Protein AF-A0A1F4KFB5-F1 (afdb_monomer_lite)

Radius of gyration: 32.13 Å; chains: 1; bounding box: 91×55×95 Å

Foldseek 3Di:
DPFDCPQVLVLVVLQCCLPPNQDDPPPPPRRHSVSVVVVLVVLLVCCQPPNADPVVDEFEAEPVRHGPDDPSNVVSCVVNVGDGHYDYDDDDDDDQALVNSVVSPRDLLSSLVVLLVVLVVAFQKKKKKFFQVQVVCVVVLQVLLVVQFDFRDKDWAAAAAQQQLLLQCLLCPPDPQQDDLLVSRPSSVVLSVLGHDHPGTMMITGGGHPDLLSVLVSQLVSQVVDPRHNRGMGMDRGSVSRSQSSLQRSFVLSSLLSRQASQSQPACLVVVVVQVVVLCVVVVNDQLQKEWEAVSVCVNSVLDHDPATEMEGPVRFPRDGPDPRHDHPPVLQVLWPDHSSCCSRPSVQWGHDPSHIYGGLQRNLSSLVSVVDPVSVVSNVSSVVSVDDDDDDDDDDDDDPDPPPPPPPPPDDDDDPVVPPPVVVVVVPPPPPPCPVPPDPPVVVDDWDWDQDLNFIATADPQAPQVVVPVVVDQRPVLVLVLVCVLCVVPLAAEEEAAQCQSPSSVVSCCSSRVNYAYEYEDLAPVSLVRNVCRCVVRVNVVRYDYYNEHEFLDWDKAKKKAAPRRFRSQTASDRLVPGDDIDIDIGTYAQPVVVCVVVVNDLHQEYEEEHLQRRLGNLNSCLVSCLPRVHKYKYFAAPSSNVVDPDDPLSVVVSLVVSQWFKAASSRHTDDSVCVVVVNVRGGIIMTGHNVVPPDDDDDDDD

pLDDT: mean 84.91, std 17.68, range [25.2, 98.69]

Structure (mmCIF, N/CA/C/O backbone):
data_AF-A0A1F4KFB5-F1
#
_entry.id   AF-A0A1F4KFB5-F1
#
loop_
_atom_site.group_PDB
_atom_site.id
_atom_site.type_symbol
_atom_site.label_atom_id
_atom_site.label_alt_id
_atom_site.label_comp_id
_atom_site.label_asym_id
_atom_site.label_entity_id
_atom_site.label_seq_id
_atom_site.pdbx_PDB_ins_code
_atom_site.Cartn_x
_atom_site.Cartn_y
_atom_site.Cartn_z
_atom_site.occupancy
_atom_site.B_iso_or_equiv
_atom_site.auth_seq_id
_atom_site.auth_comp_id
_atom_site.auth_asym_id
_atom_site.auth_atom_id
_atom_site.pdbx_PDB_model_num
ATOM 1 N N . MET A 1 1 ? -21.828 -14.444 24.465 1.00 37.22 1 MET A N 1
ATOM 2 C CA . MET A 1 1 ? -20.450 -14.105 24.893 1.00 37.22 1 MET A CA 1
ATOM 3 C C . MET A 1 1 ? -20.360 -13.170 26.107 1.00 37.22 1 MET A C 1
ATOM 5 O O . MET A 1 1 ? -19.250 -12.872 26.502 1.00 37.22 1 MET A O 1
ATOM 9 N N . GLY A 1 2 ? -21.451 -12.710 26.743 1.00 47.16 2 GLY A N 1
ATOM 10 C CA . GLY A 1 2 ? -21.322 -11.815 27.914 1.00 47.16 2 GLY A CA 1
ATOM 11 C C . GLY A 1 2 ? -20.689 -10.445 27.610 1.00 47.16 2 GLY A C 1
ATOM 12 O O . GLY A 1 2 ? -20.395 -9.699 28.537 1.00 47.16 2 GLY A O 1
ATOM 13 N N . ASN A 1 3 ? -20.499 -10.119 26.327 1.00 63.09 3 ASN A N 1
ATOM 14 C CA . ASN A 1 3 ? -19.978 -8.839 25.868 1.00 63.09 3 ASN A CA 1
ATOM 15 C C . ASN A 1 3 ? -21.065 -7.769 25.967 1.00 63.09 3 ASN A C 1
ATOM 17 O O . ASN A 1 3 ? -22.238 -8.035 25.695 1.00 63.09 3 ASN A O 1
ATOM 21 N N . ASP A 1 4 ? -20.663 -6.556 26.324 1.00 75.19 4 ASP A N 1
ATOM 22 C CA . ASP A 1 4 ? -21.548 -5.398 26.313 1.00 75.19 4 ASP A CA 1
ATOM 23 C C . ASP A 1 4 ? -21.771 -4.936 24.865 1.00 75.19 4 ASP A C 1
ATOM 25 O O . ASP A 1 4 ? -20.848 -4.460 24.207 1.00 75.19 4 ASP A O 1
ATOM 29 N N . LEU A 1 5 ? -22.991 -5.125 24.353 1.00 84.19 5 LEU A N 1
ATOM 30 C CA . LEU A 1 5 ? -23.367 -4.795 22.972 1.00 84.19 5 LEU A CA 1
ATOM 31 C C . LEU A 1 5 ? -24.081 -3.441 22.853 1.00 84.19 5 LEU A C 1
ATOM 33 O O . LEU A 1 5 ? -24.602 -3.119 21.785 1.00 84.19 5 LEU A O 1
ATOM 37 N N . SER A 1 6 ? -24.136 -2.651 23.929 1.00 89.31 6 SER A N 1
ATOM 38 C CA . SER A 1 6 ? -24.906 -1.400 23.974 1.00 89.31 6 SER A CA 1
ATOM 39 C C . SER A 1 6 ? -24.526 -0.426 22.857 1.00 89.31 6 SER A C 1
ATOM 41 O O . SER A 1 6 ? -25.412 0.121 22.195 1.00 89.31 6 SER A O 1
ATOM 43 N N . TRP A 1 7 ? -23.228 -0.271 22.583 1.00 91.56 7 TRP A N 1
ATOM 44 C CA . TRP A 1 7 ? -22.739 0.576 21.494 1.00 91.56 7 TRP A CA 1
ATOM 45 C C . TRP A 1 7 ? -23.178 0.064 20.117 1.00 91.56 7 TRP A C 1
ATOM 47 O O . TRP A 1 7 ? -23.769 0.809 19.339 1.00 91.56 7 TRP A O 1
ATOM 57 N N . ALA A 1 8 ? -22.968 -1.224 19.834 1.00 90.25 8 ALA A N 1
ATOM 58 C CA . ALA A 1 8 ? -23.333 -1.826 18.551 1.00 90.25 8 ALA A CA 1
ATOM 59 C C . ALA A 1 8 ? -24.847 -1.752 18.282 1.00 90.25 8 ALA A C 1
ATOM 61 O O . ALA A 1 8 ? -25.271 -1.451 17.168 1.00 90.25 8 ALA A O 1
ATOM 62 N N . ILE A 1 9 ? -25.666 -1.962 19.317 1.00 92.69 9 ILE A N 1
ATOM 63 C CA . ILE A 1 9 ? -27.127 -1.814 19.253 1.00 92.69 9 ILE A CA 1
ATOM 64 C C . ILE A 1 9 ? -27.512 -0.352 18.981 1.00 92.69 9 ILE A C 1
ATOM 66 O O . ILE A 1 9 ? -28.439 -0.102 18.212 1.00 92.69 9 ILE A O 1
ATOM 70 N N . SER A 1 10 ? -26.800 0.610 19.576 1.00 93.56 10 SER A N 1
ATOM 71 C CA . SER A 1 10 ? -27.037 2.045 19.365 1.00 93.56 10 SER A CA 1
ATOM 72 C C . SER A 1 10 ? -26.671 2.485 17.946 1.00 93.56 10 SER A C 1
ATOM 74 O O . SER A 1 10 ? -27.464 3.171 17.304 1.00 93.56 10 SER A O 1
ATOM 76 N N . LEU A 1 11 ? -25.531 2.023 17.422 1.00 93.75 11 LEU A N 1
ATOM 77 C CA . LEU A 1 11 ? -25.130 2.232 16.028 1.00 93.75 11 LEU A CA 1
ATOM 78 C C . LEU A 1 11 ? -26.172 1.643 15.076 1.00 93.75 11 LEU A C 1
ATOM 80 O O . LEU A 1 11 ? -26.633 2.326 14.165 1.00 93.75 11 LEU A O 1
ATOM 84 N N . TYR A 1 12 ? -26.590 0.396 15.312 1.00 93.56 12 TYR A N 1
ATOM 85 C CA . TYR A 1 12 ? -27.591 -0.268 14.482 1.00 93.56 12 TYR A CA 1
ATOM 86 C C . TYR A 1 12 ? -28.936 0.471 14.490 1.00 93.56 12 TYR A C 1
ATOM 88 O O . TYR A 1 12 ? -29.549 0.653 13.440 1.00 93.56 12 TYR A O 1
ATOM 96 N N . ARG A 1 13 ? -29.371 0.962 15.657 1.00 94.25 13 ARG A N 1
ATOM 97 C CA . ARG A 1 13 ? -30.561 1.813 15.771 1.00 94.25 13 ARG A CA 1
ATOM 98 C C . ARG A 1 13 ? -30.414 3.085 14.938 1.00 94.25 13 ARG A C 1
ATOM 100 O O . ARG A 1 13 ? -31.285 3.348 14.117 1.00 94.25 13 ARG A O 1
ATOM 107 N N . ALA A 1 14 ? -29.317 3.823 15.110 1.00 93.62 14 ALA A N 1
ATOM 108 C CA . ALA A 1 14 ? -29.064 5.066 14.382 1.00 93.62 14 ALA A CA 1
ATOM 109 C C . ALA A 1 14 ? -29.008 4.846 12.860 1.00 93.62 14 ALA A C 1
ATOM 111 O O . ALA A 1 14 ? -29.531 5.652 12.097 1.00 93.62 14 ALA A O 1
ATOM 112 N N . HIS A 1 15 ? -28.429 3.729 12.413 1.00 91.69 15 HIS A N 1
ATOM 113 C CA . HIS A 1 15 ? -28.437 3.328 11.008 1.00 91.69 15 HIS A CA 1
ATOM 114 C C . HIS A 1 15 ? -29.863 3.112 10.471 1.00 91.69 15 HIS A C 1
ATOM 116 O O . HIS A 1 15 ? -30.202 3.628 9.408 1.00 91.69 15 HIS A O 1
ATOM 122 N N . LEU A 1 16 ? -30.720 2.393 11.204 1.00 90.56 16 LEU A N 1
ATOM 123 C CA . LEU A 1 16 ? -32.109 2.164 10.785 1.00 90.56 16 LEU A CA 1
ATOM 124 C C . LEU A 1 16 ? -32.951 3.450 10.775 1.00 90.56 16 LEU A C 1
ATOM 126 O O . LEU A 1 16 ? -33.823 3.592 9.915 1.00 90.56 16 LEU A O 1
ATOM 130 N N . GLU A 1 17 ? -32.690 4.379 11.702 1.00 90.88 17 GLU A N 1
ATOM 131 C CA . GLU A 1 17 ? -33.364 5.685 11.760 1.00 90.88 17 GLU A CA 1
ATOM 132 C C . GLU A 1 17 ? -33.156 6.476 10.469 1.00 90.88 17 GLU A C 1
ATOM 134 O O . GLU A 1 17 ? -34.128 6.964 9.894 1.00 90.88 17 GLU A O 1
ATOM 139 N N . VAL A 1 18 ? -31.912 6.557 9.990 1.00 90.00 18 VAL A N 1
ATOM 140 C CA . VAL A 1 18 ? -31.568 7.339 8.792 1.00 90.00 18 VAL A CA 1
ATOM 141 C C . VAL A 1 18 ? -31.929 6.631 7.485 1.00 90.00 18 VAL A C 1
ATOM 143 O O . VAL A 1 18 ? -32.129 7.291 6.470 1.00 90.00 18 VAL A O 1
ATOM 146 N N . TRP A 1 19 ? -32.018 5.298 7.496 1.00 82.62 19 TRP A N 1
ATOM 147 C CA . TRP A 1 19 ? -32.287 4.503 6.298 1.00 82.62 19 TRP A CA 1
ATOM 148 C C . TRP A 1 19 ? -33.772 4.413 5.940 1.00 82.62 19 TRP A C 1
ATOM 150 O O . TRP A 1 19 ? -34.148 4.583 4.783 1.00 82.62 19 TRP A O 1
ATOM 160 N N . GLY A 1 20 ? -34.622 4.116 6.927 1.00 78.31 20 GLY A N 1
ATOM 161 C CA . GLY A 1 20 ? -36.030 3.786 6.678 1.00 78.31 20 GLY A CA 1
ATOM 162 C C . GLY A 1 20 ? -36.967 4.056 7.850 1.00 78.31 20 GLY A C 1
ATOM 163 O O . GLY A 1 20 ? -38.097 3.580 7.839 1.00 78.31 20 GLY A O 1
ATOM 164 N N . GLY A 1 21 ? -36.518 4.770 8.889 1.00 78.56 21 GLY A N 1
ATOM 165 C CA . GLY A 1 21 ? -37.379 5.164 10.010 1.00 78.56 21 GLY A CA 1
ATOM 166 C C . GLY A 1 21 ? -38.017 3.993 10.770 1.00 78.56 21 GLY A C 1
ATOM 167 O O . GLY A 1 21 ? -39.091 4.156 11.343 1.00 78.56 21 GLY A O 1
ATOM 168 N N . PHE A 1 22 ? -37.358 2.827 10.783 1.00 82.38 22 PHE A N 1
ATOM 169 C CA . PHE A 1 22 ? -37.840 1.561 11.360 1.00 82.38 22 PHE A CA 1
ATOM 170 C C . PHE A 1 22 ? -39.029 0.888 10.652 1.00 82.38 22 PHE A C 1
ATOM 172 O O . PHE A 1 22 ? -39.671 0.030 11.267 1.00 82.38 22 PHE A O 1
ATOM 179 N N . GLU A 1 23 ? -39.310 1.217 9.389 1.00 73.69 23 GLU A N 1
ATOM 180 C CA . GLU A 1 23 ? -40.381 0.584 8.613 1.00 73.69 23 GLU A CA 1
ATOM 181 C C . GLU A 1 23 ? -39.868 -0.030 7.300 1.00 73.69 23 GLU A C 1
ATOM 183 O O . GLU A 1 23 ? -39.284 0.641 6.452 1.00 73.69 23 GLU A O 1
ATOM 188 N N . GLU A 1 24 ? -40.109 -1.331 7.128 1.00 73.31 24 GLU A N 1
ATOM 189 C CA . GLU A 1 24 ? -39.827 -2.073 5.896 1.00 73.31 24 GLU A CA 1
ATOM 190 C C . GLU A 1 24 ? -41.095 -2.094 5.022 1.00 73.31 24 GLU A C 1
ATOM 192 O O . GLU A 1 24 ? -42.132 -2.641 5.407 1.00 73.31 24 GLU A O 1
ATOM 197 N N . LEU A 1 25 ? -41.031 -1.485 3.833 1.00 65.69 25 LEU A N 1
ATOM 198 C CA . LEU A 1 25 ? -42.181 -1.327 2.925 1.00 65.69 25 LEU A CA 1
ATOM 199 C C . LEU A 1 25 ? -42.472 -2.573 2.061 1.00 65.69 25 LEU A C 1
ATOM 201 O O . LEU A 1 25 ? -43.274 -2.512 1.130 1.00 65.69 25 LEU A O 1
ATOM 205 N N . ASP A 1 26 ? -41.834 -3.706 2.353 1.00 68.81 26 ASP A N 1
ATOM 206 C CA . ASP A 1 26 ? -41.931 -4.964 1.598 1.00 68.81 26 ASP A CA 1
ATOM 207 C C . ASP A 1 26 ? -43.050 -5.903 2.095 1.00 68.81 26 ASP A C 1
ATOM 209 O O . ASP A 1 26 ? -43.263 -6.983 1.542 1.00 68.81 26 ASP A O 1
ATOM 213 N N . GLY A 1 27 ? -43.781 -5.498 3.140 1.00 63.56 27 GLY A N 1
ATOM 214 C CA . GLY A 1 27 ? -44.840 -6.299 3.753 1.00 63.56 27 GLY A CA 1
ATOM 215 C C . GLY A 1 27 ? -44.354 -7.320 4.789 1.00 63.56 27 GLY A C 1
ATOM 216 O O . GLY A 1 27 ? -45.170 -8.110 5.268 1.00 63.56 27 GLY A O 1
ATOM 217 N N . SER A 1 28 ? -43.077 -7.295 5.194 1.00 70.62 28 SER A N 1
ATOM 218 C CA . SER A 1 28 ? -42.515 -8.176 6.234 1.00 70.62 28 SER A CA 1
ATOM 219 C C . SER A 1 28 ? -43.110 -7.948 7.632 1.00 70.62 28 SER A C 1
ATOM 221 O O . SER A 1 28 ? -42.986 -8.794 8.522 1.00 70.62 28 SER A O 1
ATOM 223 N N . GLY A 1 29 ? -43.751 -6.793 7.852 1.00 70.25 29 GLY A N 1
ATOM 224 C CA . GLY A 1 29 ? -44.326 -6.395 9.138 1.00 70.25 29 GLY A CA 1
ATOM 225 C C . GLY A 1 29 ? -43.295 -5.910 10.167 1.00 70.25 29 GLY A C 1
ATOM 226 O O . GLY A 1 29 ? -43.652 -5.732 11.343 1.00 70.25 29 GLY A O 1
ATOM 227 N N . LYS A 1 30 ? -42.035 -5.691 9.755 1.00 77.44 30 LYS A N 1
ATOM 228 C CA . LYS A 1 30 ? -41.002 -5.021 10.557 1.00 77.44 30 LYS A CA 1
ATOM 229 C C . LYS A 1 30 ? -41.251 -3.511 10.571 1.00 77.44 30 LYS A C 1
ATOM 231 O O . LYS A 1 30 ? -40.846 -2.784 9.675 1.00 77.44 30 LYS A O 1
ATOM 236 N N . ASN A 1 31 ? -41.947 -3.062 11.609 1.00 82.50 31 ASN A N 1
ATOM 237 C CA . ASN A 1 31 ? -42.348 -1.666 11.808 1.00 82.50 31 ASN A CA 1
ATOM 238 C C . ASN A 1 31 ? -41.904 -1.104 13.173 1.00 82.50 31 ASN A C 1
ATOM 240 O O . ASN A 1 31 ? -42.526 -0.191 13.713 1.00 82.50 31 ASN A O 1
ATOM 244 N N . SER A 1 32 ? -40.892 -1.719 13.791 1.00 87.75 32 SER A N 1
ATOM 245 C CA . SER A 1 32 ? -40.264 -1.220 15.016 1.00 87.75 32 SER A CA 1
ATOM 246 C C . SER A 1 32 ? -38.821 -1.706 15.116 1.00 87.75 32 SER A C 1
ATOM 248 O O . SER A 1 32 ? -38.472 -2.766 14.586 1.00 87.75 32 SER A O 1
ATOM 250 N N . PHE A 1 33 ? -37.990 -0.965 15.849 1.00 90.12 33 PHE A N 1
ATOM 251 C CA . PHE A 1 33 ? -36.598 -1.338 16.099 1.00 90.12 33 PHE A CA 1
ATOM 252 C C . PHE A 1 33 ? -36.462 -2.740 16.712 1.00 90.12 33 PHE A C 1
ATOM 254 O O . PHE A 1 33 ? -35.609 -3.524 16.308 1.00 90.12 33 PHE A O 1
ATOM 261 N N . GLU A 1 34 ? -37.324 -3.086 17.667 1.00 92.12 34 GLU A N 1
ATOM 262 C CA . GLU A 1 34 ? -37.282 -4.366 18.376 1.00 92.12 34 GLU A CA 1
ATOM 263 C C . GLU A 1 34 ? -37.518 -5.538 17.419 1.00 92.12 34 GLU A C 1
ATOM 265 O O . GLU A 1 34 ? -36.850 -6.565 17.532 1.00 92.12 34 GLU A O 1
ATOM 270 N N . LYS A 1 35 ? -38.416 -5.372 16.439 1.00 89.56 35 LYS A N 1
ATOM 271 C CA . LYS A 1 35 ? -38.657 -6.381 15.401 1.00 89.56 35 LYS A CA 1
ATOM 272 C C . LYS A 1 35 ? -37.456 -6.541 14.474 1.00 89.56 35 LYS A C 1
ATOM 274 O O . LYS A 1 35 ? -37.101 -7.672 14.146 1.00 89.56 35 LYS A O 1
ATOM 279 N N . TYR A 1 36 ? -36.816 -5.438 14.083 1.00 90.06 36 TYR A N 1
ATOM 280 C CA . TYR A 1 36 ? -35.574 -5.477 13.308 1.00 90.06 36 TYR A CA 1
ATOM 281 C C . TYR A 1 36 ? -34.466 -6.214 14.058 1.00 90.06 36 TYR A C 1
ATOM 283 O O . TYR A 1 36 ? -33.881 -7.159 13.530 1.00 90.06 36 TYR A O 1
ATOM 291 N N . LEU A 1 37 ? -34.235 -5.841 15.316 1.00 91.38 37 LEU A N 1
ATOM 292 C CA . LEU A 1 37 ? -33.219 -6.456 16.160 1.00 91.38 37 LEU A CA 1
ATOM 293 C C . LEU A 1 37 ? -33.495 -7.948 16.389 1.00 91.38 37 LEU A C 1
ATOM 295 O O . LEU A 1 37 ? -32.582 -8.765 16.295 1.00 91.38 37 LEU A O 1
ATOM 299 N N . GLN A 1 38 ? -34.751 -8.327 16.643 1.00 91.69 38 GLN A N 1
ATOM 300 C CA . GLN A 1 38 ? -35.135 -9.730 16.798 1.00 91.69 38 GLN A CA 1
ATOM 301 C C . GLN A 1 38 ? -34.895 -10.531 15.512 1.00 91.69 38 GLN A C 1
ATOM 303 O O . GLN A 1 38 ? -34.361 -11.640 15.575 1.00 91.69 38 GLN A O 1
ATOM 308 N N . ALA A 1 39 ? -35.256 -9.979 14.350 1.00 89.75 39 ALA A N 1
ATOM 309 C CA . ALA A 1 39 ? -35.028 -10.626 13.062 1.00 89.75 39 ALA A CA 1
ATOM 310 C C . ALA A 1 39 ? -33.529 -10.791 12.763 1.00 89.75 39 ALA A C 1
ATOM 312 O O . ALA A 1 39 ? -33.102 -11.854 12.302 1.00 89.75 39 ALA A O 1
ATOM 313 N N . PHE A 1 40 ? -32.720 -9.774 13.069 1.00 91.56 40 PHE A N 1
ATOM 314 C CA . PHE A 1 40 ? -31.276 -9.852 12.884 1.00 91.56 40 PHE A CA 1
ATOM 315 C C . PHE A 1 40 ? -30.644 -10.889 13.824 1.00 91.56 40 PHE A C 1
ATOM 317 O O . PHE A 1 40 ? -29.926 -11.768 13.353 1.00 91.56 40 PHE A O 1
ATOM 324 N N . ASN A 1 41 ? -30.997 -10.889 15.113 1.00 91.88 41 ASN A N 1
ATOM 325 C CA . ASN A 1 41 ? -30.529 -11.906 16.062 1.00 91.88 41 ASN A CA 1
ATOM 326 C C . ASN A 1 41 ? -30.926 -13.324 15.630 1.00 91.88 41 ASN A C 1
ATOM 328 O O . ASN A 1 41 ? -30.109 -14.236 15.687 1.00 91.88 41 ASN A O 1
ATOM 332 N N . SER A 1 42 ? -32.152 -13.513 15.131 1.00 91.38 42 SER A N 1
ATOM 333 C CA . SER A 1 42 ? -32.577 -14.808 14.589 1.00 91.38 42 SER A CA 1
ATOM 334 C C . SER A 1 42 ? -31.740 -15.231 13.381 1.00 91.38 42 SER A C 1
ATOM 336 O O . SER A 1 42 ? -31.460 -16.416 13.227 1.00 91.38 42 SER A O 1
ATOM 338 N N . THR A 1 43 ? -31.357 -14.288 12.518 1.00 90.81 43 THR A N 1
ATOM 339 C CA . THR A 1 43 ? -30.501 -14.564 11.354 1.00 90.81 43 THR A CA 1
ATOM 340 C C . THR A 1 43 ? -29.097 -14.966 11.803 1.00 90.81 43 THR A C 1
ATOM 342 O O . THR A 1 43 ? -28.558 -15.954 11.313 1.00 90.81 43 THR A O 1
ATOM 345 N N . LEU A 1 44 ? -28.538 -14.247 12.779 1.00 91.12 44 LEU A N 1
ATOM 346 C CA . LEU A 1 44 ? -27.235 -14.538 13.371 1.00 91.12 44 LEU A CA 1
ATOM 347 C C . LEU A 1 44 ? -27.198 -15.950 13.976 1.00 91.12 44 LEU A C 1
ATOM 349 O O . LEU A 1 44 ? -26.376 -16.766 13.569 1.00 91.12 44 LEU A O 1
ATOM 353 N N . ASP A 1 45 ? -28.166 -16.276 14.838 1.00 91.31 45 ASP A N 1
ATOM 354 C CA . ASP A 1 45 ? -28.317 -17.599 15.459 1.00 91.31 45 ASP A CA 1
ATOM 355 C C . ASP A 1 45 ? -28.473 -18.732 14.429 1.00 91.31 45 ASP A C 1
ATOM 357 O O . ASP A 1 45 ? -27.992 -19.849 14.631 1.00 91.31 45 ASP A O 1
ATOM 361 N N . GLN A 1 46 ? -29.206 -18.488 13.338 1.00 90.44 46 GLN A N 1
ATOM 362 C CA . GLN A 1 46 ? -29.410 -19.489 12.290 1.00 90.44 46 GLN A CA 1
ATOM 363 C C . GLN A 1 46 ? -28.119 -19.769 11.525 1.00 90.44 46 GLN A C 1
ATOM 365 O O . GLN A 1 46 ? -27.776 -20.939 11.343 1.00 90.44 46 GLN A O 1
ATOM 370 N N . VAL A 1 47 ? -27.400 -18.715 11.128 1.00 90.56 47 VAL A N 1
ATOM 371 C CA . VAL A 1 47 ? -26.114 -18.829 10.430 1.00 90.56 47 VAL A CA 1
ATOM 372 C C . VAL A 1 47 ? -25.081 -19.523 11.319 1.00 90.56 47 VAL A C 1
ATOM 374 O O . VAL A 1 47 ? -24.382 -20.409 10.837 1.00 90.56 47 VAL A O 1
ATOM 377 N N . GLU A 1 48 ? -25.041 -19.218 12.619 1.00 91.56 48 GLU A N 1
ATOM 378 C CA . GLU A 1 48 ? -24.177 -19.921 13.577 1.00 91.56 48 GLU A CA 1
ATOM 379 C C . GLU A 1 48 ? -24.477 -21.430 13.636 1.00 91.56 48 GLU A C 1
ATOM 381 O O . GLU A 1 48 ? -23.565 -22.255 13.608 1.00 91.56 48 GLU A O 1
ATOM 386 N N . ARG A 1 49 ? -25.762 -21.810 13.721 1.00 89.69 49 ARG A N 1
ATOM 387 C CA . ARG A 1 49 ? -26.170 -23.211 13.943 1.00 89.69 49 ARG A CA 1
ATOM 388 C C . ARG A 1 49 ? -26.125 -24.077 12.690 1.00 89.69 49 ARG A C 1
ATOM 390 O O . ARG A 1 49 ? -25.801 -25.258 12.789 1.00 89.69 49 ARG A O 1
ATOM 397 N N . LYS A 1 50 ? -26.550 -23.538 11.546 1.00 89.12 50 LYS A N 1
ATOM 398 C CA . LYS A 1 50 ? -26.758 -24.301 10.303 1.00 89.12 50 LYS A CA 1
ATOM 399 C C . LYS A 1 50 ? -25.798 -23.912 9.176 1.00 89.12 50 LYS A C 1
ATOM 401 O O . LYS A 1 50 ? -25.765 -24.603 8.160 1.00 89.12 50 LYS A O 1
ATOM 406 N N . GLY A 1 51 ? -25.044 -22.826 9.323 1.00 87.81 51 GLY A N 1
ATOM 407 C CA . GLY A 1 51 ? -24.361 -22.179 8.207 1.00 87.81 51 GLY A CA 1
ATOM 408 C C . GLY A 1 51 ? -25.319 -21.426 7.283 1.00 87.81 51 GLY A C 1
ATOM 409 O O . GLY A 1 51 ? -26.464 -21.146 7.638 1.00 87.81 51 GLY A O 1
ATOM 410 N N . PHE A 1 52 ? -24.845 -21.072 6.087 1.00 88.00 52 PHE A N 1
ATOM 411 C CA . PHE A 1 52 ? -25.653 -20.372 5.088 1.00 88.00 52 PHE A CA 1
ATOM 412 C C . PHE A 1 52 ? -26.408 -21.371 4.194 1.00 88.00 52 PHE A C 1
ATOM 414 O O . PHE A 1 52 ? -25.853 -21.895 3.227 1.00 88.00 52 PHE A O 1
ATOM 421 N N . ASP A 1 53 ? -27.670 -21.663 4.526 1.00 84.19 53 ASP A N 1
ATOM 422 C CA . ASP A 1 53 ? -28.499 -22.613 3.772 1.00 84.19 53 ASP A CA 1
ATOM 423 C C . ASP A 1 53 ? -29.069 -21.984 2.490 1.00 84.19 53 ASP A C 1
ATOM 425 O O . ASP A 1 53 ? -29.951 -21.125 2.527 1.00 84.19 53 ASP A O 1
ATOM 429 N N . THR A 1 54 ? -28.598 -22.473 1.343 1.00 80.75 54 THR A N 1
ATOM 430 C CA . THR A 1 54 ? -28.986 -22.007 0.001 1.00 80.75 54 THR A CA 1
ATOM 431 C C . THR A 1 54 ? -30.439 -22.286 -0.374 1.00 80.75 54 THR A C 1
ATOM 433 O O . THR A 1 54 ? -30.958 -21.671 -1.306 1.00 80.75 54 THR A O 1
ATOM 436 N N . LYS A 1 55 ? -31.109 -23.208 0.327 1.00 79.69 55 LYS A N 1
ATOM 437 C CA . LYS A 1 55 ? -32.538 -23.491 0.130 1.00 79.69 55 LYS A CA 1
ATOM 438 C C . LYS A 1 55 ? -33.427 -22.533 0.912 1.00 79.69 55 LYS A C 1
ATOM 440 O O . LYS A 1 55 ? -34.568 -22.319 0.514 1.00 79.69 55 LYS A O 1
ATOM 445 N N . GLU A 1 56 ? -32.918 -21.990 2.016 1.00 78.38 56 GLU A N 1
ATOM 446 C CA . GLU A 1 56 ? -33.641 -21.058 2.887 1.00 78.38 56 GLU A CA 1
ATOM 447 C C . GLU A 1 56 ? -33.323 -19.595 2.529 1.00 78.38 56 GLU A C 1
ATOM 449 O O . GLU A 1 56 ? -34.188 -18.731 2.666 1.00 78.38 56 GLU A O 1
ATOM 454 N N . SER A 1 57 ? -32.111 -19.298 2.042 1.00 81.19 57 SER A N 1
ATOM 455 C CA . SER A 1 57 ? -31.691 -17.933 1.721 1.00 81.19 57 SER A CA 1
ATOM 456 C C . SER A 1 57 ? -30.640 -17.855 0.609 1.00 81.19 57 SER A C 1
ATOM 458 O O . SER A 1 57 ? -29.772 -18.709 0.464 1.00 81.19 57 SER A O 1
ATOM 460 N N . ILE A 1 58 ? -30.666 -16.742 -0.125 1.00 84.06 58 ILE A N 1
ATOM 461 C CA . ILE A 1 58 ? -29.632 -16.323 -1.079 1.00 84.06 58 ILE A CA 1
ATOM 462 C C . ILE A 1 58 ? -29.191 -14.892 -0.767 1.00 84.06 58 ILE A C 1
ATOM 464 O O . ILE A 1 58 ? -29.943 -14.137 -0.144 1.00 84.06 58 ILE A O 1
ATOM 468 N N . LEU A 1 59 ? -27.983 -14.518 -1.191 1.00 88.69 59 LEU A N 1
ATOM 469 C CA . LEU A 1 59 ? -27.501 -13.141 -1.100 1.00 88.69 59 LEU A CA 1
ATOM 470 C C . LEU A 1 59 ? -27.462 -12.519 -2.507 1.00 88.69 59 LEU A C 1
ATOM 472 O O . LEU A 1 59 ? -26.568 -12.848 -3.292 1.00 88.69 59 LEU A O 1
ATOM 476 N N . PRO A 1 60 ? -28.445 -11.674 -2.867 1.00 88.19 60 PRO A N 1
ATOM 477 C CA . PRO A 1 60 ? -28.462 -11.015 -4.163 1.00 88.19 60 PRO A CA 1
ATOM 478 C C . PRO A 1 60 ? -27.365 -9.949 -4.227 1.00 88.19 60 PRO A C 1
ATOM 480 O O . PRO A 1 60 ? -27.302 -9.040 -3.395 1.00 88.19 60 PRO A O 1
ATOM 483 N N . VAL A 1 61 ? -26.508 -10.056 -5.238 1.00 88.00 61 VAL A N 1
ATOM 484 C CA . VAL A 1 61 ? -25.477 -9.064 -5.549 1.00 88.00 61 VAL A CA 1
ATOM 485 C C . VAL A 1 61 ? -25.635 -8.580 -6.983 1.00 88.00 61 VAL A C 1
ATOM 487 O O . VAL A 1 61 ? -26.054 -9.336 -7.855 1.00 88.00 61 VAL A O 1
ATOM 490 N N . GLY A 1 62 ? -25.297 -7.324 -7.250 1.00 84.00 62 GLY A N 1
ATOM 491 C CA . GLY A 1 62 ? -25.223 -6.823 -8.618 1.00 84.00 62 GLY A CA 1
ATOM 492 C C . GLY A 1 62 ? -23.959 -7.303 -9.334 1.00 84.00 62 GLY A C 1
ATOM 493 O O . GLY A 1 62 ? -23.119 -8.010 -8.763 1.00 84.00 62 GLY A O 1
ATOM 494 N N . ARG A 1 63 ? -23.788 -6.886 -10.593 1.00 81.75 63 ARG A N 1
ATOM 495 C CA . ARG A 1 63 ? -22.728 -7.390 -11.489 1.00 81.75 63 ARG A CA 1
ATOM 496 C C . ARG A 1 63 ? -21.301 -7.248 -10.927 1.00 81.75 63 ARG A C 1
ATOM 498 O O . ARG A 1 63 ? -20.429 -8.035 -11.286 1.00 81.75 63 ARG A O 1
ATOM 505 N N . ARG A 1 64 ? -21.046 -6.269 -10.049 1.00 75.19 64 ARG A N 1
ATOM 506 C CA . ARG A 1 64 ? -19.724 -6.005 -9.441 1.00 75.19 64 ARG A CA 1
ATOM 507 C C . ARG A 1 64 ? -19.619 -6.486 -7.989 1.00 75.19 64 ARG A C 1
ATOM 509 O O . ARG A 1 64 ? -18.693 -6.097 -7.285 1.00 75.19 64 ARG A O 1
ATOM 516 N N . GLY A 1 65 ? -20.552 -7.327 -7.538 1.00 79.12 65 GLY A N 1
ATOM 517 C CA . GLY A 1 65 ? -20.557 -7.890 -6.186 1.00 79.12 65 GLY A CA 1
ATOM 518 C C . GLY A 1 65 ? -21.112 -6.955 -5.106 1.00 79.12 65 GLY A C 1
ATOM 519 O O . GLY A 1 65 ? -21.053 -7.298 -3.927 1.00 79.12 65 GLY A O 1
ATOM 520 N N . GLN A 1 66 ? -21.657 -5.792 -5.478 1.00 82.31 66 GLN A N 1
ATOM 521 C CA . GLN A 1 66 ? -22.377 -4.923 -4.549 1.00 82.31 66 GLN A CA 1
ATOM 522 C C . GLN A 1 66 ? -23.650 -5.610 -4.049 1.00 82.31 66 GLN A C 1
ATOM 524 O O . GLN A 1 66 ? -24.370 -6.224 -4.833 1.00 82.31 66 GLN A O 1
ATOM 529 N N . ILE A 1 67 ? -23.923 -5.514 -2.752 1.00 85.44 67 ILE A N 1
ATOM 530 C CA . ILE A 1 67 ? -25.102 -6.130 -2.139 1.00 85.44 67 ILE A CA 1
ATOM 531 C C . ILE A 1 67 ? -26.337 -5.354 -2.585 1.00 85.44 67 ILE A C 1
ATOM 533 O O . ILE A 1 67 ? -26.373 -4.136 -2.435 1.00 85.44 67 ILE A O 1
ATOM 537 N N . ILE A 1 68 ? -27.335 -6.068 -3.099 1.00 83.44 68 ILE A N 1
ATOM 538 C CA . ILE A 1 68 ? -28.649 -5.498 -3.424 1.00 83.44 68 ILE A CA 1
ATOM 539 C C . ILE A 1 68 ? -29.533 -5.519 -2.176 1.00 83.44 68 ILE A C 1
ATOM 541 O O . ILE A 1 68 ? -30.156 -4.532 -1.806 1.00 83.44 68 ILE A O 1
ATOM 545 N N . ASP A 1 69 ? -29.548 -6.669 -1.505 1.00 82.50 69 ASP A N 1
ATOM 546 C CA . ASP A 1 69 ? -30.278 -6.917 -0.270 1.00 82.50 69 ASP A CA 1
ATOM 547 C C . ASP A 1 69 ? -29.546 -7.997 0.548 1.00 82.50 69 ASP A C 1
ATOM 549 O O . ASP A 1 69 ? -28.787 -8.813 0.026 1.00 82.50 69 ASP A O 1
ATOM 553 N N . GLY A 1 70 ? -29.784 -8.028 1.858 1.00 87.19 70 GLY A N 1
ATOM 554 C CA . GLY A 1 70 ? -29.228 -9.028 2.760 1.00 87.19 70 GLY A CA 1
ATOM 555 C C . GLY A 1 70 ? -28.039 -8.557 3.583 1.00 87.19 70 GLY A C 1
ATOM 556 O O . GLY A 1 70 ? -27.232 -9.395 3.976 1.00 87.19 70 GLY A O 1
ATOM 557 N N . ALA A 1 71 ? -27.951 -7.266 3.912 1.00 88.06 71 ALA A N 1
ATOM 558 C CA . ALA A 1 71 ? -26.904 -6.736 4.789 1.00 88.06 71 ALA A CA 1
ATOM 559 C C . ALA A 1 71 ? -26.796 -7.505 6.123 1.00 88.06 71 ALA A C 1
ATOM 561 O O . ALA A 1 71 ? -25.701 -7.906 6.507 1.00 88.06 71 ALA A O 1
ATOM 562 N N . HIS A 1 72 ? -27.922 -7.816 6.784 1.00 90.75 72 HIS A N 1
ATOM 563 C CA . HIS A 1 72 ? -27.931 -8.640 8.005 1.00 90.75 72 HIS A CA 1
ATOM 564 C C . HIS A 1 72 ? -27.362 -10.042 7.773 1.00 90.75 72 HIS A C 1
ATOM 566 O O . HIS A 1 72 ? -26.574 -10.530 8.574 1.00 90.75 72 HIS A O 1
ATOM 572 N N . ARG A 1 73 ? -27.722 -10.676 6.652 1.00 91.75 73 ARG A N 1
ATOM 573 C CA . ARG A 1 73 ? -27.232 -12.011 6.289 1.00 91.75 73 ARG A CA 1
ATOM 574 C C . ARG A 1 73 ? -25.726 -12.000 6.056 1.00 91.75 73 ARG A C 1
ATOM 576 O O . ARG A 1 73 ? -25.033 -12.876 6.567 1.00 91.75 73 ARG A O 1
ATOM 583 N N . LEU A 1 74 ? -25.220 -10.997 5.334 1.00 91.88 74 LEU A N 1
ATOM 584 C CA . LEU A 1 74 ? -23.784 -10.837 5.135 1.00 91.88 74 LEU A CA 1
ATOM 585 C C . LEU A 1 74 ? -23.063 -10.590 6.459 1.00 91.88 74 LEU A C 1
ATOM 587 O O . LEU A 1 74 ? -22.055 -11.233 6.723 1.00 91.88 74 LEU A O 1
ATOM 591 N N . ALA A 1 75 ? -23.584 -9.691 7.297 1.00 92.12 75 ALA A N 1
ATOM 592 C CA . ALA A 1 75 ? -22.998 -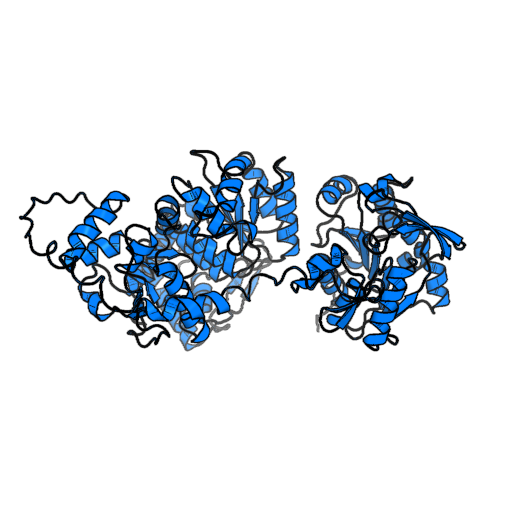9.385 8.596 1.00 92.12 75 ALA A CA 1
ATOM 593 C C . ALA A 1 75 ? -22.925 -10.635 9.489 1.00 92.12 75 ALA A C 1
ATOM 595 O O . ALA A 1 75 ? -21.887 -10.889 10.096 1.00 92.12 75 ALA A O 1
ATOM 596 N N . SER A 1 76 ? -23.976 -11.464 9.507 1.00 93.19 76 SER A N 1
ATOM 597 C CA . SER A 1 76 ? -23.970 -12.752 10.210 1.00 93.19 76 SER A CA 1
ATOM 598 C C . SER A 1 76 ? -22.929 -13.720 9.645 1.00 93.19 76 SER A C 1
ATOM 600 O O . SER A 1 76 ? -22.214 -14.367 10.404 1.00 93.19 76 SER A O 1
ATOM 602 N N . CYS A 1 77 ? -22.797 -13.795 8.321 1.00 92.94 77 CYS A N 1
ATOM 603 C CA . CYS A 1 77 ? -21.777 -14.616 7.670 1.00 92.94 77 CYS A CA 1
ATOM 604 C C . CYS A 1 77 ? -20.358 -14.171 8.047 1.00 92.94 77 CYS A C 1
ATOM 606 O O . CYS A 1 77 ? -19.544 -15.002 8.441 1.00 92.94 77 CYS A O 1
ATOM 608 N N . ILE A 1 78 ? -20.087 -12.862 8.014 1.00 92.00 78 ILE A N 1
ATOM 609 C CA . ILE A 1 78 ? -18.806 -12.277 8.433 1.00 92.00 78 ILE A CA 1
ATOM 610 C C . ILE A 1 78 ? -18.514 -12.618 9.899 1.00 92.00 78 ILE A C 1
ATOM 612 O O . ILE A 1 78 ? -17.425 -13.097 10.205 1.00 92.00 78 ILE A O 1
ATOM 616 N N . ALA A 1 79 ? -19.490 -12.430 10.794 1.00 90.62 79 ALA A N 1
ATOM 617 C CA . ALA A 1 79 ? -19.329 -12.680 12.227 1.00 90.62 79 ALA A CA 1
ATOM 618 C C . ALA A 1 79 ? -18.967 -14.140 12.559 1.00 90.62 79 ALA A C 1
ATOM 620 O O . ALA A 1 79 ? -18.284 -14.391 13.551 1.00 90.62 79 ALA A O 1
ATOM 621 N N . HIS A 1 80 ? -19.399 -15.094 11.728 1.00 91.75 80 HIS A N 1
ATOM 622 C CA . HIS A 1 80 ? -19.135 -16.523 11.913 1.00 91.75 80 HIS A CA 1
ATOM 623 C C . HIS A 1 80 ? -18.069 -17.091 10.962 1.00 91.75 80 HIS A C 1
ATOM 625 O O . HIS A 1 80 ? -17.802 -18.290 11.006 1.00 91.75 80 HIS A O 1
ATOM 631 N N . GLY A 1 81 ? -17.449 -16.262 10.113 1.00 91.25 81 GLY A N 1
ATOM 632 C CA . GLY A 1 81 ? -16.456 -16.711 9.132 1.00 91.25 81 GLY A CA 1
ATOM 633 C C . GLY A 1 81 ? -17.023 -17.678 8.086 1.00 91.25 81 GLY A C 1
ATOM 634 O O . GLY A 1 81 ? -16.335 -18.605 7.664 1.00 91.25 81 GLY A O 1
ATOM 635 N N . ILE A 1 82 ? -18.288 -17.496 7.704 1.00 92.25 82 ILE A N 1
ATOM 636 C CA . ILE A 1 82 ? -19.010 -18.354 6.758 1.00 92.25 82 ILE A CA 1
ATOM 637 C C . ILE A 1 82 ? -19.096 -17.646 5.410 1.00 92.25 82 ILE A C 1
ATOM 639 O O . ILE A 1 82 ? -19.495 -16.488 5.343 1.00 92.25 82 ILE A O 1
ATOM 643 N N . GLU A 1 83 ? -18.755 -18.335 4.322 1.00 89.25 83 GLU A N 1
ATOM 644 C CA . GLU A 1 83 ? -18.937 -17.795 2.972 1.00 89.25 83 GLU A CA 1
ATOM 645 C C . GLU A 1 83 ? -20.396 -17.979 2.517 1.00 89.25 83 GLU A C 1
ATOM 647 O O . GLU A 1 83 ? -20.883 -19.114 2.453 1.00 89.25 83 GLU A O 1
ATOM 652 N N . PRO A 1 84 ? -21.129 -16.893 2.205 1.00 89.88 84 PRO A N 1
ATOM 653 C CA . PRO A 1 84 ? -22.495 -17.003 1.720 1.00 89.88 84 PRO A CA 1
ATOM 654 C C . PRO A 1 84 ? -22.526 -17.439 0.253 1.00 89.88 84 PRO A C 1
ATOM 656 O O . PRO A 1 84 ? -21.641 -17.120 -0.539 1.00 89.88 84 PRO A O 1
ATOM 659 N N . THR A 1 85 ? -23.617 -18.090 -0.147 1.00 88.94 85 THR A N 1
ATOM 660 C CA . THR A 1 85 ? -23.913 -18.280 -1.572 1.00 88.94 85 THR A CA 1
ATOM 661 C C . THR A 1 85 ? -24.570 -17.026 -2.131 1.00 88.94 85 THR A C 1
ATOM 663 O O . THR A 1 85 ? -25.613 -16.581 -1.641 1.00 88.94 85 THR A O 1
ATOM 666 N N . VAL A 1 86 ? -23.960 -16.470 -3.177 1.00 89.44 86 VAL A N 1
ATOM 667 C CA . VAL A 1 86 ? -24.420 -15.248 -3.839 1.00 89.44 86 VAL A CA 1
ATOM 668 C C . VAL A 1 86 ? -25.132 -15.555 -5.154 1.00 89.44 86 VAL A C 1
ATOM 670 O O . VAL A 1 86 ? -24.766 -16.486 -5.871 1.00 89.44 86 VAL A O 1
ATOM 673 N N . VAL A 1 87 ? -26.134 -14.744 -5.488 1.00 88.19 87 VAL A N 1
ATOM 674 C CA . VAL A 1 87 ? -26.785 -14.744 -6.805 1.00 88.19 87 VAL A CA 1
ATOM 675 C C . VAL A 1 87 ? -26.486 -13.411 -7.471 1.00 88.19 87 VAL A C 1
ATOM 677 O O . VAL A 1 87 ? -26.816 -12.364 -6.920 1.00 88.19 87 VAL A O 1
ATOM 680 N N . ILE A 1 88 ? -25.840 -13.458 -8.637 1.00 88.25 88 ILE A N 1
ATOM 681 C CA . ILE A 1 88 ? -25.413 -12.265 -9.374 1.00 88.25 88 ILE A CA 1
ATOM 682 C C . ILE A 1 88 ? -26.528 -11.834 -10.327 1.00 88.25 88 ILE A C 1
ATOM 684 O O . ILE A 1 88 ? -26.955 -12.613 -11.180 1.00 88.25 88 ILE A O 1
ATOM 688 N N . PHE A 1 89 ? -26.962 -10.586 -10.201 1.00 85.69 89 PHE A N 1
ATOM 689 C CA . PHE A 1 89 ? -27.926 -9.949 -11.087 1.00 85.69 89 PHE A CA 1
ATOM 690 C C . PHE A 1 89 ? -27.225 -9.043 -12.097 1.00 85.69 89 PHE A C 1
ATOM 692 O O . PHE A 1 89 ? -26.217 -8.397 -11.798 1.00 85.69 89 PHE A O 1
ATOM 699 N N . ASP A 1 90 ? -27.771 -9.001 -13.311 1.00 82.94 90 ASP A N 1
ATOM 700 C CA . ASP A 1 90 ? -27.162 -8.319 -14.452 1.00 82.94 90 ASP A CA 1
ATOM 701 C C . ASP A 1 90 ? -27.529 -6.828 -14.538 1.00 82.94 90 ASP A C 1
ATOM 703 O O . ASP A 1 90 ? -27.866 -6.307 -15.600 1.00 82.94 90 ASP A O 1
ATOM 707 N N . HIS A 1 91 ? -27.471 -6.131 -13.406 1.00 76.88 91 HIS A N 1
ATOM 708 C CA . HIS A 1 91 ? -27.646 -4.684 -13.318 1.00 76.88 91 HIS A CA 1
ATOM 709 C C . HIS A 1 91 ? -26.650 -4.071 -12.330 1.00 76.88 91 HIS A C 1
ATOM 711 O O . HIS A 1 91 ? -26.134 -4.737 -11.425 1.00 76.88 91 HIS A O 1
ATOM 717 N N . ASP A 1 92 ? -26.334 -2.796 -12.552 1.00 67.25 92 ASP A N 1
ATOM 718 C CA . ASP A 1 92 ? -25.581 -1.991 -11.594 1.00 67.25 92 ASP A CA 1
ATOM 719 C C . ASP A 1 92 ? -26.591 -1.425 -10.579 1.00 67.25 92 ASP A C 1
ATOM 721 O O . ASP A 1 92 ? -27.611 -0.857 -10.964 1.00 67.25 92 ASP A O 1
ATOM 725 N N . GLU A 1 93 ? -26.320 -1.631 -9.292 1.00 68.75 93 GLU A N 1
ATOM 726 C CA . GLU A 1 93 ? -27.126 -1.092 -8.188 1.00 68.75 93 GLU A CA 1
ATOM 727 C C . GLU A 1 93 ? -26.475 0.185 -7.671 1.00 68.75 93 GLU A C 1
ATOM 729 O O . GLU A 1 93 ? -25.261 0.378 -7.821 1.00 68.75 93 GLU A O 1
ATOM 734 N N . GLU A 1 94 ? -27.273 1.033 -7.027 1.00 67.44 94 GLU A N 1
ATOM 735 C CA . GLU A 1 94 ? -26.757 2.221 -6.357 1.00 67.44 94 GLU A CA 1
ATOM 736 C C . GLU A 1 94 ? -25.825 1.811 -5.204 1.00 67.44 94 GLU A C 1
ATOM 738 O O . GLU A 1 94 ? -26.161 0.993 -4.345 1.00 67.44 94 GLU A O 1
ATOM 743 N N . ARG A 1 95 ? -24.601 2.350 -5.196 1.00 70.38 95 ARG A N 1
ATOM 744 C CA . ARG A 1 95 ? -23.609 2.044 -4.162 1.00 70.38 95 ARG A CA 1
ATOM 745 C C . ARG A 1 95 ? -23.754 3.050 -3.030 1.00 70.38 95 ARG A C 1
ATOM 747 O O . ARG A 1 95 ? -23.320 4.191 -3.161 1.00 70.38 95 ARG A O 1
ATOM 754 N N . TYR A 1 96 ? -24.315 2.612 -1.910 1.00 78.00 96 TYR A N 1
ATOM 755 C CA . TYR A 1 96 ? -24.361 3.424 -0.698 1.00 78.00 96 TYR A CA 1
ATOM 756 C C . TYR A 1 96 ? -22.949 3.623 -0.144 1.00 78.00 96 TYR A C 1
ATOM 758 O O . TYR A 1 96 ? -22.243 2.656 0.155 1.00 78.00 96 TYR A O 1
ATOM 766 N N . SER A 1 97 ? -22.530 4.881 -0.037 1.00 83.25 97 SER A N 1
ATOM 767 C CA . SER A 1 97 ? -21.226 5.277 0.490 1.00 83.25 97 SER A CA 1
ATOM 768 C C . SER A 1 97 ? -21.362 5.891 1.883 1.00 83.25 97 SER A C 1
ATOM 770 O O . SER A 1 97 ? -22.466 6.173 2.358 1.00 83.25 97 SER A O 1
ATOM 772 N N . ALA A 1 98 ? -20.232 6.136 2.549 1.00 90.81 98 ALA A N 1
ATOM 773 C CA . ALA A 1 98 ? -20.230 6.914 3.783 1.00 90.81 98 ALA A CA 1
ATOM 774 C C . ALA A 1 98 ? -20.858 8.309 3.583 1.00 90.81 98 ALA A C 1
ATOM 776 O O . ALA A 1 98 ? -21.594 8.767 4.455 1.00 90.81 98 ALA A O 1
ATOM 777 N N . ASP A 1 99 ? -20.656 8.933 2.415 1.00 88.69 99 ASP A N 1
ATOM 778 C CA . ASP A 1 99 ? -21.291 10.208 2.061 1.00 88.69 99 ASP A CA 1
ATOM 779 C C . ASP A 1 99 ? -22.816 10.069 1.973 1.00 88.69 99 ASP A C 1
ATOM 781 O O . ASP A 1 99 ? -23.539 10.948 2.439 1.00 88.69 99 ASP A O 1
ATOM 785 N N . SER A 1 100 ? -23.330 8.952 1.436 1.00 88.88 100 SER A N 1
ATOM 786 C CA . SER A 1 100 ? -24.772 8.672 1.419 1.00 88.88 100 SER A CA 1
ATOM 787 C C . SER A 1 100 ? -25.351 8.686 2.837 1.00 88.88 100 SER A C 1
ATOM 789 O O . SER A 1 100 ? -26.311 9.405 3.098 1.00 88.88 100 SER A O 1
ATOM 791 N N . PHE A 1 101 ? -24.738 7.952 3.771 1.00 91.88 101 PHE A N 1
ATOM 792 C CA . PHE A 1 101 ? -25.213 7.881 5.157 1.00 91.88 101 PHE A CA 1
ATOM 793 C C . PHE A 1 101 ? -25.006 9.185 5.931 1.00 91.88 101 PHE A C 1
ATOM 795 O O . PHE A 1 101 ? -25.864 9.562 6.727 1.00 91.88 101 PHE A O 1
ATOM 802 N N . SER A 1 102 ? -23.908 9.900 5.677 1.00 92.75 102 SER A N 1
ATOM 803 C CA . SER A 1 102 ? -23.673 11.229 6.247 1.00 92.75 102 SER A CA 1
ATOM 804 C C . SER A 1 102 ? -24.762 12.216 5.817 1.00 92.75 102 SER A C 1
ATOM 806 O O . SER A 1 102 ? -25.361 12.880 6.663 1.00 92.75 102 SER A O 1
ATOM 808 N N . ASN A 1 103 ? -25.109 12.238 4.525 1.00 91.56 103 ASN A N 1
ATOM 809 C CA . ASN A 1 103 ? -26.177 13.083 3.982 1.00 91.56 103 ASN A CA 1
ATOM 810 C C . ASN A 1 103 ? -27.569 12.715 4.526 1.00 91.56 103 ASN A C 1
ATOM 812 O O . ASN A 1 103 ? -28.425 13.589 4.648 1.00 91.56 103 ASN A O 1
ATOM 816 N N . MET A 1 104 ? -27.792 11.445 4.884 1.00 92.31 104 MET A N 1
ATOM 817 C CA . MET A 1 104 ? -29.008 10.992 5.576 1.00 92.31 104 MET A CA 1
ATOM 818 C C . MET A 1 104 ? -29.015 11.342 7.078 1.00 92.31 104 MET A C 1
ATOM 820 O O . MET A 1 104 ? -30.036 11.172 7.740 1.00 92.31 104 MET A O 1
ATOM 824 N N . GLY A 1 105 ? -27.906 11.853 7.625 1.00 93.50 105 GLY A N 1
ATOM 825 C CA . GLY A 1 105 ? -27.797 12.321 9.008 1.00 93.50 105 GLY A CA 1
ATOM 826 C C . GLY A 1 105 ? -27.131 11.345 9.981 1.00 93.50 105 GLY A C 1
ATOM 827 O O . GLY A 1 105 ? -27.223 11.552 11.193 1.00 93.50 105 GLY A O 1
ATOM 828 N N . LEU A 1 106 ? -26.456 10.291 9.501 1.00 95.25 106 LEU A N 1
ATOM 829 C CA . LEU A 1 106 ? -25.716 9.387 10.385 1.00 95.25 106 LEU A CA 1
ATOM 830 C C . LEU A 1 106 ? -24.525 10.123 11.010 1.00 95.25 106 LEU A C 1
ATOM 832 O O . LEU A 1 106 ? -23.732 10.756 10.315 1.00 95.25 106 LEU A O 1
ATOM 836 N N . SER A 1 107 ? -24.392 10.029 12.335 1.00 94.50 107 SER A N 1
ATOM 837 C CA . SER A 1 107 ? -23.328 10.719 13.068 1.00 94.50 107 SER A CA 1
ATOM 838 C C . SER A 1 107 ? -21.933 10.270 12.625 1.00 94.50 107 SER A C 1
ATOM 840 O O . SER A 1 107 ? -21.676 9.078 12.447 1.00 94.50 107 SER A O 1
ATOM 842 N N . GLU A 1 108 ? -21.007 11.227 12.550 1.00 94.19 108 GLU A N 1
ATOM 843 C CA . GLU A 1 108 ? -19.606 10.987 12.195 1.00 94.19 108 GLU A CA 1
ATOM 844 C C . GLU A 1 108 ? -18.941 9.936 13.096 1.00 94.19 108 GLU A C 1
ATOM 846 O O . GLU A 1 108 ? -18.164 9.128 12.605 1.00 94.19 108 GLU A O 1
ATOM 851 N N . VAL A 1 109 ? -19.290 9.862 14.389 1.00 93.75 109 VAL A N 1
ATOM 852 C CA . VAL A 1 109 ? -18.716 8.856 15.306 1.00 93.75 109 VAL A CA 1
ATOM 853 C C . VAL A 1 109 ? -19.027 7.418 14.872 1.00 93.75 109 VAL A C 1
ATOM 855 O O . VAL A 1 109 ? -18.217 6.515 15.081 1.00 93.75 109 VAL A O 1
ATOM 858 N N . TYR A 1 110 ? -20.187 7.198 14.245 1.00 95.81 110 TYR A N 1
ATOM 859 C CA . TYR A 1 110 ? -20.559 5.894 13.704 1.00 95.81 110 TYR A CA 1
ATOM 860 C C . TYR A 1 110 ? -19.868 5.635 12.367 1.00 95.81 110 TYR A C 1
ATOM 862 O O . TYR A 1 110 ? -19.375 4.530 12.160 1.00 95.81 110 TYR A O 1
ATOM 870 N N . LEU A 1 111 ? -19.773 6.646 11.495 1.00 96.50 111 LEU A N 1
ATOM 871 C CA . LEU A 1 111 ? -19.054 6.542 10.220 1.00 96.50 111 LEU A CA 1
ATOM 872 C C . LEU A 1 111 ? -17.567 6.231 10.432 1.00 96.50 111 LEU A C 1
ATOM 874 O O . LEU A 1 111 ? -17.036 5.328 9.793 1.00 96.50 111 LEU A O 1
ATOM 878 N N . ASP A 1 112 ? -16.932 6.903 11.389 1.00 97.00 112 ASP A N 1
ATOM 879 C CA . ASP A 1 112 ? -15.568 6.642 11.846 1.00 97.00 112 ASP A CA 1
ATOM 880 C C . ASP A 1 112 ? -15.381 5.180 12.269 1.00 97.00 112 ASP A C 1
ATOM 882 O O . ASP A 1 112 ? -14.505 4.481 11.757 1.00 97.00 112 ASP A O 1
ATOM 886 N N . ALA A 1 113 ? -16.237 4.694 13.174 1.00 95.19 113 ALA A N 1
ATOM 887 C CA . ALA A 1 113 ? -16.170 3.321 13.663 1.00 95.19 113 ALA A CA 1
ATOM 888 C C . ALA A 1 113 ? -16.379 2.302 12.530 1.00 95.19 113 ALA A C 1
ATOM 890 O O . ALA A 1 113 ? -15.640 1.323 12.432 1.00 95.19 113 ALA A O 1
ATOM 891 N N . MET A 1 114 ? -17.343 2.554 11.641 1.00 95.19 114 MET A N 1
ATOM 892 C CA . MET A 1 114 ? -17.594 1.719 10.465 1.00 95.19 114 MET A CA 1
ATOM 893 C C . MET A 1 114 ? -16.402 1.719 9.502 1.00 95.19 114 MET A C 1
ATOM 895 O O . MET A 1 114 ? -16.072 0.667 8.963 1.00 95.19 114 MET A O 1
ATOM 899 N N . ALA A 1 115 ? -15.728 2.855 9.304 1.00 96.81 115 ALA A N 1
ATOM 900 C CA . ALA A 1 115 ? -14.549 2.956 8.449 1.00 96.81 115 ALA A CA 1
ATOM 901 C C . ALA A 1 115 ? -13.352 2.173 9.012 1.00 96.81 115 ALA A C 1
ATOM 903 O O . ALA A 1 115 ? -12.651 1.503 8.253 1.00 96.81 115 ALA A O 1
ATOM 904 N N . VAL A 1 116 ? -13.139 2.199 10.334 1.00 96.19 116 VAL A N 1
ATOM 905 C CA . VAL A 1 116 ? -12.111 1.374 10.996 1.00 96.19 116 VAL A CA 1
ATOM 906 C C . VAL A 1 116 ? -12.397 -0.115 10.800 1.00 96.19 116 VAL A C 1
ATOM 908 O O . VAL A 1 116 ? -11.508 -0.860 10.388 1.00 96.19 116 VAL A O 1
ATOM 911 N N . GLU A 1 117 ? -13.633 -0.558 11.037 1.00 94.25 117 GLU A N 1
ATOM 912 C CA . GLU A 1 117 ? -14.003 -1.967 10.848 1.00 94.25 117 GLU A CA 1
ATOM 913 C C . GLU A 1 117 ? -13.952 -2.380 9.369 1.00 94.25 117 GLU A C 1
ATOM 915 O O . GLU A 1 117 ? -13.488 -3.472 9.044 1.00 94.25 117 GLU A O 1
ATOM 920 N N . TYR A 1 118 ? -14.314 -1.486 8.443 1.00 95.12 118 TYR A N 1
ATOM 921 C CA . TYR A 1 118 ? -14.139 -1.719 7.010 1.00 95.12 118 TYR A CA 1
ATOM 922 C C . TYR A 1 118 ? -12.663 -1.916 6.651 1.00 95.12 118 TYR A C 1
ATOM 924 O O . TYR A 1 118 ? -12.327 -2.861 5.937 1.00 95.12 118 TYR A O 1
ATOM 932 N N . ALA A 1 119 ? -11.772 -1.065 7.173 1.00 96.06 119 ALA A N 1
ATOM 933 C CA . ALA A 1 119 ? -10.336 -1.200 6.967 1.00 96.06 119 ALA A CA 1
ATOM 934 C C . ALA A 1 119 ? -9.825 -2.558 7.471 1.00 96.06 119 ALA A C 1
ATOM 936 O O . ALA A 1 119 ? -9.076 -3.198 6.747 1.00 96.06 119 ALA A O 1
ATOM 937 N N . LYS A 1 120 ? -10.280 -3.038 8.639 1.00 94.38 120 LYS A N 1
ATOM 938 C CA . LYS A 1 120 ? -9.927 -4.365 9.189 1.00 94.38 120 LYS A CA 1
ATOM 939 C C . LYS A 1 120 ? -10.486 -5.545 8.381 1.00 94.38 120 LYS A C 1
ATOM 941 O O . LYS A 1 120 ? -9.893 -6.617 8.339 1.00 94.38 120 LYS A O 1
ATOM 946 N N . LEU A 1 121 ? -11.646 -5.386 7.748 1.00 92.88 121 LEU A N 1
ATOM 947 C CA . LEU A 1 121 ? -12.272 -6.452 6.957 1.00 92.88 121 LEU A CA 1
ATOM 948 C C . LEU A 1 121 ? -11.729 -6.533 5.524 1.00 92.88 121 LEU A C 1
ATOM 950 O O . LEU A 1 121 ? -11.907 -7.555 4.856 1.00 92.88 121 LEU A O 1
ATOM 954 N N . LYS A 1 122 ? -11.090 -5.467 5.025 1.00 91.62 122 LYS A N 1
ATOM 955 C CA . LYS A 1 122 ? -10.668 -5.336 3.625 1.00 91.62 122 LYS A CA 1
ATOM 956 C C . LYS A 1 122 ? -9.161 -5.086 3.504 1.00 91.62 122 LYS A C 1
ATOM 958 O O . LYS A 1 122 ? -8.728 -3.936 3.478 1.00 91.62 122 LYS A O 1
ATOM 963 N N . PRO A 1 123 ? -8.355 -6.146 3.295 1.00 91.94 123 PRO A N 1
ATOM 964 C CA . PRO A 1 123 ? -6.902 -6.026 3.144 1.00 91.94 123 PRO A CA 1
ATOM 965 C C . PRO A 1 123 ? -6.415 -5.176 1.961 1.00 91.94 123 PRO A C 1
ATOM 967 O O . PRO A 1 123 ? -5.245 -4.820 1.906 1.00 91.94 123 PRO A O 1
ATOM 970 N N . GLN A 1 124 ? -7.304 -4.866 1.014 1.00 92.06 124 GLN A N 1
ATOM 971 C CA . GLN A 1 124 ? -7.041 -4.038 -0.171 1.00 92.06 124 GLN A CA 1
ATOM 972 C C . GLN A 1 124 ? -7.278 -2.537 0.079 1.00 92.06 124 GLN A C 1
ATOM 974 O O . GLN A 1 124 ? -7.277 -1.732 -0.854 1.00 92.06 124 GLN A O 1
ATOM 979 N N . CYS A 1 125 ? -7.543 -2.154 1.327 1.00 95.62 125 CYS A N 1
ATOM 980 C CA . CYS A 1 125 ? -7.687 -0.762 1.717 1.00 95.62 125 CYS A CA 1
ATOM 981 C C . CYS A 1 125 ? -6.332 -0.107 1.981 1.00 95.62 125 CYS A C 1
ATOM 983 O O . CYS A 1 125 ? -5.426 -0.710 2.559 1.00 95.62 125 CYS A O 1
ATOM 985 N N . HIS A 1 126 ? -6.252 1.175 1.648 1.00 97.06 126 HIS A N 1
ATOM 986 C CA . HIS A 1 126 ? -5.135 2.071 1.907 1.00 97.06 126 HIS A CA 1
ATOM 987 C C . HIS A 1 126 ? -5.659 3.384 2.491 1.00 97.06 126 HIS A C 1
ATOM 989 O O . HIS A 1 126 ? -6.742 3.847 2.140 1.00 97.06 126 HIS A O 1
ATOM 995 N N . ILE A 1 127 ? -4.880 4.012 3.360 1.00 97.56 127 ILE A N 1
ATOM 996 C CA . ILE A 1 127 ? -5.083 5.388 3.791 1.00 97.56 127 ILE A CA 1
ATOM 997 C C . ILE A 1 127 ? -4.279 6.319 2.885 1.00 97.56 127 ILE A C 1
ATOM 999 O O . ILE A 1 127 ? -3.046 6.308 2.864 1.00 97.56 127 ILE A O 1
ATOM 1003 N N . VAL A 1 128 ? -4.996 7.176 2.164 1.00 97.44 128 VAL A N 1
ATOM 1004 C CA . VAL A 1 128 ? -4.420 8.288 1.405 1.00 97.44 128 VAL A CA 1
ATOM 1005 C C . VAL A 1 128 ? -4.515 9.540 2.266 1.00 97.44 128 VAL A C 1
ATOM 1007 O O . VAL A 1 128 ? -5.603 9.975 2.617 1.00 97.44 128 VAL A O 1
ATOM 1010 N N . CYS A 1 129 ? -3.373 10.122 2.609 1.00 97.00 129 CYS A N 1
ATOM 1011 C CA . CYS A 1 129 ? -3.241 11.332 3.410 1.00 97.00 129 CYS A CA 1
ATOM 1012 C C . CYS A 1 129 ? -2.804 12.494 2.511 1.00 97.00 129 CYS A C 1
ATOM 1014 O O . CYS A 1 129 ? -1.664 12.533 2.036 1.00 97.00 129 CYS A O 1
ATOM 1016 N N . LEU A 1 130 ? -3.718 13.432 2.266 1.00 96.19 130 LEU A N 1
ATOM 1017 C CA . LEU A 1 130 ? -3.484 14.666 1.526 1.00 96.19 130 LEU A CA 1
ATOM 1018 C C . LEU A 1 130 ? -3.126 15.789 2.504 1.00 96.19 130 LEU A C 1
ATOM 1020 O O . LEU A 1 130 ? -3.926 16.166 3.364 1.00 96.19 130 LEU A O 1
ATOM 1024 N N . PHE A 1 131 ? -1.915 16.328 2.372 1.00 95.38 131 PHE A N 1
ATOM 1025 C CA . PHE A 1 131 ? -1.410 17.336 3.298 1.00 95.38 131 PHE A CA 1
ATOM 1026 C C . PHE A 1 131 ? -1.996 18.735 3.020 1.00 95.38 131 PHE A C 1
ATOM 1028 O O . PHE A 1 131 ? -2.313 19.046 1.870 1.00 95.38 131 PHE A O 1
ATOM 1035 N N . PRO A 1 132 ? -2.075 19.615 4.038 1.00 93.69 132 PRO A N 1
ATOM 1036 C CA . PRO A 1 132 ? -2.681 20.943 3.942 1.00 93.69 132 PRO A CA 1
ATOM 1037 C C . PRO A 1 132 ? -2.251 21.785 2.739 1.00 93.69 132 PRO A C 1
ATOM 1039 O O . PRO A 1 132 ? -3.093 22.363 2.061 1.00 93.69 132 PRO A O 1
ATOM 1042 N N . LYS A 1 133 ? -0.957 21.817 2.398 1.00 89.12 133 LYS A N 1
ATOM 1043 C CA . LYS A 1 133 ? -0.490 22.610 1.244 1.00 89.12 133 LYS A CA 1
ATOM 1044 C C . LYS A 1 133 ? -0.994 22.107 -0.117 1.00 89.12 133 LYS A C 1
ATOM 1046 O O . LYS A 1 133 ? -0.936 22.842 -1.097 1.00 89.12 133 LYS A O 1
ATOM 1051 N N . ALA A 1 134 ? -1.498 20.877 -0.181 1.00 87.81 134 ALA A N 1
ATOM 1052 C CA . ALA A 1 134 ? -2.086 20.270 -1.369 1.00 87.81 134 ALA A CA 1
ATOM 1053 C C . ALA A 1 134 ? -3.632 20.305 -1.360 1.00 87.81 134 ALA A C 1
ATOM 1055 O O . ALA A 1 134 ? -4.271 19.817 -2.295 1.00 87.81 134 ALA A O 1
ATOM 1056 N N . ILE A 1 135 ? -4.263 20.909 -0.345 1.00 87.19 135 ILE A N 1
ATOM 1057 C CA . ILE A 1 135 ? -5.721 20.847 -0.154 1.00 87.19 135 ILE A CA 1
ATOM 1058 C C . ILE A 1 135 ? -6.523 21.487 -1.300 1.00 87.19 135 ILE A C 1
ATOM 1060 O O . ILE A 1 135 ? -7.654 21.088 -1.570 1.00 87.19 135 ILE A O 1
ATOM 1064 N N . SER A 1 136 ? -5.930 22.440 -2.028 1.00 88.00 136 SER A N 1
ATOM 1065 C CA . SER A 1 136 ? -6.592 23.214 -3.090 1.00 88.00 136 SER A CA 1
ATOM 1066 C C . SER A 1 136 ? -7.155 22.369 -4.237 1.00 88.00 136 SER A C 1
ATOM 1068 O O . SER A 1 136 ? -8.067 22.820 -4.927 1.00 88.00 136 SER A O 1
ATOM 1070 N N . ARG A 1 137 ? -6.642 21.148 -4.433 1.00 91.19 137 ARG A N 1
ATOM 1071 C CA . ARG A 1 137 ? -7.088 20.211 -5.476 1.00 91.19 137 ARG A CA 1
ATOM 1072 C C . ARG A 1 137 ? -7.706 18.920 -4.931 1.00 91.19 137 ARG A C 1
ATOM 1074 O O . ARG A 1 137 ? -7.733 17.916 -5.635 1.00 91.19 137 ARG A O 1
ATOM 1081 N N . VAL A 1 138 ? -8.258 18.930 -3.713 1.00 93.19 138 VAL A N 1
ATOM 1082 C CA . VAL A 1 138 ? -8.883 17.741 -3.087 1.00 93.19 138 VAL A CA 1
ATOM 1083 C C . VAL A 1 138 ? -9.919 17.045 -3.988 1.00 93.19 138 VAL A C 1
ATOM 1085 O O . VAL A 1 138 ? -9.960 15.820 -4.050 1.00 93.19 138 VAL A O 1
ATOM 1088 N N . ASN A 1 139 ? -10.698 17.805 -4.766 1.00 93.19 139 ASN A N 1
ATOM 1089 C CA . ASN A 1 139 ? -11.674 17.243 -5.706 1.00 93.19 139 ASN A CA 1
ATOM 1090 C C . ASN A 1 139 ? -11.017 16.521 -6.891 1.00 93.19 139 ASN A C 1
ATOM 1092 O O . ASN A 1 139 ? -11.538 15.507 -7.349 1.00 93.19 139 ASN A O 1
ATOM 1096 N N . ASP A 1 140 ? -9.880 17.015 -7.381 1.00 94.06 140 ASP A N 1
ATOM 1097 C CA . ASP A 1 140 ? -9.124 16.350 -8.448 1.00 94.06 140 ASP A CA 1
ATOM 1098 C C . ASP A 1 140 ? -8.434 15.088 -7.915 1.00 94.06 140 ASP A C 1
ATOM 1100 O O . ASP A 1 140 ? -8.376 14.071 -8.609 1.00 94.06 140 ASP A O 1
ATOM 1104 N N . VAL A 1 141 ? -7.985 15.117 -6.653 1.00 94.81 141 VAL A N 1
ATOM 1105 C CA . VAL A 1 141 ? -7.485 13.929 -5.945 1.00 94.81 141 VAL A CA 1
ATOM 1106 C C . VAL A 1 141 ? -8.581 12.874 -5.821 1.00 94.81 141 VAL A C 1
ATOM 1108 O O . VAL A 1 141 ? -8.356 11.740 -6.239 1.00 94.81 141 VAL A O 1
ATOM 1111 N N . ARG A 1 142 ? -9.778 13.242 -5.334 1.00 94.94 142 ARG A N 1
ATOM 1112 C CA . ARG A 1 142 ? -10.929 12.326 -5.231 1.00 94.94 142 ARG A CA 1
ATOM 1113 C C . ARG A 1 142 ? -11.261 11.697 -6.587 1.00 94.94 142 ARG A C 1
ATOM 1115 O O . ARG A 1 142 ? -11.306 10.478 -6.686 1.00 94.94 142 ARG A O 1
ATOM 1122 N N . LYS A 1 143 ? -11.379 12.504 -7.649 1.00 94.19 143 LYS A N 1
ATOM 1123 C CA . LYS A 1 143 ? -11.621 11.999 -9.015 1.00 94.19 143 LYS A CA 1
ATOM 1124 C C . LYS A 1 143 ? -10.536 11.029 -9.483 1.00 94.19 143 LYS A C 1
ATOM 1126 O O . LYS A 1 143 ? -10.843 10.028 -10.121 1.00 94.19 143 LYS A O 1
ATOM 1131 N N . THR A 1 144 ? -9.272 11.321 -9.176 1.00 93.44 144 THR A N 1
ATOM 1132 C CA . THR A 1 144 ? -8.148 10.441 -9.529 1.00 93.44 144 THR A CA 1
ATOM 1133 C C . THR A 1 144 ? -8.238 9.109 -8.783 1.00 93.44 144 THR A C 1
ATOM 1135 O O . THR A 1 144 ? -7.996 8.070 -9.384 1.00 93.44 144 THR A O 1
ATOM 1138 N N . LEU A 1 145 ? -8.614 9.118 -7.500 1.00 94.50 145 LEU A N 1
ATOM 1139 C CA . LEU A 1 145 ? -8.839 7.898 -6.717 1.00 94.50 145 LEU A CA 1
ATOM 1140 C C . LEU A 1 145 ? -10.000 7.077 -7.301 1.00 94.50 145 LEU A C 1
ATOM 1142 O O . LEU A 1 145 ? -9.834 5.899 -7.604 1.00 94.50 145 LEU A O 1
ATOM 1146 N N . GLU A 1 146 ? -11.151 7.706 -7.533 1.00 92.00 146 GLU A N 1
ATOM 1147 C CA . GLU A 1 146 ? -12.360 7.052 -8.062 1.00 92.00 146 GLU A CA 1
ATOM 1148 C C . GLU A 1 146 ? -12.199 6.520 -9.494 1.00 92.00 146 GLU A C 1
ATOM 1150 O O . GLU A 1 146 ? -12.929 5.622 -9.910 1.00 92.00 146 GLU A O 1
ATOM 1155 N N . GLN A 1 147 ? -11.225 7.027 -10.256 1.00 90.19 147 GLN A N 1
ATOM 1156 C CA . GLN A 1 147 ? -10.915 6.503 -11.586 1.00 90.19 147 GLN A CA 1
ATOM 1157 C C . GLN A 1 147 ? -10.313 5.084 -11.544 1.00 90.19 147 GLN A C 1
ATOM 1159 O O . GLN A 1 147 ? -10.508 4.321 -12.491 1.00 90.19 147 GLN A O 1
ATOM 1164 N N . TYR A 1 148 ? -9.580 4.727 -10.483 1.00 89.19 148 TYR A N 1
ATOM 1165 C CA . TYR A 1 148 ? -8.808 3.473 -10.399 1.00 89.19 148 TYR A CA 1
ATOM 1166 C C . TYR A 1 148 ? -9.167 2.593 -9.190 1.00 89.19 148 TYR A C 1
ATOM 1168 O O . TYR A 1 148 ? -8.631 1.493 -9.041 1.00 89.19 148 TYR A O 1
ATOM 1176 N N . GLY A 1 149 ? -10.075 3.051 -8.334 1.00 90.81 149 GLY A N 1
ATOM 1177 C CA . GLY A 1 149 ? -10.530 2.335 -7.149 1.00 90.81 149 GLY A CA 1
ATOM 1178 C C . GLY A 1 149 ? -11.766 2.994 -6.552 1.00 90.81 149 GLY A C 1
ATOM 1179 O O . GLY A 1 149 ? -12.535 3.648 -7.253 1.00 90.81 149 GLY A O 1
ATOM 1180 N N . SER A 1 150 ? -11.975 2.813 -5.251 1.00 90.88 150 SER A N 1
ATOM 1181 C CA . SER A 1 150 ? -13.135 3.358 -4.548 1.00 90.88 150 SER A CA 1
ATOM 1182 C C . SER A 1 150 ? -12.713 4.151 -3.325 1.00 90.88 150 SER A C 1
ATOM 1184 O O . SER A 1 150 ? -12.033 3.625 -2.447 1.00 90.88 150 SER A O 1
ATOM 1186 N N . VAL A 1 151 ? -13.182 5.392 -3.217 1.00 94.06 151 VAL A N 1
ATOM 1187 C CA . VAL A 1 151 ? -13.152 6.117 -1.943 1.00 94.06 151 VAL A CA 1
ATOM 1188 C C . VAL A 1 151 ? -14.285 5.571 -1.077 1.00 94.06 151 VAL A C 1
ATOM 1190 O O . VAL A 1 151 ? -15.454 5.650 -1.442 1.00 94.06 151 VAL A O 1
ATOM 1193 N N . VAL A 1 152 ? -13.930 4.941 0.039 1.00 94.12 152 VAL A N 1
ATOM 1194 C CA . VAL A 1 152 ? -14.873 4.353 1.001 1.00 94.12 152 VAL A CA 1
ATOM 1195 C C . VAL A 1 152 ? -15.286 5.390 2.040 1.00 94.12 152 VAL A C 1
ATOM 1197 O O . VAL A 1 152 ? -16.462 5.463 2.392 1.00 94.12 152 VAL A O 1
ATOM 1200 N N . TYR A 1 153 ? -14.328 6.190 2.520 1.00 96.69 153 TYR A N 1
ATOM 1201 C CA . TYR A 1 153 ? -14.576 7.214 3.532 1.00 96.69 153 TYR A CA 1
ATOM 1202 C C . TYR A 1 153 ? -13.670 8.441 3.379 1.00 96.69 153 TYR A C 1
ATOM 1204 O O . TYR A 1 153 ? -12.450 8.311 3.276 1.00 96.69 153 TYR A O 1
ATOM 1212 N N . GLU A 1 154 ? -14.325 9.603 3.345 1.00 96.31 154 GLU A N 1
ATOM 1213 C CA . GLU A 1 154 ? -13.860 10.990 3.463 1.00 96.31 154 GLU A CA 1
ATOM 1214 C C . GLU A 1 154 ? -13.653 11.524 4.886 1.00 96.31 154 GLU A C 1
ATOM 1216 O O . GLU A 1 154 ? -14.666 11.689 5.559 1.00 96.31 154 GLU A O 1
ATOM 1221 N N . LYS A 1 155 ? -12.452 11.919 5.342 1.00 95.94 155 LYS A N 1
ATOM 1222 C CA . LYS A 1 155 ? -12.358 12.739 6.568 1.00 95.94 155 LYS A CA 1
ATOM 1223 C C . LYS A 1 155 ? -11.302 13.837 6.534 1.00 95.94 155 LYS A C 1
ATOM 1225 O O . LYS A 1 155 ? -10.127 13.580 6.296 1.00 95.94 155 LYS A O 1
ATOM 1230 N N . ALA A 1 156 ? -11.701 15.061 6.875 1.00 96.88 156 ALA A N 1
ATOM 1231 C CA . ALA A 1 156 ? -10.787 16.176 7.115 1.00 96.88 156 ALA A CA 1
ATOM 1232 C C . ALA A 1 156 ? -10.542 16.358 8.620 1.00 96.88 156 ALA A C 1
ATOM 1234 O O . ALA A 1 156 ? -11.485 16.452 9.401 1.00 96.88 156 ALA A O 1
ATOM 1235 N N . ILE A 1 157 ? -9.276 16.419 9.034 1.00 97.56 157 ILE A N 1
ATOM 1236 C CA . ILE A 1 157 ? -8.881 16.474 10.446 1.00 97.56 157 ILE A CA 1
ATOM 1237 C C . ILE A 1 157 ? -7.899 17.616 10.669 1.00 97.56 157 ILE A C 1
ATOM 1239 O O . ILE A 1 157 ? -6.878 17.725 9.986 1.00 97.56 157 ILE A O 1
ATOM 1243 N N . LEU A 1 158 ? -8.183 18.456 11.661 1.00 96.81 158 LEU A N 1
ATOM 1244 C CA . LEU A 1 158 ? -7.272 19.513 12.077 1.00 96.81 158 LEU A CA 1
ATOM 1245 C C . LEU A 1 158 ? -6.218 18.963 13.048 1.00 96.81 158 LEU A C 1
ATOM 1247 O O . LEU A 1 158 ? -6.549 18.437 14.113 1.00 96.81 158 LEU A O 1
ATOM 1251 N N . PHE A 1 159 ? -4.945 19.123 12.684 1.00 96.19 159 PHE A N 1
ATOM 1252 C CA . PHE A 1 159 ? -3.816 18.804 13.555 1.00 96.19 159 PHE A CA 1
ATOM 1253 C C . PHE A 1 159 ? -3.187 20.084 14.101 1.00 96.19 159 PHE A C 1
ATOM 1255 O O . PHE A 1 159 ? -2.659 20.902 13.345 1.00 96.19 159 PHE A O 1
ATOM 1262 N N . GLU A 1 160 ? -3.224 20.238 15.421 1.00 91.31 160 GLU A N 1
ATOM 1263 C CA . GLU A 1 160 ? -2.718 21.398 16.160 1.00 91.31 160 GLU A CA 1
ATOM 1264 C C . GLU A 1 160 ? -1.648 20.968 17.167 1.00 91.31 160 GLU A C 1
ATOM 1266 O O . GLU A 1 160 ? -1.445 19.777 17.391 1.00 91.31 160 GLU A O 1
ATOM 1271 N N . ASN A 1 161 ? -0.958 21.930 17.785 1.00 92.94 161 ASN A N 1
ATOM 1272 C CA . ASN A 1 161 ? 0.033 21.664 18.832 1.00 92.94 161 ASN A CA 1
ATOM 1273 C C . ASN A 1 161 ? 1.101 20.643 18.375 1.00 92.94 161 ASN A C 1
ATOM 1275 O O . ASN A 1 161 ? 1.855 20.932 17.442 1.00 92.94 161 ASN A O 1
ATOM 1279 N N . ASN A 1 162 ? 1.166 19.459 18.995 1.00 94.00 162 ASN A N 1
ATOM 1280 C CA . ASN A 1 162 ? 2.110 18.393 18.630 1.00 94.00 162 ASN A CA 1
ATOM 1281 C C . ASN A 1 162 ? 1.631 17.541 17.438 1.00 94.00 162 ASN A C 1
ATOM 1283 O O . ASN A 1 162 ? 2.407 16.757 16.882 1.00 94.00 162 ASN A O 1
ATOM 1287 N N . GLY A 1 163 ? 0.378 17.723 17.019 1.00 95.69 163 GLY A N 1
ATOM 1288 C CA . GLY A 1 163 ? -0.333 16.962 15.996 1.00 95.69 163 GLY A CA 1
ATOM 1289 C C . GLY A 1 163 ? 0.447 16.757 14.706 1.00 95.69 163 GLY A C 1
ATOM 1290 O O . GLY A 1 163 ? 0.653 15.606 14.323 1.00 95.69 163 GLY A O 1
ATOM 1291 N N . PRO A 1 164 ? 0.945 17.819 14.044 1.00 96.06 164 PRO A N 1
ATOM 1292 C CA . PRO A 1 164 ? 1.687 17.674 12.794 1.00 96.06 164 PRO A CA 1
ATOM 1293 C C . PRO A 1 164 ? 2.929 16.778 12.909 1.00 96.06 164 PRO A C 1
ATOM 1295 O O . PRO A 1 164 ? 3.165 15.930 12.048 1.00 96.06 164 PRO A O 1
ATOM 1298 N N . ILE A 1 165 ? 3.714 16.929 13.983 1.00 94.94 165 ILE A N 1
ATOM 1299 C CA . ILE A 1 165 ? 4.935 16.137 14.211 1.00 94.94 165 ILE A CA 1
ATOM 1300 C C . ILE A 1 165 ? 4.563 14.690 14.537 1.00 94.94 165 ILE A C 1
ATOM 1302 O O . ILE A 1 165 ? 5.113 13.761 13.941 1.00 94.94 165 ILE A O 1
ATOM 1306 N N . ASN A 1 166 ? 3.607 14.499 15.449 1.00 95.69 166 ASN A N 1
ATOM 1307 C CA . ASN A 1 166 ? 3.145 13.180 15.864 1.00 95.69 166 ASN A CA 1
ATOM 1308 C C . ASN A 1 166 ? 2.534 12.406 14.687 1.00 95.69 166 ASN A C 1
ATOM 1310 O O . ASN A 1 166 ? 2.861 11.234 14.503 1.00 95.69 166 ASN A O 1
ATOM 1314 N N . LEU A 1 167 ? 1.729 13.058 13.842 1.00 96.44 167 LEU A N 1
ATOM 1315 C CA . LEU A 1 167 ? 1.163 12.457 12.636 1.00 96.44 167 LEU A CA 1
ATOM 1316 C C . LEU A 1 167 ? 2.260 12.022 11.658 1.00 96.44 167 LEU A C 1
ATOM 1318 O O . LEU A 1 167 ? 2.251 10.878 11.213 1.00 96.44 167 LEU A O 1
ATOM 1322 N N . ILE A 1 168 ? 3.240 12.881 11.351 1.00 95.31 168 ILE A N 1
ATOM 1323 C CA . ILE A 1 168 ? 4.350 12.507 10.456 1.00 95.31 168 ILE A CA 1
ATOM 1324 C C . ILE A 1 168 ? 5.147 11.326 11.024 1.00 95.31 168 ILE A C 1
ATOM 1326 O O . ILE A 1 168 ? 5.470 10.398 10.283 1.00 95.31 168 ILE A O 1
ATOM 1330 N N . ALA A 1 169 ? 5.407 11.305 12.332 1.00 93.56 169 ALA A N 1
ATOM 1331 C CA . ALA A 1 169 ? 6.073 10.177 12.977 1.00 93.56 169 ALA A CA 1
ATOM 1332 C C . ALA A 1 169 ? 5.261 8.869 12.878 1.00 93.56 169 ALA A C 1
ATOM 1334 O O . ALA A 1 169 ? 5.855 7.794 12.780 1.00 93.56 169 ALA A O 1
ATOM 1335 N N . GLN A 1 170 ? 3.923 8.940 12.876 1.00 93.38 170 GLN A N 1
ATOM 1336 C CA . GLN A 1 170 ? 3.060 7.770 12.684 1.00 93.38 170 GLN A CA 1
ATOM 1337 C C . GLN A 1 170 ? 2.977 7.317 11.222 1.00 93.38 170 GLN A C 1
ATOM 1339 O O . GLN A 1 170 ? 3.029 6.109 10.979 1.00 93.38 170 GLN A O 1
ATOM 1344 N N . LEU A 1 171 ? 2.862 8.243 10.265 1.00 93.94 171 LEU A N 1
ATOM 1345 C CA . LEU A 1 171 ? 2.758 7.929 8.833 1.00 93.94 171 LEU A CA 1
ATOM 1346 C C . LEU A 1 171 ? 4.052 7.321 8.281 1.00 93.94 171 LEU A C 1
ATOM 1348 O O . LEU A 1 171 ? 4.004 6.416 7.463 1.00 93.94 171 LEU A O 1
ATOM 1352 N N . TYR A 1 172 ? 5.209 7.790 8.750 1.00 91.75 172 TYR A N 1
ATOM 1353 C CA . TYR A 1 172 ? 6.522 7.347 8.266 1.00 91.75 172 TYR A CA 1
ATOM 1354 C C . TYR A 1 172 ? 7.247 6.436 9.265 1.00 91.75 172 TYR A C 1
ATOM 1356 O O . TYR A 1 172 ? 8.475 6.355 9.280 1.00 91.75 172 TYR A O 1
ATOM 1364 N N . LYS A 1 173 ? 6.503 5.778 10.159 1.00 88.81 173 LYS A N 1
ATOM 1365 C CA . LYS A 1 173 ? 7.066 4.946 11.227 1.00 88.81 173 LYS A CA 1
ATOM 1366 C C . LYS A 1 173 ? 8.053 3.915 10.659 1.00 88.81 173 LYS A C 1
ATOM 1368 O O . LYS A 1 173 ? 7.704 3.116 9.806 1.00 88.81 173 LYS A O 1
ATOM 1373 N N . GLY A 1 174 ? 9.268 3.882 11.211 1.00 84.06 174 GLY A N 1
ATOM 1374 C CA . GLY A 1 174 ? 10.323 2.942 10.802 1.00 84.06 174 GLY A CA 1
ATOM 1375 C C . GLY A 1 174 ? 11.326 3.523 9.804 1.00 84.06 174 GLY A C 1
ATOM 1376 O O . GLY A 1 174 ? 12.420 2.978 9.665 1.00 84.06 174 GLY A O 1
ATOM 1377 N N . GLU A 1 175 ? 11.019 4.670 9.199 1.00 85.44 175 GLU A N 1
ATOM 1378 C CA . GLU A 1 175 ? 11.933 5.363 8.300 1.00 85.44 175 GLU A CA 1
ATOM 1379 C C . GLU A 1 175 ? 13.186 5.871 9.022 1.00 85.44 175 GLU A C 1
ATOM 1381 O O . GLU A 1 175 ? 13.117 6.598 10.018 1.00 85.44 175 GLU A O 1
ATOM 1386 N N . HIS A 1 176 ? 14.364 5.540 8.488 1.00 84.31 176 HIS A N 1
ATOM 1387 C CA . HIS A 1 176 ? 15.643 5.900 9.108 1.00 84.31 176 HIS A CA 1
ATOM 1388 C C . HIS A 1 176 ? 15.849 7.416 9.241 1.00 84.31 176 HIS A C 1
ATOM 1390 O O . HIS A 1 176 ? 16.534 7.865 10.163 1.00 84.31 176 HIS A O 1
ATOM 1396 N N . TRP A 1 177 ? 15.264 8.207 8.337 1.00 87.38 177 TRP A N 1
ATOM 1397 C CA . TRP A 1 177 ? 15.420 9.661 8.307 1.00 87.38 177 TRP A CA 1
ATOM 1398 C C . TRP A 1 177 ? 14.577 10.392 9.359 1.00 87.38 177 TRP A C 1
ATOM 1400 O O . TRP A 1 177 ? 14.888 11.544 9.661 1.00 87.38 177 TRP A O 1
ATOM 1410 N N . LEU A 1 178 ? 13.559 9.755 9.960 1.00 87.00 178 LEU A N 1
ATOM 1411 C CA . LEU A 1 178 ? 12.754 10.381 11.021 1.00 87.00 178 LEU A CA 1
ATOM 1412 C C . LEU A 1 178 ? 13.608 10.805 12.227 1.00 87.00 178 LEU A C 1
ATOM 1414 O O . LEU A 1 178 ? 13.265 11.753 12.939 1.00 87.00 178 LEU A O 1
ATOM 1418 N N . GLY A 1 179 ? 14.731 10.118 12.446 1.00 85.56 179 GLY A N 1
ATOM 1419 C CA . GLY A 1 179 ? 15.571 10.288 13.623 1.00 85.56 179 GLY A CA 1
ATOM 1420 C C . GLY A 1 179 ? 14.993 9.582 14.850 1.00 85.56 179 GLY A C 1
ATOM 1421 O O . GLY A 1 179 ? 14.116 8.722 14.754 1.00 85.56 179 GLY A O 1
ATOM 1422 N N . ARG A 1 180 ? 15.522 9.904 16.033 1.00 84.94 180 ARG A N 1
ATOM 1423 C CA . ARG A 1 180 ? 15.114 9.249 17.282 1.00 84.94 180 ARG A CA 1
ATOM 1424 C C . ARG A 1 180 ? 13.951 9.982 17.944 1.00 84.94 180 ARG A C 1
ATOM 1426 O O . ARG A 1 180 ? 13.954 11.205 18.046 1.00 84.94 180 ARG A O 1
ATOM 1433 N N . ARG A 1 181 ? 13.028 9.214 18.533 1.00 85.75 181 ARG A N 1
ATOM 1434 C CA . ARG A 1 181 ? 11.917 9.727 19.356 1.00 85.75 181 ARG A CA 1
ATOM 1435 C C . ARG A 1 181 ? 12.371 10.664 20.472 1.00 85.75 181 ARG A C 1
ATOM 1437 O O . ARG A 1 181 ? 11.779 11.714 20.675 1.00 85.75 181 ARG A O 1
ATOM 1444 N N . SER A 1 182 ? 13.442 10.288 21.174 1.00 82.06 182 SER A N 1
ATOM 1445 C CA . SER A 1 182 ? 14.006 11.056 22.293 1.00 82.06 182 SER A CA 1
ATOM 1446 C C . SER A 1 182 ? 14.607 12.401 21.881 1.00 82.06 182 SER A C 1
ATOM 1448 O O . SER A 1 182 ? 14.912 13.217 22.742 1.00 82.06 182 SER A O 1
ATOM 1450 N N . GLU A 1 183 ? 14.834 12.605 20.583 1.00 83.88 183 GLU A N 1
ATOM 1451 C CA . GLU A 1 183 ? 15.338 13.853 20.003 1.00 83.88 183 GLU A CA 1
ATOM 1452 C C . GLU A 1 183 ? 14.198 14.702 19.417 1.00 83.88 183 GLU A C 1
ATOM 1454 O O . GLU A 1 183 ? 14.466 15.697 18.756 1.00 83.88 183 GLU A O 1
ATOM 1459 N N . GLY A 1 184 ? 12.936 14.315 19.637 1.00 81.38 184 GLY A N 1
ATOM 1460 C CA . GLY A 1 184 ? 11.775 15.061 19.151 1.00 81.38 184 GLY A CA 1
ATOM 1461 C C . GLY A 1 184 ? 11.417 14.805 17.688 1.00 81.38 184 GLY A C 1
ATOM 1462 O O . GLY A 1 184 ? 10.679 15.590 17.110 1.00 81.38 184 GLY A O 1
ATOM 1463 N N . TRP A 1 185 ? 11.911 13.715 17.088 1.00 86.56 185 TRP A N 1
ATOM 1464 C CA . TRP A 1 185 ? 11.704 13.406 15.666 1.00 86.56 185 TRP A CA 1
ATOM 1465 C C . TRP A 1 185 ? 12.213 14.521 14.734 1.00 86.56 185 TRP A C 1
ATOM 1467 O O . TRP A 1 185 ? 11.432 15.112 13.984 1.00 86.56 185 TRP A O 1
ATOM 1477 N N . PRO A 1 186 ? 13.527 14.806 14.718 1.00 87.44 186 PRO A N 1
ATOM 1478 C CA . PRO A 1 186 ? 14.078 15.916 13.935 1.00 87.44 186 PRO A CA 1
ATOM 1479 C C . PRO A 1 186 ? 13.749 15.824 12.433 1.00 87.44 186 PRO A C 1
ATOM 1481 O O . PRO A 1 186 ? 13.590 16.845 11.762 1.00 87.44 186 PRO A O 1
ATOM 1484 N N . GLY A 1 187 ? 13.598 14.607 11.893 1.00 86.75 187 GLY A N 1
ATOM 1485 C CA . GLY A 1 187 ? 13.144 14.407 10.518 1.00 86.75 187 GLY A CA 1
ATOM 1486 C C . GLY A 1 187 ? 11.690 14.835 10.308 1.00 86.75 187 GLY A C 1
ATOM 1487 O O . GLY A 1 187 ? 11.377 15.481 9.308 1.00 86.75 187 GLY A O 1
ATOM 1488 N N . ALA A 1 188 ? 10.805 14.540 11.265 1.00 89.56 188 ALA A N 1
ATOM 1489 C CA . ALA A 1 188 ? 9.395 14.910 11.182 1.00 89.56 188 ALA A CA 1
ATOM 1490 C C . ALA A 1 188 ? 9.208 16.432 11.157 1.00 89.56 188 ALA A C 1
ATOM 1492 O O . ALA A 1 188 ? 8.487 16.938 10.299 1.00 89.56 188 ALA A O 1
ATOM 1493 N N . GLU A 1 189 ? 9.923 17.171 12.012 1.00 87.06 189 GLU A N 1
ATOM 1494 C CA . GLU A 1 189 ? 9.900 18.642 12.011 1.00 87.06 189 GLU A CA 1
ATOM 1495 C C . GLU A 1 189 ? 10.247 19.232 10.637 1.00 87.06 189 GLU A C 1
ATOM 1497 O O . GLU A 1 189 ? 9.635 20.207 10.190 1.00 87.06 189 GLU A O 1
ATOM 1502 N N . SER A 1 190 ? 11.217 18.629 9.941 1.00 84.75 190 SER A N 1
ATOM 1503 C CA . SER A 1 190 ? 11.609 19.075 8.605 1.00 84.75 190 SER A CA 1
ATOM 1504 C C . SER A 1 190 ? 10.489 18.902 7.583 1.00 84.75 190 SER A C 1
ATOM 1506 O O . SER A 1 190 ? 10.234 19.815 6.798 1.00 84.75 190 SER A O 1
ATOM 1508 N N . HIS A 1 191 ? 9.787 17.769 7.620 1.00 87.69 191 HIS A N 1
ATOM 1509 C CA . HIS A 1 191 ? 8.668 17.503 6.718 1.00 87.69 191 HIS A CA 1
ATOM 1510 C C . HIS A 1 191 ? 7.428 18.339 7.046 1.00 87.69 191 HIS A C 1
ATOM 1512 O O . HIS A 1 191 ? 6.720 18.754 6.128 1.00 87.69 191 HIS A O 1
ATOM 1518 N N . VAL A 1 192 ? 7.177 18.647 8.324 1.00 91.19 192 VAL A N 1
ATOM 1519 C CA . VAL A 1 192 ? 6.029 19.473 8.727 1.00 91.19 192 VAL A CA 1
ATOM 1520 C C . VAL A 1 192 ? 6.056 20.837 8.033 1.00 91.19 192 VAL A C 1
ATOM 1522 O O . VAL A 1 192 ? 5.037 21.256 7.486 1.00 91.19 192 VAL A O 1
ATOM 1525 N N . ARG A 1 193 ? 7.224 21.493 7.955 1.00 86.81 193 ARG A N 1
ATOM 1526 C CA . ARG A 1 193 ? 7.375 22.811 7.301 1.00 86.81 193 ARG A CA 1
ATOM 1527 C C . ARG A 1 193 ? 6.934 22.827 5.836 1.00 86.81 193 ARG A C 1
ATOM 1529 O O . ARG A 1 193 ? 6.449 23.848 5.341 1.00 86.81 193 ARG A O 1
ATOM 1536 N N . ASN A 1 194 ? 7.100 21.708 5.138 1.00 85.44 194 ASN A N 1
ATOM 1537 C CA . ASN A 1 194 ? 6.761 21.605 3.723 1.00 85.44 194 ASN A CA 1
ATOM 1538 C C . ASN A 1 194 ? 5.319 21.155 3.486 1.00 85.44 194 ASN A C 1
ATOM 1540 O O . ASN A 1 194 ? 4.784 21.447 2.423 1.00 85.44 194 ASN A O 1
ATOM 1544 N N . LYS A 1 195 ? 4.690 20.501 4.465 1.00 91.44 195 LYS A N 1
ATOM 1545 C CA . LYS A 1 195 ? 3.396 19.823 4.307 1.00 91.44 195 LYS A CA 1
ATOM 1546 C C . LYS A 1 195 ? 2.228 20.560 4.960 1.00 91.44 195 LYS A C 1
ATOM 1548 O O . LYS A 1 195 ? 1.130 20.565 4.410 1.00 91.44 195 LYS A O 1
ATOM 1553 N N . PHE A 1 196 ? 2.457 21.183 6.115 1.00 93.44 196 PHE A N 1
ATOM 1554 C CA . PHE A 1 196 ? 1.391 21.753 6.936 1.00 93.44 196 PHE A CA 1
ATOM 1555 C C . PHE A 1 196 ? 1.258 23.261 6.763 1.00 93.44 196 PHE A C 1
ATOM 1557 O O . PHE A 1 196 ? 2.228 23.978 6.506 1.00 93.44 196 PHE A O 1
ATOM 1564 N N . GLU A 1 197 ? 0.032 23.722 6.974 1.00 91.12 197 GLU A N 1
ATOM 1565 C CA . GLU A 1 197 ? -0.348 25.119 7.083 1.00 91.12 197 GLU A CA 1
ATOM 1566 C C . GLU A 1 197 ? -1.267 25.266 8.299 1.00 91.12 197 GLU A C 1
ATOM 1568 O O . GLU A 1 197 ? -2.097 24.399 8.578 1.00 91.12 197 GLU A O 1
ATOM 1573 N N . LYS A 1 198 ? -1.074 26.330 9.081 1.00 90.62 198 LYS A N 1
ATOM 1574 C CA . LYS A 1 198 ? -1.797 26.513 10.341 1.00 90.62 198 LYS A CA 1
ATOM 1575 C C . LYS A 1 198 ? -3.290 26.725 10.073 1.00 90.62 198 LYS A C 1
ATOM 1577 O O . LYS A 1 198 ? -3.647 27.598 9.292 1.00 90.62 198 LYS A O 1
ATOM 1582 N N . GLY A 1 199 ? -4.145 25.989 10.784 1.00 92.06 199 GLY A N 1
ATOM 1583 C CA . GLY A 1 199 ? -5.603 26.110 10.664 1.00 92.06 199 GLY A CA 1
ATOM 1584 C C . GLY A 1 199 ? -6.196 25.402 9.442 1.00 92.06 199 GLY A C 1
ATOM 1585 O O . GLY A 1 199 ? -7.404 25.468 9.241 1.00 92.06 199 GLY A O 1
ATOM 1586 N N . VAL A 1 200 ? -5.370 24.724 8.640 1.00 95.38 200 VAL A N 1
ATOM 1587 C CA . VAL A 1 200 ? -5.810 23.972 7.463 1.00 95.38 200 VAL A CA 1
ATOM 1588 C C . VAL A 1 200 ? -5.773 22.474 7.794 1.00 95.38 200 VAL A C 1
ATOM 1590 O O . VAL A 1 200 ? -4.739 21.987 8.262 1.00 95.38 200 VAL A O 1
ATOM 1593 N N . PRO A 1 201 ? -6.877 21.732 7.595 1.00 96.81 201 PRO A N 1
ATOM 1594 C CA . PRO A 1 201 ? -6.937 20.316 7.935 1.00 96.81 201 PRO A CA 1
ATOM 1595 C C . PRO A 1 201 ? -6.128 19.443 6.966 1.00 96.81 201 PRO A C 1
ATOM 1597 O O . PRO A 1 201 ? -5.869 19.810 5.819 1.00 96.81 201 PRO A O 1
ATOM 1600 N N . VAL A 1 202 ? -5.758 18.257 7.443 1.00 97.69 202 VAL A N 1
ATOM 1601 C CA . VAL A 1 202 ? -5.264 17.138 6.633 1.00 97.69 202 VAL A CA 1
ATOM 1602 C C . VAL A 1 202 ? -6.477 16.323 6.182 1.00 97.69 202 VAL A C 1
ATOM 1604 O O . VAL A 1 202 ? -7.328 16.004 7.014 1.00 97.69 202 VAL A O 1
ATOM 1607 N N . THR A 1 203 ? -6.555 15.953 4.905 1.00 97.75 203 THR A N 1
ATOM 1608 C CA . THR A 1 203 ? -7.641 15.097 4.400 1.00 97.75 203 THR A CA 1
ATOM 1609 C C . THR A 1 203 ? -7.169 13.655 4.277 1.00 97.75 203 THR A C 1
ATOM 1611 O O . THR A 1 203 ? -6.154 13.382 3.639 1.00 97.75 203 THR A O 1
ATOM 1614 N N . PHE A 1 204 ? -7.920 12.730 4.864 1.00 98.19 204 PHE A N 1
ATOM 1615 C CA . PHE A 1 204 ? -7.714 11.292 4.772 1.00 98.19 204 PHE A CA 1
ATOM 1616 C C . PHE A 1 204 ? -8.810 10.664 3.929 1.00 98.19 204 PHE A C 1
ATOM 1618 O O . PHE A 1 204 ? -9.988 10.940 4.139 1.00 98.19 204 PHE A O 1
ATOM 1625 N N . PHE A 1 205 ? -8.407 9.776 3.029 1.00 97.75 205 PHE A N 1
ATOM 1626 C CA . PHE A 1 205 ? -9.305 8.899 2.296 1.00 97.75 205 PHE A CA 1
ATOM 1627 C C . PHE A 1 205 ? -9.013 7.457 2.700 1.00 97.75 205 PHE A C 1
ATOM 1629 O O . PHE A 1 205 ? -7.868 7.010 2.592 1.00 97.75 205 PHE A O 1
ATOM 1636 N N . LEU A 1 206 ? -10.040 6.720 3.119 1.00 97.69 206 LEU A N 1
ATOM 1637 C CA . LEU A 1 206 ? -10.003 5.261 3.100 1.00 97.69 206 LEU A CA 1
ATOM 1638 C C . LEU A 1 206 ? -10.276 4.813 1.664 1.00 97.69 206 LEU A C 1
ATOM 1640 O O . LEU A 1 206 ? -11.382 4.987 1.157 1.00 97.69 206 LEU A O 1
ATOM 1644 N N . TYR A 1 207 ? -9.254 4.292 0.998 1.00 96.38 207 TYR A N 1
ATOM 1645 C CA . TYR A 1 207 ? -9.250 3.991 -0.428 1.00 96.38 207 TYR A CA 1
ATOM 1646 C C . TYR A 1 207 ? -9.113 2.485 -0.663 1.00 96.38 207 TYR A C 1
ATOM 1648 O O . TYR A 1 207 ? -8.098 1.892 -0.309 1.00 96.38 207 TYR A O 1
ATOM 1656 N N . GLU A 1 208 ? -10.126 1.864 -1.262 1.00 93.81 208 GLU A N 1
ATOM 1657 C CA . GLU A 1 208 ? -10.112 0.454 -1.661 1.00 93.81 208 GLU A CA 1
ATOM 1658 C C . GLU A 1 208 ? -9.586 0.338 -3.098 1.00 93.81 208 GLU A C 1
ATOM 1660 O O . GLU A 1 208 ? -10.181 0.873 -4.039 1.00 93.81 208 GLU A O 1
ATOM 1665 N N . CYS A 1 209 ? -8.471 -0.373 -3.279 1.00 91.69 209 CYS A N 1
ATOM 1666 C CA . CYS A 1 209 ? -7.903 -0.649 -4.594 1.00 91.69 209 CYS A CA 1
ATOM 1667 C C . CYS A 1 209 ? -7.258 -2.034 -4.611 1.00 91.69 209 CYS A C 1
ATOM 1669 O O . CYS A 1 209 ? -6.354 -2.330 -3.836 1.00 91.69 209 CYS A O 1
ATOM 1671 N N . ALA A 1 210 ? -7.717 -2.889 -5.522 1.00 80.88 210 ALA A N 1
ATOM 1672 C CA . ALA A 1 210 ? -7.330 -4.297 -5.538 1.00 80.88 210 ALA A CA 1
ATOM 1673 C C . ALA A 1 210 ? -5.883 -4.557 -6.000 1.00 80.88 210 ALA A C 1
ATOM 1675 O O . ALA A 1 210 ? -5.388 -5.674 -5.844 1.00 80.88 210 ALA A O 1
ATOM 1676 N N . ASP A 1 211 ? -5.209 -3.565 -6.591 1.00 84.38 211 ASP A N 1
ATOM 1677 C CA . ASP A 1 211 ? -3.895 -3.734 -7.209 1.00 84.38 211 ASP A CA 1
ATOM 1678 C C . ASP A 1 211 ? -2.882 -2.708 -6.697 1.00 84.38 211 ASP A C 1
ATOM 1680 O O . ASP A 1 211 ? -3.006 -1.507 -6.936 1.00 84.38 211 ASP A O 1
ATOM 1684 N N . LEU A 1 212 ? -1.817 -3.195 -6.062 1.00 83.25 212 LEU A N 1
ATOM 1685 C CA . LEU A 1 212 ? -0.738 -2.357 -5.544 1.00 83.25 212 LEU A CA 1
ATOM 1686 C C . LEU A 1 212 ? -0.039 -1.542 -6.648 1.00 83.25 212 LEU A C 1
ATOM 1688 O O . LEU A 1 212 ? 0.400 -0.419 -6.392 1.00 83.25 212 LEU A O 1
ATOM 1692 N N . LEU A 1 213 ? 0.042 -2.065 -7.880 1.00 85.38 213 LEU A N 1
ATOM 1693 C CA . LEU A 1 213 ? 0.587 -1.305 -9.012 1.00 85.38 213 LEU A CA 1
ATOM 1694 C C . LEU A 1 213 ? -0.300 -0.102 -9.348 1.00 85.38 213 LEU A C 1
ATOM 1696 O O . LEU A 1 213 ? 0.222 0.984 -9.600 1.00 85.38 213 LEU A O 1
ATOM 1700 N N . LEU A 1 214 ? -1.626 -0.263 -9.274 1.00 88.56 214 LEU A N 1
ATOM 1701 C CA . LEU A 1 214 ? -2.565 0.847 -9.442 1.00 88.56 214 LEU A CA 1
ATOM 1702 C C . LEU A 1 214 ? -2.452 1.847 -8.291 1.00 88.56 214 LEU A C 1
ATOM 1704 O O . LEU A 1 214 ? -2.458 3.046 -8.542 1.00 88.56 214 LEU A O 1
ATOM 1708 N N . VAL A 1 215 ? -2.275 1.399 -7.044 1.00 88.75 215 VAL A N 1
ATOM 1709 C CA . VAL A 1 215 ? -2.068 2.302 -5.895 1.00 88.75 215 VAL A CA 1
ATOM 1710 C C . VAL A 1 215 ? -0.834 3.187 -6.101 1.00 88.75 215 VAL A C 1
ATOM 1712 O O . VAL A 1 215 ? -0.892 4.402 -5.887 1.00 88.75 215 VAL A O 1
ATOM 1715 N N . LYS A 1 216 ? 0.278 2.607 -6.569 1.00 86.81 216 LYS A N 1
ATOM 1716 C CA . LYS A 1 216 ? 1.495 3.360 -6.910 1.00 86.81 216 LYS A CA 1
ATOM 1717 C C . LYS A 1 216 ? 1.269 4.323 -8.071 1.00 86.81 216 LYS A C 1
ATOM 1719 O O . LYS A 1 216 ? 1.703 5.474 -7.991 1.00 86.81 216 LYS A O 1
ATOM 1724 N N . GLU A 1 217 ? 0.563 3.882 -9.109 1.00 88.88 217 GLU A N 1
ATOM 1725 C CA . GLU A 1 217 ? 0.224 4.724 -10.255 1.00 88.88 217 GLU A CA 1
ATOM 1726 C C . GLU A 1 217 ? -0.633 5.929 -9.832 1.00 88.88 217 GLU A C 1
ATOM 1728 O O . GLU A 1 217 ? -0.316 7.073 -10.157 1.00 88.88 217 GLU A O 1
ATOM 1733 N N . VAL A 1 218 ? -1.670 5.694 -9.030 1.00 90.12 218 VAL A N 1
ATOM 1734 C CA . VAL A 1 218 ? -2.550 6.727 -8.473 1.00 90.12 218 VAL A CA 1
ATOM 1735 C C . VAL A 1 218 ? -1.767 7.712 -7.608 1.00 90.12 218 VAL A C 1
ATOM 1737 O O . VAL A 1 218 ? -1.911 8.922 -7.774 1.00 90.12 218 VAL A O 1
ATOM 1740 N N . LYS A 1 219 ? -0.876 7.225 -6.737 1.00 90.50 219 LYS A N 1
ATOM 1741 C CA . LYS A 1 219 ? 0.011 8.070 -5.918 1.00 90.50 219 LYS A CA 1
ATOM 1742 C C . LYS A 1 219 ? 0.874 8.990 -6.785 1.00 90.50 219 LYS A C 1
ATOM 1744 O O . LYS A 1 219 ? 1.000 10.173 -6.467 1.00 90.50 219 LYS A O 1
ATOM 1749 N N . ALA A 1 220 ? 1.451 8.475 -7.872 1.00 87.31 220 ALA A N 1
ATOM 1750 C CA . ALA A 1 220 ? 2.262 9.261 -8.802 1.00 87.31 220 ALA A CA 1
ATOM 1751 C C . ALA A 1 220 ? 1.426 10.336 -9.522 1.00 87.31 220 ALA A C 1
ATOM 1753 O O . ALA A 1 220 ? 1.819 11.501 -9.554 1.00 87.31 220 ALA A O 1
ATOM 1754 N N . ARG A 1 221 ? 0.222 9.983 -9.991 1.00 88.81 221 ARG A N 1
ATOM 1755 C CA . ARG A 1 221 ? -0.717 10.924 -10.627 1.00 88.81 221 ARG A CA 1
ATOM 1756 C C . ARG A 1 221 ? -1.177 12.034 -9.692 1.00 88.81 221 ARG A C 1
ATOM 1758 O O . ARG A 1 221 ? -1.200 13.197 -10.084 1.00 88.81 221 ARG A O 1
ATOM 1765 N N . ILE A 1 222 ? -1.513 11.694 -8.447 1.00 90.06 222 ILE A N 1
ATOM 1766 C CA . ILE A 1 222 ? -1.873 12.694 -7.437 1.00 90.06 222 ILE A CA 1
ATOM 1767 C C . ILE A 1 222 ? -0.692 13.639 -7.217 1.00 90.06 222 ILE A C 1
ATOM 1769 O O . ILE A 1 222 ? -0.889 14.846 -7.161 1.00 90.06 222 ILE A O 1
ATOM 1773 N N . ARG A 1 223 ? 0.544 13.128 -7.152 1.00 88.81 223 ARG A N 1
ATOM 1774 C CA . ARG A 1 223 ? 1.734 13.977 -7.009 1.00 88.81 223 ARG A CA 1
ATOM 1775 C C . ARG A 1 223 ? 1.928 14.926 -8.185 1.00 88.81 223 ARG A C 1
ATOM 1777 O O . ARG A 1 223 ? 2.212 16.087 -7.922 1.00 88.81 223 ARG A O 1
ATOM 1784 N N . SER A 1 224 ? 1.707 14.497 -9.431 1.00 87.00 224 SER A N 1
ATOM 1785 C CA . SER A 1 224 ? 1.803 15.391 -10.601 1.00 87.00 224 SER A CA 1
ATOM 1786 C C . SER A 1 224 ? 0.734 16.478 -10.645 1.00 87.00 224 SER A C 1
ATOM 1788 O O . SER A 1 224 ? 0.910 17.480 -11.332 1.00 87.00 224 SER A O 1
ATOM 1790 N N . LEU A 1 225 ? -0.352 16.345 -9.873 1.00 86.44 225 LEU A N 1
ATOM 1791 C CA . LEU A 1 225 ? -1.265 17.464 -9.656 1.00 86.44 225 LEU A CA 1
ATOM 1792 C C . LEU A 1 225 ? -0.607 18.586 -8.846 1.00 86.44 225 LEU A C 1
ATOM 1794 O O . LEU A 1 225 ? -1.252 19.599 -8.633 1.00 86.44 225 LEU A O 1
ATOM 1798 N N . TYR A 1 226 ? 0.625 18.475 -8.354 1.00 84.62 226 TYR A N 1
ATOM 1799 C CA . TYR A 1 226 ? 1.251 19.516 -7.541 1.00 84.62 226 TYR A CA 1
ATOM 1800 C C . TYR A 1 226 ? 2.722 19.692 -7.902 1.00 84.62 226 TYR A C 1
ATOM 1802 O O . TYR A 1 226 ? 3.466 18.726 -8.022 1.00 84.62 226 TYR A O 1
ATOM 1810 N N . ASP A 1 227 ? 3.184 20.939 -7.949 1.00 76.19 227 ASP A N 1
ATOM 1811 C CA . ASP A 1 227 ? 4.611 21.255 -8.080 1.00 76.19 227 ASP A CA 1
ATOM 1812 C C . ASP A 1 227 ? 5.303 21.217 -6.702 1.00 76.19 227 ASP A C 1
ATOM 1814 O O . ASP A 1 227 ? 5.863 22.192 -6.207 1.00 76.19 227 ASP A O 1
ATOM 1818 N N . MET A 1 228 ? 5.121 20.099 -5.994 1.00 74.00 228 MET A N 1
ATOM 1819 C CA . MET A 1 228 ? 5.532 19.919 -4.593 1.00 74.00 228 MET A CA 1
ATOM 1820 C C . MET A 1 228 ? 6.263 18.593 -4.342 1.00 74.00 228 MET A C 1
ATOM 1822 O O . MET A 1 228 ? 6.519 18.219 -3.194 1.00 74.00 228 MET A O 1
ATOM 1826 N N . GLY A 1 229 ? 6.580 17.846 -5.403 1.00 70.62 229 GLY A N 1
ATOM 1827 C CA . GLY A 1 229 ? 7.210 16.532 -5.304 1.00 70.62 229 GLY A CA 1
ATOM 1828 C C . GLY A 1 229 ? 6.455 15.583 -4.361 1.00 70.62 229 GLY A C 1
ATOM 1829 O O . GLY A 1 229 ? 5.238 15.424 -4.440 1.00 70.62 229 GLY A O 1
ATOM 1830 N N . ASN A 1 230 ? 7.183 14.956 -3.433 1.00 74.50 230 ASN A N 1
ATOM 1831 C CA . ASN A 1 230 ? 6.635 13.977 -2.484 1.00 74.50 230 ASN A CA 1
ATOM 1832 C C . ASN A 1 230 ? 5.891 14.604 -1.287 1.00 74.50 230 ASN A C 1
ATOM 1834 O O . ASN A 1 230 ? 5.447 13.875 -0.391 1.00 74.50 230 ASN A O 1
ATOM 1838 N N . ASP A 1 231 ? 5.768 15.934 -1.238 1.00 82.38 231 ASP A N 1
ATOM 1839 C CA . ASP A 1 231 ? 5.182 16.633 -0.097 1.00 82.38 231 ASP A CA 1
ATOM 1840 C C . ASP A 1 231 ? 3.660 16.818 -0.171 1.00 82.38 231 ASP A C 1
ATOM 1842 O O . ASP A 1 231 ? 3.052 17.145 0.843 1.00 82.38 231 ASP A O 1
ATOM 1846 N N . SER A 1 232 ? 3.025 16.498 -1.300 1.00 86.62 232 SER A N 1
ATOM 1847 C CA . SER A 1 232 ? 1.571 16.621 -1.489 1.00 86.62 232 SER A CA 1
ATOM 1848 C C . SER A 1 232 ? 0.751 15.516 -0.815 1.00 86.62 232 SER A C 1
ATOM 1850 O O . SER A 1 232 ? -0.211 15.808 -0.106 1.00 86.62 232 SER A O 1
ATOM 1852 N N . VAL A 1 233 ? 1.138 14.249 -1.002 1.00 92.25 233 VAL A N 1
ATOM 1853 C CA . VAL A 1 233 ? 0.355 13.078 -0.574 1.00 92.25 233 VAL A CA 1
ATOM 1854 C C . VAL A 1 233 ? 1.231 11.964 0.006 1.00 92.25 233 VAL A C 1
ATOM 1856 O O . VAL A 1 233 ? 2.331 11.672 -0.487 1.00 92.25 233 VAL A O 1
ATOM 1859 N N . HIS A 1 234 ? 0.721 11.309 1.046 1.00 93.88 234 HIS A N 1
ATOM 1860 C CA . HIS A 1 234 ? 1.221 10.042 1.572 1.00 93.88 234 HIS A CA 1
ATOM 1861 C C . HIS A 1 234 ? 0.177 8.941 1.341 1.00 93.88 234 HIS A C 1
ATOM 1863 O O . HIS A 1 234 ? -1.010 9.164 1.529 1.00 93.88 234 HIS A O 1
ATOM 1869 N N . VAL A 1 235 ? 0.630 7.759 0.932 1.00 93.75 235 VAL A N 1
ATOM 1870 C CA . VAL A 1 235 ? -0.191 6.545 0.811 1.00 93.75 235 VAL A CA 1
ATOM 1871 C C . VAL A 1 235 ? 0.633 5.430 1.427 1.00 93.75 235 VAL A C 1
ATOM 1873 O O . VAL A 1 235 ? 1.802 5.305 1.035 1.00 93.75 235 VAL A O 1
ATOM 1876 N N . ASN A 1 236 ? 0.055 4.710 2.386 1.00 91.94 236 ASN A N 1
ATOM 1877 C CA . ASN A 1 236 ? 0.725 3.619 3.088 1.00 91.94 236 ASN A CA 1
ATOM 1878 C C . ASN A 1 236 ? 0.845 2.369 2.205 1.00 91.94 236 ASN A C 1
ATOM 1880 O O . ASN A 1 236 ? 0.061 2.174 1.271 1.00 91.94 236 ASN A O 1
ATOM 1884 N N . ASP A 1 237 ? 1.818 1.520 2.525 1.00 84.12 237 ASP A N 1
ATOM 1885 C CA . ASP A 1 237 ? 2.215 0.418 1.650 1.00 84.12 237 ASP A CA 1
ATOM 1886 C C . ASP A 1 237 ? 1.667 -0.938 2.128 1.00 84.12 237 ASP A C 1
ATOM 1888 O O . ASP A 1 237 ? 1.441 -1.819 1.296 1.00 84.12 237 ASP A O 1
ATOM 1892 N N . THR A 1 238 ? 1.420 -1.118 3.437 1.00 89.75 238 THR A N 1
ATOM 1893 C CA . THR A 1 238 ? 0.929 -2.398 3.993 1.00 89.75 238 THR A CA 1
ATOM 1894 C C . THR A 1 238 ? -0.452 -2.311 4.638 1.00 89.75 238 THR A C 1
ATOM 1896 O O . THR A 1 238 ? -0.877 -1.262 5.120 1.00 89.75 238 THR A O 1
ATOM 1899 N N . TYR A 1 239 ? -1.136 -3.453 4.697 1.00 92.31 239 TYR A N 1
ATOM 1900 C CA . TYR A 1 239 ? -2.435 -3.597 5.349 1.00 92.31 239 TYR A CA 1
ATOM 1901 C C . TYR A 1 239 ? -2.394 -3.237 6.845 1.00 92.31 239 TYR A C 1
ATOM 1903 O O . TYR A 1 239 ? -3.269 -2.534 7.350 1.00 92.31 239 TYR A O 1
ATOM 1911 N N . GLU A 1 240 ? -1.349 -3.656 7.559 1.00 91.69 240 GLU A N 1
ATOM 1912 C CA . GLU A 1 240 ? -1.175 -3.357 8.984 1.00 91.69 240 GLU A CA 1
ATOM 1913 C C . GLU A 1 240 ? -1.010 -1.851 9.222 1.00 91.69 240 GLU A C 1
ATOM 1915 O O . GLU A 1 240 ? -1.496 -1.315 10.220 1.00 91.69 240 GLU A O 1
ATOM 1920 N N . GLU A 1 241 ? -0.349 -1.147 8.297 1.00 93.88 241 GLU A N 1
ATOM 1921 C CA . GLU A 1 241 ? -0.289 0.312 8.321 1.00 93.88 241 GLU A CA 1
ATOM 1922 C C . GLU A 1 241 ? -1.656 0.939 8.061 1.00 93.88 241 GLU A C 1
ATOM 1924 O O . GLU A 1 241 ? -2.000 1.886 8.768 1.00 93.88 241 GLU A O 1
ATOM 1929 N N . THR A 1 242 ? -2.447 0.406 7.117 1.00 96.06 242 THR A N 1
ATOM 1930 C CA . THR A 1 242 ? -3.816 0.881 6.854 1.00 96.06 242 THR A CA 1
ATOM 1931 C C . THR A 1 242 ? -4.636 0.841 8.133 1.00 96.06 242 THR A C 1
ATOM 1933 O O . THR A 1 242 ? -5.181 1.868 8.531 1.00 96.06 242 THR A O 1
ATOM 1936 N N . VAL A 1 243 ? -4.693 -0.318 8.799 1.00 96.19 243 VAL A N 1
ATOM 1937 C CA . VAL A 1 243 ? -5.488 -0.498 10.022 1.00 96.19 243 VAL A CA 1
ATOM 1938 C C . VAL A 1 243 ? -4.994 0.434 11.124 1.00 96.19 243 VAL A C 1
ATOM 1940 O O . VAL A 1 243 ? -5.786 1.183 11.689 1.00 96.19 243 VAL A O 1
ATOM 1943 N N . ARG A 1 244 ? -3.680 0.467 11.379 1.00 95.56 244 ARG A N 1
ATOM 1944 C CA . ARG A 1 244 ? -3.094 1.317 12.427 1.00 95.56 244 ARG A CA 1
ATOM 1945 C C . ARG A 1 244 ? -3.372 2.803 12.198 1.00 95.56 244 ARG A C 1
ATOM 1947 O O . ARG A 1 244 ? -3.662 3.519 13.152 1.00 95.56 244 ARG A O 1
ATOM 1954 N N . ILE A 1 245 ? -3.233 3.284 10.961 1.00 97.44 245 ILE A N 1
ATOM 1955 C CA . ILE A 1 245 ? -3.481 4.692 10.637 1.00 97.44 245 ILE A CA 1
ATOM 1956 C C . ILE A 1 245 ? -4.983 4.979 10.729 1.00 97.44 245 ILE A C 1
ATOM 1958 O O . ILE A 1 245 ? -5.347 5.971 11.355 1.00 97.44 245 ILE A O 1
ATOM 1962 N N . ALA A 1 246 ? -5.846 4.111 10.185 1.00 97.75 246 ALA A N 1
ATOM 1963 C CA . ALA A 1 246 ? -7.303 4.242 10.266 1.00 97.75 246 ALA A CA 1
ATOM 1964 C C . ALA A 1 246 ? -7.779 4.358 11.720 1.00 97.75 246 ALA A C 1
ATOM 1966 O O . ALA A 1 246 ? -8.498 5.291 12.057 1.00 97.75 246 ALA A O 1
ATOM 1967 N N . GLU A 1 247 ? -7.306 3.475 12.602 1.00 97.06 247 GLU A N 1
ATOM 1968 C CA . GLU A 1 247 ? -7.590 3.513 14.040 1.00 97.06 247 GLU A CA 1
ATOM 1969 C C . GLU A 1 247 ? -7.182 4.840 14.700 1.00 97.06 247 GLU A C 1
ATOM 1971 O O . GLU A 1 247 ? -7.861 5.317 15.607 1.00 97.06 247 GLU A O 1
ATOM 1976 N N . GLN A 1 248 ? -6.087 5.458 14.249 1.00 96.44 248 GLN A N 1
ATOM 1977 C CA . GLN A 1 248 ? -5.585 6.715 14.807 1.00 96.44 248 GLN A CA 1
ATOM 1978 C C . GLN A 1 248 ? -6.317 7.956 14.284 1.00 96.44 248 GLN A C 1
ATOM 1980 O O . GLN A 1 248 ? -6.453 8.930 15.024 1.00 96.44 248 GLN A O 1
ATOM 1985 N N . VAL A 1 249 ? -6.751 7.952 13.020 1.00 97.69 249 VAL A N 1
ATOM 1986 C CA . VAL A 1 249 ? -7.342 9.135 12.367 1.00 97.69 249 VAL A CA 1
ATOM 1987 C C . VAL A 1 249 ? -8.873 9.101 12.351 1.00 97.69 249 VAL A C 1
ATOM 1989 O O . VAL A 1 249 ? -9.505 10.149 12.420 1.00 97.69 249 VAL A O 1
ATOM 1992 N N . PHE A 1 250 ? -9.491 7.920 12.370 1.00 97.75 250 PHE A N 1
ATOM 1993 C CA . PHE A 1 250 ? -10.945 7.736 12.483 1.00 97.75 250 PHE A CA 1
ATOM 1994 C C . PHE A 1 250 ? -11.364 7.414 13.928 1.00 97.75 250 PHE A C 1
ATOM 1996 O O . PHE A 1 250 ? -12.264 6.621 14.187 1.00 97.75 250 PHE A O 1
ATOM 2003 N N . ASN A 1 251 ? -10.676 8.017 14.899 1.00 97.25 251 ASN A N 1
ATOM 2004 C CA . ASN A 1 251 ? -11.069 8.009 16.302 1.00 97.25 251 ASN A CA 1
ATOM 2005 C C . ASN A 1 251 ? -10.676 9.343 16.952 1.00 97.25 251 ASN A C 1
ATOM 2007 O O . ASN A 1 251 ? -9.493 9.663 17.090 1.00 97.25 251 ASN A O 1
ATOM 2011 N N . ALA A 1 252 ? -11.671 10.114 17.392 1.00 96.06 252 ALA A N 1
ATOM 2012 C CA . ALA A 1 252 ? -11.458 11.461 17.926 1.00 96.06 252 ALA A CA 1
ATOM 2013 C C . ALA A 1 252 ? -10.508 11.499 19.139 1.00 96.06 252 ALA A C 1
ATOM 2015 O O . ALA A 1 252 ? -9.699 12.418 19.266 1.00 96.06 252 ALA A O 1
ATOM 2016 N N . ASN A 1 253 ? -10.544 10.481 20.004 1.00 96.94 253 ASN A N 1
ATOM 2017 C CA . ASN A 1 253 ? -9.668 10.405 21.176 1.00 96.94 253 ASN A CA 1
ATOM 2018 C C . ASN A 1 253 ? -8.201 10.130 20.802 1.00 96.94 253 ASN A C 1
ATOM 2020 O O . ASN A 1 253 ? -7.278 10.564 21.496 1.00 96.94 253 ASN A O 1
ATOM 2024 N N . SER A 1 254 ? -7.979 9.428 19.693 1.00 97.69 254 SER A N 1
ATOM 2025 C CA . SER A 1 254 ? -6.650 9.153 19.140 1.00 97.69 254 SER A CA 1
ATOM 2026 C C . SER A 1 254 ? -6.071 10.400 18.482 1.00 97.69 254 SER A C 1
ATOM 2028 O O . SER A 1 254 ? -4.922 10.754 18.743 1.00 97.69 254 SER A O 1
ATOM 2030 N N . VAL A 1 255 ? -6.889 11.136 17.724 1.00 97.44 255 VAL A N 1
ATOM 2031 C CA . VAL A 1 255 ? -6.528 12.461 17.194 1.00 97.44 255 VAL A CA 1
ATOM 2032 C C . VAL A 1 255 ? -6.197 13.431 18.331 1.00 97.44 255 VAL A C 1
ATOM 2034 O O . VAL A 1 255 ? -5.190 14.134 18.263 1.00 97.44 255 VAL A O 1
ATOM 2037 N N . HIS A 1 256 ? -6.981 13.427 19.412 1.00 96.69 256 HIS A N 1
ATOM 2038 C CA . HIS A 1 256 ? -6.695 14.225 20.604 1.00 96.69 256 HIS A CA 1
ATOM 2039 C C . HIS A 1 256 ? -5.331 13.874 21.221 1.00 96.69 256 HIS A C 1
ATOM 2041 O O . HIS A 1 256 ? -4.548 14.774 21.520 1.00 96.69 256 HIS A O 1
ATOM 2047 N N . LEU A 1 257 ? -4.996 12.582 21.354 1.00 96.88 257 LEU A N 1
ATOM 2048 C CA . LEU A 1 257 ? -3.656 12.164 21.783 1.00 96.88 257 LEU A CA 1
ATOM 2049 C C . LEU A 1 257 ? -2.565 12.699 20.845 1.00 96.88 257 LEU A C 1
ATOM 2051 O O . LEU A 1 257 ? -1.526 13.147 21.325 1.00 96.88 257 LEU A O 1
ATOM 2055 N N . LEU A 1 258 ? -2.773 12.653 19.527 1.00 96.69 258 LEU A N 1
ATOM 2056 C CA . LEU A 1 258 ? -1.791 13.159 18.566 1.00 96.69 258 LEU A CA 1
ATOM 2057 C C . LEU A 1 258 ? -1.596 14.675 18.697 1.00 96.69 258 LEU A C 1
ATOM 2059 O O . LEU A 1 258 ? -0.454 15.125 18.632 1.00 96.69 258 LEU A O 1
ATOM 2063 N N . ASN A 1 259 ? -2.661 15.447 18.914 1.00 96.44 259 ASN A N 1
ATOM 2064 C CA . ASN A 1 259 ? -2.574 16.900 19.083 1.00 96.44 259 ASN A CA 1
ATOM 2065 C C . ASN A 1 259 ? -1.932 17.292 20.420 1.00 96.44 259 ASN A C 1
ATOM 2067 O O . ASN A 1 259 ? -0.993 18.089 20.445 1.00 96.44 259 ASN A O 1
ATOM 2071 N N . GLU A 1 260 ? -2.381 16.694 21.522 1.00 95.69 260 GLU A N 1
ATOM 2072 C CA . GLU A 1 260 ? -2.048 17.175 22.866 1.00 95.69 260 GLU A CA 1
ATOM 2073 C C . GLU A 1 260 ? -0.923 16.391 23.558 1.00 95.69 260 GLU A C 1
ATOM 2075 O O . GLU A 1 260 ? -0.252 16.907 24.453 1.00 95.69 260 GLU A O 1
ATOM 2080 N N . GLY A 1 261 ? -0.686 15.141 23.159 1.00 94.06 261 GLY A N 1
ATOM 2081 C CA . GLY A 1 261 ? 0.316 14.278 23.776 1.00 94.06 261 GLY A CA 1
ATOM 2082 C C . GLY A 1 261 ? 1.748 14.664 23.408 1.00 94.06 261 GLY A C 1
ATOM 2083 O O . GLY A 1 261 ? 2.085 14.859 22.237 1.00 94.06 261 GLY A O 1
ATOM 2084 N N . ASP A 1 262 ? 2.630 14.699 24.407 1.00 92.50 262 ASP A N 1
ATOM 2085 C CA . ASP A 1 262 ? 4.076 14.789 24.189 1.00 92.50 262 ASP A CA 1
ATOM 2086 C C . ASP A 1 262 ? 4.691 13.383 24.083 1.00 92.50 262 ASP A C 1
ATOM 2088 O O . ASP A 1 262 ? 5.259 12.832 25.031 1.00 92.50 262 ASP A O 1
ATOM 2092 N N . LEU A 1 263 ? 4.591 12.799 22.885 1.00 91.56 263 LEU A N 1
ATOM 2093 C CA . LEU A 1 263 ? 5.076 11.446 22.576 1.00 91.56 263 LEU A CA 1
ATOM 2094 C C . LEU A 1 263 ? 6.614 11.342 22.531 1.00 91.56 263 LEU A C 1
ATOM 2096 O O . LEU A 1 263 ? 7.175 10.247 22.369 1.00 91.56 263 LEU A O 1
ATOM 2100 N N . THR A 1 264 ? 7.315 12.471 22.664 1.00 88.81 264 THR A N 1
ATOM 2101 C CA . THR A 1 264 ? 8.781 12.544 22.642 1.00 88.81 264 THR A CA 1
ATOM 2102 C C . THR A 1 264 ? 9.393 12.238 24.006 1.00 88.81 264 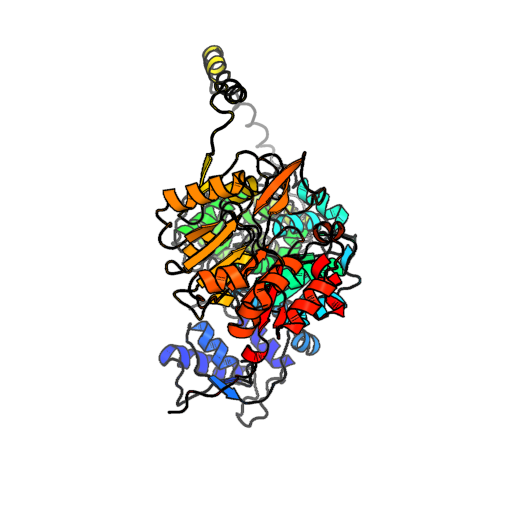THR A C 1
ATOM 2104 O O . THR A 1 264 ? 10.567 11.860 24.089 1.00 88.81 264 THR A O 1
ATOM 2107 N N . LYS A 1 265 ? 8.592 12.329 25.082 1.00 89.88 265 LYS A N 1
ATOM 2108 C CA . LYS A 1 265 ? 9.046 12.066 26.450 1.00 89.88 265 LYS A CA 1
ATOM 2109 C C . LYS A 1 265 ? 9.704 10.686 26.546 1.00 89.88 265 LYS A C 1
ATOM 2111 O O . LYS A 1 265 ? 9.105 9.685 26.140 1.00 89.88 265 LYS A O 1
ATOM 2116 N N . PRO A 1 266 ? 10.918 10.570 27.115 1.00 86.75 266 PRO A N 1
ATOM 2117 C CA . PRO A 1 266 ? 11.638 9.302 27.220 1.00 86.75 266 PRO A CA 1
ATOM 2118 C C . PRO A 1 266 ? 11.095 8.438 28.373 1.00 86.75 266 PRO A C 1
ATOM 2120 O O . PRO A 1 266 ? 11.850 7.949 29.207 1.00 86.75 266 PRO A O 1
ATOM 2123 N N . TYR A 1 267 ? 9.774 8.289 28.447 1.00 92.12 267 TYR A N 1
ATOM 2124 C CA . TYR A 1 267 ? 9.082 7.493 29.452 1.00 92.12 267 TYR A CA 1
ATOM 2125 C C . TYR A 1 267 ? 9.101 6.011 29.098 1.00 92.12 267 TYR A C 1
ATOM 2127 O O . TYR A 1 267 ? 9.123 5.626 27.921 1.00 92.12 267 TYR A O 1
ATOM 2135 N N . ARG A 1 268 ? 9.089 5.178 30.141 1.00 89.94 268 ARG A N 1
ATOM 2136 C CA . ARG A 1 268 ? 9.255 3.720 30.024 1.00 89.94 268 ARG A CA 1
ATOM 2137 C C . ARG A 1 268 ? 8.076 3.046 29.342 1.00 89.94 268 ARG A C 1
ATOM 2139 O O . ARG A 1 268 ? 8.242 1.985 28.743 1.00 89.94 268 ARG A O 1
ATOM 2146 N N . ILE A 1 269 ? 6.916 3.703 29.344 1.00 91.31 269 ILE A N 1
ATOM 2147 C CA . ILE A 1 269 ? 5.702 3.210 28.694 1.00 91.31 269 ILE A CA 1
ATOM 2148 C C . ILE A 1 269 ? 5.934 2.804 27.237 1.00 91.31 269 ILE A C 1
ATOM 2150 O O . ILE A 1 269 ? 5.348 1.835 26.768 1.00 91.31 269 ILE A O 1
ATOM 2154 N N . HIS A 1 270 ? 6.818 3.490 26.509 1.00 89.81 270 HIS A N 1
ATOM 2155 C CA . HIS A 1 270 ? 7.058 3.166 25.106 1.00 89.81 270 HIS A CA 1
ATOM 2156 C C . HIS A 1 270 ? 7.899 1.898 24.915 1.00 89.81 270 HIS A C 1
ATOM 2158 O O . HIS A 1 270 ? 7.708 1.215 23.914 1.00 89.81 270 HIS A O 1
ATOM 2164 N N . GLU A 1 271 ? 8.787 1.575 25.859 1.00 88.81 271 GLU A N 1
ATOM 2165 C CA . GLU A 1 271 ? 9.543 0.315 25.871 1.00 88.81 271 GLU A CA 1
ATOM 2166 C C . GLU A 1 271 ? 8.632 -0.846 26.283 1.00 88.81 271 GLU A C 1
ATOM 2168 O O . GLU A 1 271 ? 8.591 -1.877 25.611 1.00 88.81 271 GLU A O 1
ATOM 2173 N N . TRP A 1 272 ? 7.832 -0.659 27.338 1.00 92.06 272 TRP A N 1
ATOM 2174 C CA . TRP A 1 272 ? 6.874 -1.674 27.783 1.00 92.06 272 TRP A CA 1
ATOM 2175 C C . TRP A 1 272 ? 5.788 -1.941 26.752 1.00 92.06 272 TRP A C 1
ATOM 2177 O O . TRP A 1 272 ? 5.431 -3.095 26.558 1.00 92.06 272 TRP A O 1
ATOM 2187 N N . ARG A 1 273 ? 5.326 -0.919 26.024 1.00 92.00 273 ARG A N 1
ATOM 2188 C CA . ARG A 1 273 ? 4.394 -1.090 24.902 1.00 92.00 273 ARG A CA 1
ATOM 2189 C C . ARG A 1 273 ? 4.947 -2.046 23.847 1.00 92.00 273 ARG A C 1
ATOM 2191 O O . ARG A 1 273 ? 4.228 -2.924 23.386 1.00 92.00 273 ARG A O 1
ATOM 2198 N N . GLN A 1 274 ? 6.214 -1.882 23.463 1.00 90.31 274 GLN A N 1
ATOM 2199 C CA . GLN A 1 274 ? 6.846 -2.754 22.469 1.00 90.31 274 GLN A CA 1
ATOM 2200 C C . GLN A 1 274 ? 6.932 -4.200 22.966 1.00 90.31 274 GLN A C 1
ATOM 2202 O O . GLN A 1 274 ? 6.600 -5.115 22.219 1.00 90.31 274 GLN A O 1
ATOM 2207 N N . GLN A 1 275 ? 7.313 -4.401 24.231 1.00 91.81 275 GLN A N 1
ATOM 2208 C CA . GLN A 1 275 ? 7.333 -5.732 24.851 1.00 91.81 275 GLN A CA 1
ATOM 2209 C C . GLN A 1 275 ? 5.928 -6.343 24.928 1.00 91.81 275 GLN A C 1
ATOM 2211 O O . GLN A 1 275 ? 5.749 -7.512 24.600 1.00 91.81 275 GLN A O 1
ATOM 2216 N N . PHE A 1 276 ? 4.927 -5.540 25.296 1.00 94.25 276 PHE A N 1
ATOM 2217 C CA . PHE A 1 276 ? 3.528 -5.949 25.386 1.00 94.25 276 PHE A CA 1
ATOM 2218 C C . PHE A 1 276 ? 2.989 -6.421 24.033 1.00 94.25 276 PHE A C 1
ATOM 2220 O O . PHE A 1 276 ? 2.467 -7.527 23.937 1.00 94.25 276 PHE A O 1
ATOM 2227 N N . LEU A 1 277 ? 3.202 -5.640 22.969 1.00 92.31 277 LEU A N 1
ATOM 2228 C CA . LEU A 1 277 ? 2.829 -6.012 21.600 1.00 92.31 277 LEU A CA 1
ATOM 2229 C C . LEU A 1 277 ? 3.547 -7.277 21.121 1.00 92.31 277 LEU A C 1
ATOM 2231 O O . LEU A 1 277 ? 2.921 -8.157 20.533 1.00 92.31 277 LEU A O 1
ATOM 2235 N N . GLN A 1 278 ? 4.848 -7.393 21.398 1.00 92.94 278 GLN A N 1
ATOM 2236 C CA . GLN A 1 278 ? 5.625 -8.575 21.031 1.00 92.94 278 GLN A CA 1
ATOM 2237 C C . GLN A 1 278 ? 5.106 -9.836 21.738 1.00 92.94 278 GLN A C 1
ATOM 2239 O O . GLN A 1 278 ? 5.027 -10.903 21.127 1.00 92.94 278 GLN A O 1
ATOM 2244 N N . ASP A 1 279 ? 4.731 -9.726 23.012 1.00 93.81 279 ASP A N 1
ATOM 2245 C CA . ASP A 1 279 ? 4.120 -10.818 23.767 1.00 93.81 279 ASP A CA 1
ATOM 2246 C C . ASP A 1 279 ? 2.731 -11.182 23.225 1.00 93.81 279 ASP A C 1
ATOM 2248 O O . ASP A 1 279 ? 2.475 -12.366 23.023 1.00 93.81 279 ASP A O 1
ATOM 2252 N N . ILE A 1 280 ? 1.866 -10.196 22.941 1.00 93.31 280 ILE A N 1
ATOM 2253 C CA . ILE A 1 280 ? 0.540 -10.421 22.331 1.00 93.31 280 ILE A CA 1
ATOM 2254 C C . ILE A 1 280 ? 0.689 -11.225 21.039 1.00 93.31 280 ILE A C 1
ATOM 2256 O O . ILE A 1 280 ? 0.058 -12.268 20.881 1.00 93.31 280 ILE A O 1
ATOM 2260 N N . GLN A 1 281 ? 1.581 -10.783 20.150 1.00 91.94 281 GLN A N 1
ATOM 2261 C CA . GLN A 1 281 ? 1.799 -11.431 18.862 1.00 91.94 281 GLN A CA 1
ATOM 2262 C C . GLN A 1 281 ? 2.412 -12.830 19.013 1.00 91.94 281 GLN A C 1
ATOM 2264 O O . GLN A 1 281 ? 1.920 -13.788 18.422 1.00 91.94 281 GLN A O 1
ATOM 2269 N N . SER A 1 282 ? 3.482 -12.971 19.801 1.00 92.62 282 SER A N 1
ATOM 2270 C CA . SER A 1 282 ? 4.204 -14.247 19.933 1.00 92.62 282 SER A CA 1
ATOM 2271 C C . SER A 1 282 ? 3.416 -15.325 20.678 1.00 92.62 282 SER A C 1
ATOM 2273 O O . SER A 1 282 ? 3.648 -16.511 20.448 1.00 92.62 282 SER A O 1
ATOM 2275 N N . LYS A 1 283 ? 2.486 -14.930 21.554 1.00 92.94 283 LYS A N 1
ATOM 2276 C CA . LYS A 1 283 ? 1.649 -15.845 22.343 1.00 92.94 283 LYS A CA 1
ATOM 2277 C C . LYS A 1 283 ? 0.243 -16.024 21.768 1.00 92.94 283 LYS A C 1
ATOM 2279 O O . LYS A 1 283 ? -0.521 -16.814 22.312 1.00 92.94 283 LYS A O 1
ATOM 2284 N N . GLY A 1 284 ? -0.086 -15.332 20.674 1.00 91.50 284 GLY A N 1
ATOM 2285 C CA . GLY A 1 284 ? -1.380 -15.444 19.999 1.00 91.50 284 GLY A CA 1
ATOM 2286 C C . GLY A 1 284 ? -2.548 -14.892 20.817 1.00 91.50 284 GLY A C 1
ATOM 2287 O O . GLY A 1 284 ? -3.659 -15.406 20.714 1.00 91.50 284 GLY A O 1
ATOM 2288 N N . TYR A 1 285 ? -2.306 -13.882 21.655 1.00 92.56 285 TYR A N 1
ATOM 2289 C CA . TYR A 1 285 ? -3.384 -13.212 22.379 1.00 92.56 285 TYR A CA 1
ATOM 2290 C C . TYR A 1 285 ? -4.187 -12.326 21.429 1.00 92.56 285 TYR A C 1
ATOM 2292 O O . TYR A 1 285 ? -3.634 -11.735 20.501 1.00 92.56 285 TYR A O 1
ATOM 2300 N N . ASN A 1 286 ? -5.491 -12.206 21.677 1.00 89.56 286 ASN A N 1
ATOM 2301 C CA . ASN A 1 286 ? -6.339 -11.308 20.908 1.00 89.56 286 ASN A CA 1
ATOM 2302 C C . ASN A 1 286 ? -6.126 -9.854 21.387 1.00 89.56 286 ASN A C 1
ATOM 2304 O O . ASN A 1 286 ? -6.456 -9.547 22.535 1.00 89.56 286 ASN A O 1
ATOM 2308 N N . PRO A 1 287 ? -5.598 -8.939 20.554 1.00 89.88 287 PRO A N 1
ATOM 2309 C CA . PRO A 1 287 ? -5.423 -7.543 20.952 1.00 89.88 287 PRO A CA 1
ATOM 2310 C C . PRO A 1 287 ? -6.758 -6.839 21.237 1.00 89.88 287 PRO A C 1
ATOM 2312 O O . PRO A 1 287 ? -6.802 -5.957 22.090 1.00 89.88 287 PRO A O 1
ATOM 2315 N N . ASP A 1 288 ? -7.859 -7.252 20.600 1.00 88.56 288 ASP A N 1
ATOM 2316 C CA . ASP A 1 288 ? -9.176 -6.638 20.801 1.00 88.56 288 ASP A CA 1
ATOM 2317 C C . ASP A 1 288 ? -9.818 -6.977 22.151 1.00 88.56 288 ASP A C 1
ATOM 2319 O O . ASP A 1 288 ? -10.780 -6.312 22.540 1.00 88.56 288 ASP A O 1
ATOM 2323 N N . SER A 1 289 ? -9.290 -7.968 22.881 1.00 91.75 289 SER A N 1
ATOM 2324 C CA . SER A 1 289 ? -9.721 -8.294 24.247 1.00 91.75 289 SER A CA 1
ATOM 2325 C C . SER A 1 289 ? -8.919 -7.576 25.336 1.00 91.75 289 SER A C 1
ATOM 2327 O O . SER A 1 289 ? -9.150 -7.836 26.519 1.00 91.75 289 SER A O 1
ATOM 2329 N N . LEU A 1 290 ? -7.971 -6.713 24.958 1.00 94.69 290 LEU A N 1
ATOM 2330 C CA . LEU A 1 290 ? -7.044 -6.036 25.863 1.00 94.69 290 LEU A CA 1
ATOM 2331 C C . LEU A 1 290 ? -7.167 -4.514 25.730 1.00 94.69 290 LEU A C 1
ATOM 2333 O O . LEU A 1 290 ? -7.283 -3.979 24.629 1.00 94.69 290 LEU A O 1
ATOM 2337 N N . ILE A 1 291 ? -7.085 -3.803 26.854 1.00 96.12 291 ILE A N 1
ATOM 2338 C CA . ILE A 1 291 ? -7.029 -2.336 26.873 1.00 96.12 291 ILE A CA 1
ATOM 2339 C C . ILE A 1 291 ? -6.079 -1.844 27.959 1.00 96.12 291 ILE A C 1
ATOM 2341 O O . ILE A 1 291 ? -6.130 -2.304 29.095 1.00 96.12 291 ILE A O 1
ATOM 2345 N N . VAL A 1 292 ? -5.188 -0.920 27.607 1.00 96.12 292 VAL A N 1
ATOM 2346 C CA . VAL A 1 292 ? -4.228 -0.312 28.536 1.00 96.12 292 VAL A CA 1
ATOM 2347 C C . VAL A 1 292 ? -4.903 0.822 29.310 1.00 96.12 292 VAL A C 1
ATOM 2349 O O . VAL A 1 292 ? -5.647 1.613 28.733 1.00 96.12 292 VAL A O 1
ATOM 2352 N N . ASP A 1 293 ? -4.633 0.939 30.608 1.00 91.19 293 ASP A N 1
ATOM 2353 C CA . ASP A 1 293 ? -5.337 1.886 31.477 1.00 91.19 293 ASP A CA 1
ATOM 2354 C C . ASP A 1 293 ? -4.415 2.601 32.500 1.00 91.19 293 ASP A C 1
ATOM 2356 O O . ASP A 1 293 ? -3.186 2.517 32.464 1.00 91.19 293 ASP A O 1
ATOM 2360 N N . ALA A 1 294 ? -5.018 3.388 33.392 1.00 87.38 294 ALA A N 1
ATOM 2361 C CA . ALA A 1 294 ? -4.467 3.926 34.614 1.00 87.38 294 ALA A CA 1
ATOM 2362 C C . ALA A 1 294 ? -3.275 4.851 34.364 1.00 87.38 294 ALA A C 1
ATOM 2364 O O . ALA A 1 294 ? -3.351 5.815 33.600 1.00 87.38 294 ALA A O 1
ATOM 2365 N N . SER A 1 295 ? -2.178 4.620 35.080 1.00 90.94 295 SER A N 1
ATOM 2366 C CA . SER A 1 295 ? -0.998 5.483 35.023 1.00 90.94 295 SER A CA 1
ATOM 2367 C C . SER A 1 295 ? -0.327 5.451 33.651 1.00 90.94 295 SER A C 1
ATOM 2369 O O . SER A 1 295 ? 0.324 6.421 33.266 1.00 90.94 295 SER A O 1
ATOM 2371 N N . SER A 1 296 ? -0.489 4.350 32.918 1.00 94.12 296 SER A N 1
ATOM 2372 C CA . SER A 1 296 ? 0.107 4.135 31.604 1.00 94.12 296 SER A CA 1
ATOM 2373 C C . SER A 1 296 ? -0.468 5.078 30.548 1.00 94.12 296 SER A C 1
ATOM 2375 O O . SER A 1 296 ? 0.269 5.524 29.670 1.00 94.12 296 SER A O 1
ATOM 2377 N N . VAL A 1 297 ? -1.742 5.468 30.670 1.00 95.06 297 VAL A N 1
ATOM 2378 C CA . VAL A 1 297 ? -2.365 6.469 29.786 1.00 95.06 297 VAL A CA 1
ATOM 2379 C C . VAL A 1 297 ? -1.761 7.857 30.026 1.00 95.06 297 VAL A C 1
ATOM 2381 O O . VAL A 1 297 ? -1.427 8.560 29.075 1.00 95.06 297 VAL A O 1
ATOM 2384 N N . LEU A 1 298 ? -1.531 8.243 31.288 1.00 95.06 298 LEU A N 1
ATOM 2385 C CA . LEU A 1 298 ? -0.870 9.516 31.613 1.00 95.06 298 LEU A CA 1
ATOM 2386 C C . LEU A 1 298 ? 0.573 9.551 31.089 1.00 95.06 298 LEU A C 1
ATOM 2388 O O . LEU A 1 298 ? 1.030 10.593 30.613 1.00 95.06 298 LEU A O 1
ATOM 2392 N N . ALA A 1 299 ? 1.273 8.415 31.159 1.00 94.75 299 ALA A N 1
ATOM 2393 C CA . ALA A 1 299 ? 2.609 8.266 30.596 1.00 94.75 299 ALA A CA 1
ATOM 2394 C C . ALA A 1 299 ? 2.604 8.359 29.072 1.00 94.75 299 ALA A C 1
ATOM 2396 O O . ALA A 1 299 ? 3.480 9.013 28.511 1.00 94.75 299 ALA A O 1
ATOM 2397 N N . LEU A 1 300 ? 1.604 7.779 28.405 1.00 95.06 300 LEU A N 1
ATOM 2398 C CA . LEU A 1 300 ? 1.458 7.893 26.957 1.00 95.06 300 LEU A CA 1
ATOM 2399 C C . LEU A 1 300 ? 1.262 9.351 26.514 1.00 95.06 300 LEU A C 1
ATOM 2401 O O . LEU A 1 300 ? 1.907 9.775 25.562 1.00 95.06 300 LEU A O 1
ATOM 2405 N N . TYR A 1 301 ? 0.446 10.129 27.230 1.00 95.62 301 TYR A N 1
ATOM 2406 C CA . TYR A 1 301 ? 0.268 11.565 26.966 1.00 95.62 301 TYR A CA 1
ATOM 2407 C C . TYR A 1 301 ? 1.501 12.422 27.314 1.00 95.62 301 TYR A C 1
ATOM 2409 O O . TYR A 1 301 ? 1.527 13.614 27.009 1.00 95.62 301 TYR A O 1
ATOM 2417 N N . GLY A 1 302 ? 2.521 11.856 27.965 1.00 93.88 302 GLY A N 1
ATOM 2418 C CA . GLY A 1 302 ? 3.700 12.606 28.400 1.00 93.88 302 GLY A CA 1
ATOM 2419 C C . GLY A 1 302 ? 3.474 13.459 29.656 1.00 93.88 302 GLY A C 1
ATOM 2420 O O . GLY A 1 302 ? 4.289 14.335 29.947 1.00 93.88 302 GLY A O 1
ATOM 2421 N N . LEU A 1 303 ? 2.407 13.203 30.427 1.00 93.56 303 LEU A N 1
ATOM 2422 C CA . LEU A 1 303 ? 2.051 13.985 31.622 1.00 93.56 303 LEU A CA 1
ATOM 2423 C C . LEU A 1 303 ? 2.891 13.611 32.844 1.00 93.56 303 LEU A C 1
ATOM 2425 O O . LEU A 1 303 ? 3.319 14.481 33.603 1.00 93.56 303 LEU A O 1
ATOM 2429 N N . ARG A 1 304 ? 3.126 12.312 33.037 1.00 91.31 304 ARG A N 1
ATOM 2430 C CA . ARG A 1 304 ? 4.063 11.773 34.028 1.00 91.31 304 ARG A CA 1
ATOM 2431 C C . ARG A 1 304 ? 4.459 10.352 33.662 1.00 91.31 304 ARG A C 1
ATOM 2433 O O . ARG A 1 304 ? 3.663 9.641 33.069 1.00 91.31 304 ARG A O 1
ATOM 2440 N N . ASP A 1 305 ? 5.639 9.914 34.079 1.00 90.94 305 ASP A N 1
ATOM 2441 C CA . ASP A 1 305 ? 6.057 8.525 33.868 1.00 90.94 305 ASP A CA 1
ATOM 2442 C C . ASP A 1 305 ? 5.209 7.548 34.713 1.00 90.94 305 ASP A C 1
ATOM 2444 O O . ASP A 1 305 ? 4.607 7.927 35.733 1.00 90.94 305 ASP A O 1
ATOM 2448 N N . SER A 1 306 ? 5.172 6.282 34.296 1.00 89.69 306 SER A N 1
ATOM 2449 C CA . SER A 1 306 ? 4.569 5.172 35.044 1.00 89.69 306 SER A CA 1
ATOM 2450 C C . SER A 1 306 ? 5.646 4.179 35.490 1.00 89.69 306 SER A C 1
ATOM 2452 O O . SER A 1 306 ? 6.728 4.106 34.910 1.00 89.69 306 SER A O 1
ATOM 2454 N N . ASN A 1 307 ? 5.378 3.434 36.566 1.00 88.56 307 ASN A N 1
ATOM 2455 C CA . ASN A 1 307 ? 6.301 2.403 37.062 1.00 88.56 307 ASN A CA 1
ATOM 2456 C C . ASN A 1 307 ? 5.985 1.007 36.502 1.00 88.56 307 ASN A C 1
ATOM 2458 O O . ASN A 1 307 ? 6.792 0.092 36.656 1.00 88.56 307 ASN A O 1
ATOM 2462 N N . ASP A 1 308 ? 4.836 0.888 35.850 1.00 91.06 308 ASP A N 1
ATOM 2463 C CA . ASP A 1 308 ? 4.219 -0.304 35.296 1.00 91.06 308 ASP A CA 1
ATOM 2464 C C . ASP A 1 308 ? 3.394 0.036 34.038 1.00 91.06 308 ASP A C 1
ATOM 2466 O O . ASP A 1 308 ? 3.127 1.208 33.715 1.00 91.06 308 ASP A O 1
ATOM 2470 N N . LEU A 1 309 ? 3.044 -1.019 33.299 1.00 93.94 309 LEU A N 1
ATOM 2471 C CA . LEU A 1 309 ? 2.036 -1.014 32.248 1.00 93.94 309 LEU A CA 1
ATOM 2472 C C . LEU A 1 309 ? 0.806 -1.768 32.757 1.00 93.94 309 LEU A C 1
ATOM 2474 O O . LEU A 1 309 ? 0.836 -2.992 32.888 1.00 93.94 309 LEU A O 1
ATOM 2478 N N . ASP A 1 310 ? -0.266 -1.028 33.008 1.00 93.56 310 ASP A N 1
ATOM 2479 C CA . ASP A 1 310 ? -1.518 -1.562 33.535 1.00 93.56 310 ASP A CA 1
ATOM 2480 C C . ASP A 1 310 ? -2.476 -1.847 32.374 1.00 93.56 310 ASP A C 1
ATOM 2482 O O . ASP A 1 310 ? -2.684 -0.988 31.515 1.00 93.56 310 ASP A O 1
ATOM 2486 N N . PHE A 1 311 ? -3.075 -3.037 32.331 1.00 95.25 311 PHE A N 1
ATOM 2487 C CA . PHE A 1 311 ? -4.075 -3.386 31.317 1.00 95.25 311 PHE A CA 1
ATOM 2488 C C . PHE A 1 311 ? -5.278 -4.112 31.923 1.00 95.25 311 PHE A C 1
ATOM 2490 O O . PHE A 1 311 ? -5.184 -4.734 32.978 1.00 95.25 311 PHE A O 1
ATOM 2497 N N . LEU A 1 312 ? -6.415 -4.056 31.241 1.00 95.06 312 LEU A N 1
ATOM 2498 C CA . LEU A 1 312 ? -7.615 -4.834 31.531 1.00 95.06 312 LEU A CA 1
ATOM 2499 C C . LEU A 1 312 ? -7.805 -5.887 30.435 1.00 95.06 312 LEU A C 1
ATOM 2501 O O . LEU A 1 312 ? -7.448 -5.652 29.279 1.00 95.06 312 LEU A O 1
ATOM 2505 N N . SER A 1 313 ? -8.360 -7.043 30.801 1.00 94.19 313 SER A N 1
ATOM 2506 C CA . SER A 1 313 ? -8.529 -8.186 29.895 1.00 94.19 313 SER A CA 1
ATOM 2507 C C . SER A 1 313 ? -9.924 -8.795 29.975 1.00 94.19 313 SER A C 1
ATOM 2509 O O . SER A 1 313 ? -10.406 -9.135 31.058 1.00 94.19 313 SER A O 1
ATOM 2511 N N . ALA A 1 314 ? -10.558 -9.004 28.820 1.00 90.88 314 ALA A N 1
ATOM 2512 C CA . ALA A 1 314 ? -11.843 -9.696 28.739 1.00 90.88 314 ALA A CA 1
ATOM 2513 C C . ALA A 1 314 ? -11.742 -11.210 29.018 1.00 90.88 314 ALA A C 1
ATOM 2515 O O . ALA A 1 314 ? -12.760 -11.840 29.291 1.00 90.88 314 ALA A O 1
ATOM 2516 N N . THR A 1 315 ? -10.540 -11.800 29.009 1.00 86.12 315 THR A N 1
ATOM 2517 C CA . THR A 1 315 ? -10.327 -13.233 29.302 1.00 86.12 315 THR A CA 1
ATOM 2518 C C . THR A 1 315 ? -10.160 -13.523 30.797 1.00 86.12 315 THR A C 1
ATOM 2520 O O . THR A 1 315 ? -9.883 -14.649 31.195 1.00 86.12 315 THR A O 1
ATOM 2523 N N . GLY A 1 316 ? -10.322 -12.513 31.657 1.00 78.25 316 GLY A N 1
ATOM 2524 C CA . GLY A 1 316 ? -10.143 -12.662 33.102 1.00 78.25 316 GLY A CA 1
ATOM 2525 C C . GLY A 1 316 ? -8.696 -12.493 33.579 1.00 78.25 316 GLY A C 1
ATOM 2526 O O . GLY A 1 316 ? -8.447 -12.639 34.776 1.00 78.25 316 GLY A O 1
ATOM 2527 N N . GLY A 1 317 ? -7.764 -12.114 32.696 1.00 77.88 317 GLY A N 1
ATOM 2528 C CA . GLY A 1 317 ? -6.359 -11.879 33.046 1.00 77.88 317 GLY A CA 1
ATOM 2529 C C . GLY A 1 317 ? -5.501 -13.143 33.060 1.00 77.88 317 GLY A C 1
ATOM 2530 O O . GLY A 1 317 ? -4.546 -13.226 33.834 1.00 77.88 317 GLY A O 1
ATOM 2531 N N . GLU A 1 318 ? -5.853 -14.138 32.246 1.00 77.81 318 GLU A N 1
ATOM 2532 C CA . GLU A 1 318 ? -5.071 -15.370 32.085 1.00 77.81 318 GLU A CA 1
ATOM 2533 C C . GLU A 1 318 ? -3.762 -15.140 31.308 1.00 77.81 318 GLU A C 1
ATOM 2535 O O . GLU A 1 318 ? -2.846 -15.969 31.358 1.00 77.81 318 GLU A O 1
ATOM 2540 N N . GLU A 1 319 ? -3.642 -14.001 30.621 1.00 86.62 319 GLU A N 1
ATOM 2541 C CA . GLU A 1 319 ? -2.474 -13.649 29.827 1.00 86.62 319 GLU A CA 1
ATOM 2542 C C . GLU A 1 319 ? -1.228 -13.461 30.698 1.00 86.62 319 GLU A C 1
ATOM 2544 O O . GLU A 1 319 ? -1.175 -12.650 31.625 1.00 86.62 319 GLU A O 1
ATOM 2549 N N . LYS A 1 320 ? -0.163 -14.184 30.346 1.00 86.44 320 LYS A N 1
ATOM 2550 C CA . LYS A 1 320 ? 1.154 -14.047 30.976 1.00 86.44 320 LYS A CA 1
ATOM 2551 C C . LYS A 1 320 ? 2.098 -13.276 30.073 1.00 86.44 320 LYS A C 1
ATOM 2553 O O . LYS A 1 320 ? 2.383 -13.708 28.951 1.00 86.44 320 LYS A O 1
ATOM 2558 N N . PHE A 1 321 ? 2.638 -12.181 30.590 1.00 89.38 321 PHE A N 1
ATOM 2559 C CA . PHE A 1 321 ? 3.614 -11.331 29.912 1.00 89.38 321 PHE A CA 1
ATOM 2560 C C . PHE A 1 321 ? 5.034 -11.620 30.399 1.00 89.38 321 PHE A C 1
ATOM 2562 O O . PHE A 1 321 ? 5.242 -12.118 31.502 1.00 89.38 321 PHE A O 1
ATOM 2569 N N . SER A 1 322 ? 6.015 -11.386 29.529 1.00 86.56 322 SER A N 1
ATOM 2570 C CA . SER A 1 322 ? 7.437 -11.639 29.794 1.00 86.56 322 SER A CA 1
ATOM 2571 C C . SER A 1 322 ? 8.024 -10.698 30.852 1.00 86.56 322 SER A C 1
ATOM 2573 O O . SER A 1 322 ? 8.995 -11.048 31.520 1.00 86.56 322 SER A O 1
ATOM 2575 N N . ASN A 1 323 ? 7.421 -9.522 31.026 1.00 89.19 323 ASN A N 1
ATOM 2576 C CA . ASN A 1 323 ? 7.822 -8.510 31.990 1.00 89.19 323 ASN A CA 1
ATOM 2577 C C . ASN A 1 323 ? 6.799 -8.420 33.135 1.00 89.19 323 ASN A C 1
ATOM 2579 O O . ASN A 1 323 ? 5.632 -8.117 32.906 1.00 89.19 323 ASN A O 1
ATOM 2583 N N . GLU A 1 324 ? 7.246 -8.623 34.377 1.00 88.94 324 GLU A N 1
ATOM 2584 C CA . GLU A 1 324 ? 6.407 -8.587 35.592 1.00 88.94 324 GLU A CA 1
ATOM 2585 C C . GLU A 1 324 ? 5.817 -7.196 35.917 1.00 88.94 324 GLU A C 1
ATOM 2587 O O . GLU A 1 324 ? 4.954 -7.055 36.793 1.00 88.94 324 GLU A O 1
ATOM 2592 N N . LEU A 1 325 ? 6.301 -6.152 35.238 1.00 91.38 325 LEU A N 1
ATOM 2593 C CA . LEU A 1 325 ? 5.762 -4.793 35.311 1.00 91.38 325 LEU A CA 1
ATOM 2594 C C . LEU A 1 325 ? 4.588 -4.566 34.348 1.00 91.38 325 LEU A C 1
ATOM 2596 O O . LEU A 1 325 ? 4.008 -3.488 34.367 1.00 91.38 325 LEU A O 1
ATOM 2600 N N . ILE A 1 326 ? 4.229 -5.556 33.528 1.00 92.81 326 ILE A N 1
ATOM 2601 C CA . ILE A 1 326 ? 2.999 -5.563 32.732 1.00 92.81 326 ILE A CA 1
ATOM 2602 C C . ILE A 1 326 ? 1.935 -6.321 33.532 1.00 92.81 326 ILE A C 1
ATOM 2604 O O . ILE A 1 326 ? 2.073 -7.525 33.759 1.00 92.81 326 ILE A O 1
ATOM 2608 N N . ARG A 1 327 ? 0.893 -5.627 34.001 1.00 90.19 327 ARG A N 1
ATOM 2609 C CA . ARG A 1 327 ? -0.018 -6.149 35.030 1.00 90.19 327 ARG A CA 1
ATOM 2610 C C . ARG A 1 327 ? -1.482 -6.037 34.638 1.00 90.19 327 ARG A C 1
ATOM 2612 O O . ARG A 1 327 ? -1.954 -4.980 34.232 1.00 90.19 327 ARG A O 1
ATOM 2619 N N . CYS A 1 328 ? -2.211 -7.134 34.835 1.00 92.50 328 CYS A N 1
ATOM 2620 C CA . CYS A 1 328 ? -3.659 -7.149 34.680 1.00 92.50 328 CYS A CA 1
ATOM 2621 C C . CYS A 1 328 ? -4.332 -6.497 35.895 1.00 92.50 328 CYS A C 1
ATOM 2623 O O . CYS A 1 328 ? -4.115 -6.905 37.040 1.00 92.50 328 CYS A O 1
ATOM 2625 N N . HIS A 1 329 ? -5.175 -5.503 35.636 1.00 91.88 329 HIS A N 1
ATOM 2626 C CA . HIS A 1 329 ? -5.864 -4.672 36.619 1.00 91.88 329 HIS A CA 1
ATOM 2627 C C . HIS A 1 329 ? -7.354 -5.000 36.746 1.00 91.88 329 HIS A C 1
ATOM 2629 O O . HIS A 1 329 ? -8.110 -4.236 37.336 1.00 91.88 329 HIS A O 1
ATOM 2635 N N . ASN A 1 330 ? -7.801 -6.176 36.291 1.00 93.75 330 ASN A N 1
ATOM 2636 C CA . ASN A 1 330 ? -9.212 -6.572 36.392 1.00 93.75 330 ASN A CA 1
ATOM 2637 C C . ASN A 1 330 ? -9.781 -6.513 37.825 1.00 93.75 330 ASN A C 1
ATOM 2639 O O . ASN A 1 330 ? -10.978 -6.319 38.012 1.00 93.75 330 ASN A O 1
ATOM 2643 N N . LYS A 1 331 ? -8.939 -6.640 38.860 1.00 90.88 331 LYS A N 1
ATOM 2644 C CA . LYS A 1 331 ? -9.358 -6.478 40.266 1.00 90.88 331 LYS A CA 1
ATOM 2645 C C . LYS A 1 331 ? -9.808 -5.051 40.605 1.00 90.88 331 LYS A C 1
ATOM 2647 O O . LYS A 1 331 ? -10.550 -4.868 41.563 1.00 90.88 331 LYS A O 1
ATOM 2652 N N . GLU A 1 332 ? -9.370 -4.060 39.834 1.00 90.94 332 GLU A N 1
ATOM 2653 C CA . GLU A 1 332 ? -9.718 -2.647 39.995 1.00 90.94 332 GLU A CA 1
ATOM 2654 C C . GLU A 1 332 ? -10.992 -2.257 39.229 1.00 90.94 332 GLU A C 1
ATOM 2656 O O . GLU A 1 332 ? -11.431 -1.116 39.353 1.00 90.94 332 GLU A O 1
ATOM 2661 N N . LEU A 1 333 ? -11.637 -3.184 38.499 1.00 92.19 333 LEU A N 1
ATOM 2662 C CA . LEU A 1 333 ? -12.846 -2.907 37.704 1.00 92.19 333 LEU A CA 1
ATOM 2663 C C . LEU A 1 333 ? -13.967 -2.223 38.506 1.00 92.19 333 LEU A C 1
ATOM 2665 O O . LEU A 1 333 ? -14.710 -1.422 37.951 1.00 92.19 333 LEU A O 1
ATOM 2669 N N . GLY A 1 334 ? -14.053 -2.471 39.819 1.00 91.19 334 GLY A N 1
ATOM 2670 C CA . GLY A 1 334 ? -15.034 -1.829 40.702 1.00 91.19 334 GLY A CA 1
ATOM 2671 C C . GLY A 1 334 ? -14.884 -0.308 40.852 1.00 91.19 334 GLY A C 1
ATOM 2672 O O . GLY A 1 334 ? -15.812 0.338 41.330 1.00 91.19 334 GLY A O 1
ATOM 2673 N N . TYR A 1 335 ? -13.752 0.276 40.449 1.00 92.75 335 TYR A N 1
ATOM 2674 C CA . TYR A 1 335 ? -13.551 1.728 40.461 1.00 92.75 335 TYR A CA 1
ATOM 2675 C C . TYR A 1 335 ? -13.970 2.409 39.153 1.00 92.75 335 TYR A C 1
ATOM 2677 O O . TYR A 1 335 ? -14.111 3.631 39.128 1.00 92.75 335 TYR A O 1
ATOM 2685 N N . TYR A 1 336 ? -14.178 1.669 38.064 1.00 93.12 336 TYR A N 1
ATOM 2686 C CA . TYR A 1 336 ? -14.514 2.253 36.766 1.00 93.12 336 TYR A CA 1
ATOM 2687 C C . TYR A 1 336 ? -16.001 2.587 36.694 1.00 93.12 336 TYR A C 1
ATOM 2689 O O . TYR A 1 336 ? -16.850 1.853 37.189 1.00 93.12 336 TYR A O 1
ATOM 2697 N N . ALA A 1 337 ? -16.318 3.707 36.045 1.00 91.06 337 ALA A N 1
ATOM 2698 C CA . ALA A 1 337 ? -17.702 4.115 35.806 1.00 91.06 337 ALA A CA 1
ATOM 2699 C C . ALA A 1 337 ? -18.381 3.317 34.673 1.00 91.06 337 ALA A C 1
ATOM 2701 O O . ALA A 1 337 ? -19.598 3.390 34.524 1.00 91.06 337 ALA A O 1
ATOM 2702 N N . HIS A 1 338 ? -17.599 2.574 33.886 1.00 92.31 338 HIS A N 1
ATOM 2703 C CA . HIS A 1 338 ? -18.037 1.836 32.703 1.00 92.31 338 HIS A CA 1
ATOM 2704 C C . HIS A 1 338 ? -17.652 0.362 32.812 1.00 92.31 338 HIS A C 1
ATOM 2706 O O . HIS A 1 338 ? -16.671 0.012 33.475 1.00 92.31 338 HIS A O 1
ATOM 2712 N N . THR A 1 339 ? -18.411 -0.504 32.142 1.00 92.94 339 THR A N 1
ATOM 2713 C CA . THR A 1 339 ? -18.075 -1.928 32.051 1.00 92.94 339 THR A CA 1
ATOM 2714 C C . THR A 1 339 ? -16.815 -2.124 31.203 1.00 92.94 339 THR A C 1
ATOM 2716 O O . THR A 1 339 ? -16.484 -1.303 30.346 1.00 92.94 339 THR A O 1
ATOM 2719 N N . LEU A 1 340 ? -16.107 -3.241 31.400 1.00 93.06 340 LEU A N 1
ATOM 2720 C CA . LEU A 1 340 ? -14.962 -3.577 30.548 1.00 93.06 340 LEU A CA 1
ATOM 2721 C C . LEU A 1 340 ? -15.366 -3.705 29.071 1.00 93.06 340 LEU A C 1
ATOM 2723 O O . LEU A 1 340 ? -14.642 -3.238 28.199 1.00 93.06 340 LEU A O 1
ATOM 2727 N N . GLY A 1 341 ? -16.541 -4.278 28.794 1.00 91.94 341 GLY A N 1
ATOM 2728 C CA . GLY A 1 341 ? -17.071 -4.375 27.433 1.00 91.94 341 GLY A CA 1
ATOM 2729 C C . GLY A 1 341 ? -17.279 -3.002 26.790 1.00 91.94 341 GLY A C 1
ATOM 2730 O O . GLY A 1 341 ? -16.853 -2.798 25.659 1.00 91.94 341 GLY A O 1
ATOM 2731 N N . GLN A 1 342 ? -17.843 -2.037 27.528 1.00 93.12 342 GLN A N 1
ATOM 2732 C CA . GLN A 1 342 ? -17.965 -0.652 27.058 1.00 93.12 342 GLN A CA 1
ATOM 2733 C C . GLN A 1 342 ? -16.598 -0.050 26.743 1.00 93.12 342 GLN A C 1
ATOM 2735 O O . GLN A 1 342 ? -16.402 0.467 25.652 1.00 93.12 342 GLN A O 1
ATOM 2740 N N . MET A 1 343 ? -15.630 -0.169 27.653 1.00 94.88 343 MET A N 1
ATOM 2741 C CA . MET A 1 343 ? -14.287 0.382 27.434 1.00 94.88 343 MET A CA 1
ATOM 2742 C C . MET A 1 343 ? -13.551 -0.256 26.243 1.00 94.88 343 MET A C 1
ATOM 2744 O O . MET A 1 343 ? -12.701 0.395 25.653 1.00 94.88 343 MET A O 1
ATOM 2748 N N . LEU A 1 344 ? -13.856 -1.507 25.881 1.00 93.19 344 LEU A N 1
ATOM 2749 C CA . LEU A 1 344 ? -13.236 -2.204 24.744 1.00 93.19 344 LEU A CA 1
ATOM 2750 C C . LEU A 1 344 ? -13.902 -1.914 23.390 1.00 93.19 344 LEU A C 1
ATOM 2752 O O . LEU A 1 344 ? -13.239 -2.026 22.348 1.00 93.19 344 LEU A O 1
ATOM 2756 N N . HIS A 1 345 ? -15.206 -1.624 23.392 1.00 91.31 345 HIS A N 1
ATOM 2757 C CA . HIS A 1 345 ? -16.038 -1.621 22.184 1.00 91.31 345 HIS A CA 1
ATOM 2758 C C . HIS A 1 345 ? -16.708 -0.276 21.875 1.00 91.31 345 HIS A C 1
ATOM 2760 O O . HIS A 1 345 ? -17.099 -0.069 20.728 1.00 91.31 345 HIS A O 1
ATOM 2766 N N . ASP A 1 346 ? -16.827 0.636 22.842 1.00 93.50 346 ASP A N 1
ATOM 2767 C CA . ASP A 1 346 ? -17.335 1.990 22.620 1.00 93.50 346 ASP A CA 1
ATOM 2768 C C . ASP A 1 346 ? -16.164 2.943 22.291 1.00 93.50 346 ASP A C 1
ATOM 2770 O O . ASP A 1 346 ? -15.401 3.316 23.188 1.00 93.50 346 ASP A O 1
ATOM 2774 N N . PRO A 1 347 ? -16.014 3.387 21.027 1.00 93.25 347 PRO A N 1
ATOM 2775 C CA . PRO A 1 347 ? -14.911 4.238 20.582 1.00 93.25 347 PRO A CA 1
ATOM 2776 C C . PRO A 1 347 ? -14.876 5.615 21.254 1.00 93.25 347 PRO A C 1
ATOM 2778 O O . PRO A 1 347 ? -13.862 6.308 21.142 1.00 93.25 347 PRO A O 1
ATOM 2781 N N . SER A 1 348 ? -15.936 6.021 21.963 1.00 92.69 348 SER A N 1
ATOM 2782 C CA . SER A 1 348 ? -15.922 7.229 22.790 1.00 92.69 348 SER A CA 1
ATOM 2783 C C . SER A 1 348 ? -15.140 7.048 24.100 1.00 92.69 348 SER A C 1
ATOM 2785 O O . SER A 1 348 ? -14.676 8.037 24.670 1.00 92.69 348 SER A O 1
ATOM 2787 N N . LEU A 1 349 ? -14.935 5.806 24.555 1.00 95.12 349 LEU A N 1
ATOM 2788 C CA . LEU A 1 349 ? -14.303 5.473 25.835 1.00 95.12 349 LEU A CA 1
ATOM 2789 C C . LEU A 1 349 ? -12.841 5.038 25.709 1.00 95.12 349 LEU A C 1
ATOM 2791 O O . LEU A 1 349 ? -12.114 5.063 26.710 1.00 95.12 349 LEU A O 1
ATOM 2795 N N . HIS A 1 350 ? -12.377 4.733 24.497 1.00 96.62 350 HIS A N 1
ATOM 2796 C CA . HIS A 1 350 ? -10.982 4.396 24.217 1.00 96.62 350 HIS A CA 1
ATOM 2797 C C . HIS A 1 350 ? -10.361 5.237 23.101 1.00 96.62 350 HIS A C 1
ATOM 2799 O O . HIS A 1 350 ? -11.024 5.971 22.368 1.00 96.62 350 HIS A O 1
ATOM 2805 N N . LEU A 1 351 ? -9.044 5.117 22.999 1.00 97.12 351 LEU A N 1
ATOM 2806 C CA . LEU A 1 351 ? -8.218 5.602 21.905 1.00 97.12 351 LEU A CA 1
ATOM 2807 C C . LEU A 1 351 ? -7.287 4.490 21.432 1.00 97.12 351 LEU A C 1
ATOM 2809 O O . LEU A 1 351 ? -7.008 3.542 22.167 1.00 97.12 351 LEU A O 1
ATOM 2813 N N . TYR A 1 352 ? -6.766 4.643 20.227 1.00 96.75 352 TYR A N 1
ATOM 2814 C CA . TYR A 1 352 ? -5.795 3.759 19.620 1.00 96.75 352 TYR A CA 1
ATOM 2815 C C . TYR A 1 352 ? -4.437 4.438 19.540 1.00 96.75 352 TYR A C 1
ATOM 2817 O O . TYR A 1 352 ? -4.296 5.591 19.124 1.00 96.75 352 TYR A O 1
ATOM 2825 N N . TYR A 1 353 ? -3.398 3.695 19.896 1.00 94.81 353 TYR A N 1
ATOM 2826 C CA . TYR A 1 353 ? -2.038 4.119 19.630 1.00 94.81 353 TYR A CA 1
ATOM 2827 C C . TYR A 1 353 ? -1.143 2.919 19.371 1.00 94.81 353 TYR A C 1
ATOM 2829 O O . TYR A 1 353 ? -0.955 2.063 20.232 1.00 94.81 353 TYR A O 1
ATOM 2837 N N . ASP A 1 354 ? -0.546 2.898 18.180 1.00 87.44 354 ASP A N 1
ATOM 2838 C CA . ASP A 1 354 ? 0.444 1.900 17.788 1.00 87.44 354 ASP A CA 1
ATOM 2839 C C . ASP A 1 354 ? -0.062 0.444 17.851 1.00 87.44 354 ASP A C 1
ATOM 2841 O O . ASP A 1 354 ? 0.676 -0.447 18.264 1.00 87.44 354 ASP A O 1
ATOM 2845 N N . GLY A 1 355 ? -1.319 0.213 17.450 1.00 86.62 355 GLY A N 1
ATOM 2846 C CA . GLY A 1 355 ? -1.948 -1.116 17.420 1.00 86.62 355 GLY A CA 1
ATOM 2847 C C . GLY A 1 355 ? -2.482 -1.610 18.769 1.00 86.62 355 GLY A C 1
ATOM 2848 O O . GLY A 1 355 ? -2.721 -2.803 18.928 1.00 86.62 355 GLY A O 1
ATOM 2849 N N . LEU A 1 356 ? -2.638 -0.721 19.756 1.00 93.12 356 LEU A N 1
ATOM 2850 C CA . LEU A 1 356 ? -3.248 -1.026 21.052 1.00 93.12 356 LEU A CA 1
ATOM 2851 C C . LEU A 1 356 ? -4.374 -0.054 21.381 1.00 93.12 356 LEU A C 1
ATOM 2853 O O . LEU A 1 356 ? -4.284 1.136 21.064 1.00 93.12 356 LEU A O 1
ATOM 2857 N N . LYS A 1 357 ? -5.364 -0.551 22.127 1.00 96.06 357 LYS A N 1
ATOM 2858 C CA . LYS A 1 357 ? -6.379 0.273 22.783 1.00 96.06 357 LYS A CA 1
ATOM 2859 C C . LYS A 1 357 ? -5.872 0.788 24.125 1.00 96.06 357 LYS A C 1
ATOM 2861 O O . LYS A 1 357 ? -5.261 0.054 24.903 1.00 96.06 357 LYS A O 1
ATOM 2866 N N . TYR A 1 358 ? -6.192 2.041 24.407 1.00 97.50 358 TYR A N 1
ATOM 2867 C CA . TYR A 1 358 ? -5.998 2.695 25.692 1.00 97.50 358 TYR A CA 1
ATOM 2868 C C . TYR A 1 358 ? -7.321 3.307 26.137 1.00 97.50 358 TYR A C 1
ATOM 2870 O O . TYR A 1 358 ? -8.036 3.878 25.316 1.00 97.50 358 TYR A O 1
ATOM 2878 N N . CYS A 1 359 ? -7.632 3.264 27.427 1.00 97.69 359 CYS A N 1
ATOM 2879 C CA . CYS A 1 359 ? -8.735 4.056 27.958 1.00 97.69 359 CYS A CA 1
ATOM 2880 C C . CYS A 1 359 ? -8.483 5.552 27.727 1.00 97.69 359 CYS A C 1
ATOM 2882 O O . CYS A 1 359 ? -7.343 6.030 27.749 1.00 97.69 359 CYS A O 1
ATOM 2884 N N . THR A 1 360 ? -9.553 6.322 27.543 1.00 96.69 360 THR A N 1
ATOM 2885 C CA . THR A 1 360 ? -9.438 7.783 27.474 1.00 96.69 360 THR A CA 1
ATOM 2886 C C . THR A 1 360 ? -9.012 8.380 28.813 1.00 96.69 360 THR A C 1
ATOM 2888 O O . THR A 1 360 ? -9.255 7.821 29.885 1.00 96.69 360 THR A O 1
ATOM 2891 N N . LEU A 1 361 ? -8.456 9.596 28.778 1.00 95.06 361 LEU A N 1
ATOM 2892 C CA . LEU A 1 361 ? -8.202 10.361 30.002 1.00 95.06 361 LEU A CA 1
ATOM 2893 C C . LEU A 1 361 ? -9.487 10.605 30.813 1.00 95.06 361 LEU A C 1
ATOM 2895 O O . LEU A 1 361 ? -9.416 10.702 32.035 1.00 95.06 361 LEU A O 1
ATOM 2899 N N . GLY A 1 362 ? -10.654 10.674 30.159 1.00 93.62 362 GLY A N 1
ATOM 2900 C CA . GLY A 1 362 ? -11.956 10.786 30.821 1.00 93.62 362 GLY A CA 1
ATOM 2901 C C . GLY A 1 362 ? -12.295 9.557 31.666 1.00 93.62 362 GLY A C 1
ATOM 2902 O O . GLY A 1 362 ? -12.626 9.700 32.845 1.00 93.62 362 GLY A O 1
ATOM 2903 N N . VAL A 1 363 ? -12.128 8.358 31.097 1.00 94.94 363 VAL A N 1
ATOM 2904 C CA . VAL A 1 363 ? -12.299 7.080 31.810 1.00 94.94 363 VAL A CA 1
ATOM 2905 C C . VAL A 1 363 ? -11.320 6.980 32.980 1.00 94.94 363 VAL A C 1
ATOM 2907 O O . VAL A 1 363 ? -11.733 6.718 34.113 1.00 94.94 363 VAL A O 1
ATOM 2910 N N . VAL A 1 364 ? -10.040 7.286 32.744 1.00 94.81 364 VAL A N 1
ATOM 2911 C CA . VAL A 1 364 ? -9.011 7.259 33.795 1.00 94.81 364 VAL A CA 1
ATOM 2912 C C . VAL A 1 364 ? -9.319 8.273 34.901 1.00 94.81 364 VAL A C 1
ATOM 2914 O O . VAL A 1 364 ? -9.174 7.961 36.082 1.00 94.81 364 VAL A O 1
ATOM 2917 N N . ALA A 1 365 ? -9.785 9.477 34.561 1.00 93.25 365 ALA A N 1
ATOM 2918 C CA . ALA A 1 365 ? -10.174 10.481 35.547 1.00 93.25 365 ALA A CA 1
ATOM 2919 C C . ALA A 1 365 ? -11.368 10.023 36.396 1.00 93.25 365 ALA A C 1
ATOM 2921 O O . ALA A 1 365 ? -11.359 10.221 37.611 1.00 93.25 365 ALA A O 1
ATOM 2922 N N . ALA A 1 366 ? -12.384 9.403 35.788 1.00 91.62 366 ALA A N 1
ATOM 2923 C CA . ALA A 1 366 ? -13.524 8.856 36.520 1.00 91.62 366 ALA A CA 1
ATOM 2924 C C . ALA A 1 366 ? -13.082 7.759 37.502 1.00 91.62 366 ALA A C 1
ATOM 2926 O O . ALA A 1 366 ? -13.411 7.832 38.687 1.00 91.62 366 ALA A O 1
ATOM 2927 N N . MET A 1 367 ? -12.249 6.818 37.043 1.00 94.00 367 MET A N 1
ATOM 2928 C CA . MET A 1 367 ? -11.689 5.762 37.892 1.00 94.00 367 MET A CA 1
ATOM 2929 C C . MET A 1 367 ? -10.890 6.336 39.070 1.00 94.00 367 MET A C 1
ATOM 2931 O O . MET A 1 367 ? -11.116 5.969 40.224 1.00 94.00 367 MET A O 1
ATOM 2935 N N . LYS A 1 368 ? -10.014 7.311 38.811 1.00 92.94 368 LYS A N 1
ATOM 2936 C CA . LYS A 1 368 ? -9.186 7.955 39.842 1.00 92.94 368 LYS A CA 1
ATOM 2937 C C . LYS A 1 368 ? -9.997 8.726 40.879 1.00 92.94 368 LYS A C 1
ATOM 2939 O O . LYS A 1 368 ? -9.638 8.720 42.054 1.00 92.94 368 LYS A O 1
ATOM 2944 N N . ARG A 1 369 ? -11.102 9.367 40.482 1.00 91.94 369 ARG A N 1
ATOM 2945 C CA . ARG A 1 369 ? -12.031 10.000 41.437 1.00 91.94 369 ARG A CA 1
ATOM 2946 C C . ARG A 1 369 ? -12.666 8.960 42.352 1.00 91.94 369 ARG A C 1
ATOM 2948 O O . ARG A 1 369 ? -12.714 9.174 43.559 1.00 91.94 369 ARG A O 1
ATOM 2955 N N . ASN A 1 370 ? -13.099 7.833 41.796 1.00 90.00 370 ASN A N 1
ATOM 2956 C CA . ASN A 1 370 ? -13.732 6.769 42.572 1.00 90.00 370 ASN A CA 1
ATOM 2957 C C . ASN A 1 370 ? -12.743 6.087 43.529 1.00 90.00 370 ASN A C 1
ATOM 2959 O O . ASN A 1 370 ? -13.112 5.761 44.655 1.00 90.00 370 ASN A O 1
ATOM 2963 N N . ARG A 1 371 ? -11.482 5.916 43.112 1.00 91.75 371 ARG A N 1
ATOM 2964 C CA . ARG A 1 371 ? -10.426 5.302 43.929 1.00 91.75 371 ARG A CA 1
ATOM 2965 C C . ARG A 1 371 ? -9.870 6.236 45.014 1.00 91.75 371 ARG A C 1
ATOM 2967 O O . ARG A 1 371 ? -9.614 5.784 46.126 1.00 91.75 371 ARG A O 1
ATOM 2974 N N . SER A 1 372 ? -9.735 7.534 44.720 1.00 88.12 372 SER A N 1
ATOM 2975 C CA . SER A 1 372 ? -9.370 8.590 45.683 1.00 88.12 372 SER A CA 1
ATOM 2976 C C . SER A 1 372 ? -8.039 8.378 46.442 1.00 88.12 372 SER A C 1
ATOM 2978 O O . SER A 1 372 ? -7.931 8.710 47.625 1.00 88.12 372 SER A O 1
ATOM 2980 N N . GLU A 1 373 ? -6.990 7.866 45.787 1.00 88.06 373 GLU A N 1
ATOM 2981 C CA . GLU A 1 373 ? -5.652 7.769 46.401 1.00 88.06 373 GLU A CA 1
ATOM 2982 C C . GLU A 1 373 ? -4.920 9.122 46.440 1.00 88.06 373 GLU A C 1
ATOM 2984 O O . GLU A 1 373 ? -5.207 10.035 45.669 1.00 88.06 373 GLU A O 1
ATOM 2989 N N . GLU A 1 374 ? -3.893 9.254 47.289 1.00 81.00 374 GLU A N 1
ATOM 2990 C CA . GLU A 1 374 ? -3.114 10.500 47.411 1.00 81.00 374 GLU A CA 1
ATOM 2991 C C . GLU A 1 374 ? -2.520 10.958 46.062 1.00 81.00 374 GLU A C 1
ATOM 2993 O O . GLU A 1 374 ? -2.602 12.137 45.717 1.00 81.00 374 GLU A O 1
ATOM 2998 N N . LYS A 1 375 ? -2.002 10.018 45.256 1.00 84.31 375 LYS A N 1
ATOM 2999 C CA . LYS A 1 375 ? -1.481 10.300 43.904 1.00 84.31 375 LYS A CA 1
ATOM 3000 C C . LYS A 1 375 ? -2.570 10.688 42.898 1.00 84.31 375 LYS A C 1
ATOM 3002 O O . LYS A 1 375 ? -2.279 11.387 41.930 1.00 84.31 375 LYS A O 1
ATOM 3007 N N . ASP A 1 376 ? -3.815 10.258 43.111 1.00 88.94 376 ASP A N 1
ATOM 3008 C CA . ASP A 1 376 ? -4.905 10.491 42.160 1.00 88.94 376 ASP A CA 1
ATOM 3009 C C . ASP A 1 376 ? -5.286 11.977 42.106 1.00 88.94 376 ASP A C 1
ATOM 3011 O O . ASP A 1 376 ? -5.668 12.475 41.050 1.00 88.94 376 ASP A O 1
ATOM 3015 N N . PHE A 1 377 ? -5.092 12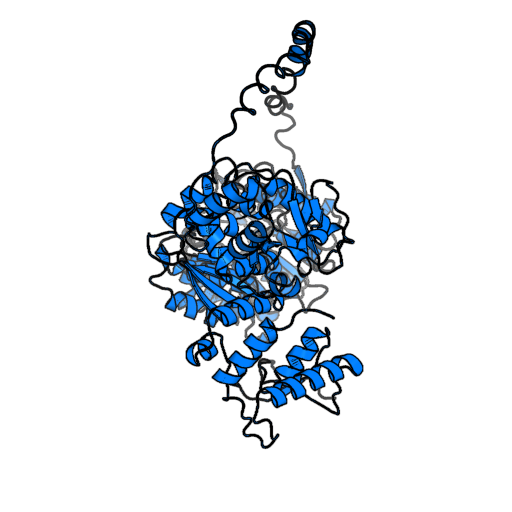.727 43.196 1.00 87.62 377 PHE A N 1
ATOM 3016 C CA . PHE A 1 377 ? -5.314 14.175 43.208 1.00 87.62 377 PHE A CA 1
ATOM 3017 C C . PHE A 1 377 ? -4.372 14.937 42.272 1.00 87.62 377 PHE A C 1
ATOM 3019 O O . PHE A 1 377 ? -4.803 15.883 41.608 1.00 87.62 377 PHE A O 1
ATOM 3026 N N . ASP A 1 378 ? -3.097 14.553 42.220 1.00 88.12 378 ASP A N 1
ATOM 3027 C CA . ASP A 1 378 ? -2.131 15.182 41.318 1.00 88.12 378 ASP A CA 1
ATOM 3028 C C . ASP A 1 378 ? -2.362 14.736 39.869 1.00 88.12 378 ASP A C 1
ATOM 3030 O O . ASP A 1 378 ? -2.325 15.563 38.958 1.00 88.12 378 ASP A O 1
ATOM 3034 N N . ASP A 1 379 ? -2.724 13.471 39.658 1.00 91.44 379 ASP A N 1
ATOM 3035 C CA . ASP A 1 379 ? -3.081 12.943 38.339 1.00 91.44 379 ASP A CA 1
ATOM 3036 C C . ASP A 1 379 ? -4.306 13.643 37.741 1.00 91.44 379 ASP A C 1
ATOM 3038 O O . ASP A 1 379 ? -4.291 14.029 36.574 1.00 91.44 379 ASP A O 1
ATOM 3042 N N . LEU A 1 380 ? -5.350 13.879 38.542 1.00 91.69 380 LEU A N 1
ATOM 3043 C CA . LEU A 1 380 ? -6.547 14.602 38.104 1.00 91.69 380 LEU A CA 1
ATOM 3044 C C . LEU A 1 380 ? -6.235 16.045 37.688 1.00 91.69 380 LEU A C 1
ATOM 3046 O O . LEU A 1 380 ? -6.841 16.548 36.743 1.00 91.69 380 LEU A O 1
ATOM 3050 N N . ARG A 1 381 ? -5.269 16.701 38.345 1.00 88.50 381 ARG A N 1
ATOM 3051 C CA . ARG A 1 381 ? -4.801 18.036 37.936 1.00 88.50 381 ARG A CA 1
ATOM 3052 C C . ARG A 1 381 ? -4.058 17.994 36.607 1.00 88.50 381 ARG A C 1
ATOM 3054 O O . ARG A 1 381 ? -4.244 18.888 35.789 1.00 88.50 381 ARG A O 1
ATOM 3061 N N . LEU A 1 382 ? -3.218 16.980 36.394 1.00 90.94 382 LEU A N 1
ATOM 3062 C CA . LEU A 1 382 ? -2.509 16.807 35.126 1.00 90.94 382 LEU A CA 1
ATOM 3063 C C . LEU A 1 382 ? -3.494 16.598 33.973 1.00 90.94 382 LEU A C 1
ATOM 3065 O O . LEU A 1 382 ? -3.360 17.264 32.954 1.00 90.94 382 LEU A O 1
ATOM 3069 N N . ILE A 1 383 ? -4.508 15.747 34.163 1.00 90.62 383 ILE A N 1
ATOM 3070 C CA . ILE A 1 383 ? -5.539 15.463 33.151 1.00 90.62 383 ILE A CA 1
ATOM 3071 C C . ILE A 1 383 ? -6.321 16.731 32.770 1.00 90.62 383 ILE A C 1
ATOM 3073 O O . ILE A 1 383 ? -6.525 16.999 31.587 1.00 90.62 383 ILE A O 1
ATOM 3077 N N . GLN A 1 384 ? -6.694 17.554 33.754 1.00 86.62 384 GLN A N 1
ATOM 3078 C CA . GLN A 1 384 ? -7.423 18.805 33.511 1.00 86.62 384 GLN A CA 1
ATOM 3079 C C . GLN A 1 384 ? -6.661 19.812 32.654 1.00 86.62 384 GLN A C 1
ATOM 3081 O O . GLN A 1 384 ? -7.276 20.550 31.885 1.00 86.62 384 GLN A O 1
ATOM 3086 N N . ASN A 1 385 ? -5.334 19.852 32.771 1.00 81.94 385 ASN A N 1
ATOM 3087 C CA . ASN A 1 385 ? -4.511 20.788 32.008 1.00 81.94 385 ASN A CA 1
ATOM 3088 C C . ASN A 1 385 ? -4.482 20.472 30.503 1.00 81.94 385 ASN A C 1
ATOM 3090 O O . ASN A 1 385 ? -4.101 21.339 29.725 1.00 81.94 385 ASN A O 1
ATOM 3094 N N . VAL A 1 386 ? -4.908 19.271 30.101 1.00 80.25 386 VAL A N 1
ATOM 3095 C CA . VAL A 1 386 ? -5.006 18.819 28.700 1.00 80.25 386 VAL A CA 1
ATOM 3096 C C . VAL A 1 386 ? -6.434 18.992 28.154 1.00 80.25 386 VAL A C 1
ATOM 3098 O O . VAL A 1 386 ? -6.813 18.385 27.165 1.00 80.25 386 VAL A O 1
ATOM 3101 N N . GLY A 1 387 ? -7.287 19.767 28.835 1.00 65.62 387 GLY A N 1
ATOM 3102 C CA . GLY A 1 387 ? -8.656 20.046 28.380 1.00 65.62 387 GLY A CA 1
ATOM 3103 C C . GLY A 1 387 ? -9.657 18.902 28.581 1.00 65.62 387 GLY A C 1
ATOM 3104 O O . GLY A 1 387 ? -10.817 19.033 28.197 1.00 65.62 387 GLY A O 1
ATOM 3105 N N . CYS A 1 388 ? -9.254 17.805 29.228 1.00 58.25 388 CYS A N 1
ATOM 3106 C CA . CYS A 1 388 ? -10.120 16.667 29.526 1.00 58.25 388 CYS A CA 1
ATOM 3107 C C . CYS A 1 388 ? -10.687 16.748 30.962 1.00 58.25 388 CYS A C 1
ATOM 3109 O O . CYS A 1 388 ? -9.950 16.646 31.944 1.00 58.25 388 CYS A O 1
ATOM 3111 N N . GLY A 1 389 ? -12.016 16.872 31.098 1.00 43.69 389 GLY A N 1
ATOM 3112 C CA . GLY A 1 389 ? -12.758 16.747 32.366 1.00 43.69 389 GLY A CA 1
ATOM 3113 C C . GLY A 1 389 ? -13.340 18.046 32.953 1.00 43.69 389 GLY A C 1
ATOM 3114 O O . GLY A 1 389 ? -12.917 19.152 32.633 1.00 43.69 389 GLY A O 1
ATOM 3115 N N . GLU A 1 390 ? -14.333 17.910 33.841 1.00 40.00 390 GLU A N 1
ATOM 3116 C CA . GLU A 1 390 ? -14.974 19.038 34.541 1.00 40.00 390 GLU A CA 1
ATOM 3117 C C . GLU A 1 390 ? -13.993 19.813 35.445 1.00 40.00 390 GLU A C 1
ATOM 3119 O O . GLU A 1 390 ? -13.070 19.234 36.032 1.00 40.00 390 GLU A O 1
ATOM 3124 N N . LYS A 1 391 ? -14.217 21.132 35.604 1.00 38.03 391 LYS A N 1
ATOM 3125 C CA . LYS A 1 391 ? -13.451 22.004 36.516 1.00 38.03 391 LYS A CA 1
ATOM 3126 C C . LYS A 1 391 ? -13.606 21.526 37.959 1.00 38.03 391 LYS A C 1
ATOM 3128 O O . LYS A 1 391 ? -14.632 21.748 38.594 1.00 38.03 391 LYS A O 1
ATOM 3133 N N . VAL A 1 392 ? -12.549 20.946 38.512 1.00 40.31 392 VAL A N 1
ATOM 3134 C CA . VAL A 1 392 ? -12.512 20.559 39.925 1.00 40.31 392 VAL A CA 1
ATOM 3135 C C . VAL A 1 392 ? -12.081 21.762 40.761 1.00 40.31 392 VAL A C 1
ATOM 3137 O O . VAL A 1 392 ? -10.932 22.199 40.709 1.00 40.31 392 VAL A O 1
ATOM 3140 N N . VAL A 1 393 ? -13.001 22.294 41.564 1.00 33.88 393 VAL A N 1
ATOM 3141 C CA . VAL A 1 393 ? -12.701 23.290 42.599 1.00 33.88 393 VAL A CA 1
ATOM 3142 C C . VAL A 1 393 ? -12.554 22.560 43.932 1.00 33.88 393 VAL A C 1
ATOM 3144 O O . VAL A 1 393 ? -13.549 22.124 44.499 1.00 33.88 393 VAL A O 1
ATOM 3147 N N . PHE A 1 394 ? -11.335 22.464 44.474 1.00 39.75 394 PHE A N 1
ATOM 3148 C CA . PHE A 1 394 ? -11.139 21.993 45.852 1.00 39.75 394 PHE A CA 1
ATOM 3149 C C . PHE A 1 394 ? -10.301 22.945 46.707 1.00 39.75 394 PHE A C 1
ATOM 3151 O O . PHE A 1 394 ? -9.229 23.416 46.321 1.00 39.75 394 PHE A O 1
ATOM 3158 N N . LYS A 1 395 ? -10.814 23.185 47.922 1.00 29.28 395 LYS A N 1
ATOM 3159 C CA . LYS A 1 395 ? -10.129 23.844 49.038 1.00 29.28 395 LYS A CA 1
ATOM 3160 C C . LYS A 1 395 ? -9.007 22.933 49.544 1.00 29.28 395 LYS A C 1
ATOM 3162 O O . LYS A 1 395 ? -9.249 21.774 49.861 1.00 29.28 395 LYS A O 1
ATOM 3167 N N . LYS A 1 396 ? -7.786 23.469 49.632 1.00 25.20 396 LYS A N 1
ATOM 3168 C CA . LYS A 1 396 ? -6.608 22.775 50.182 1.00 25.20 396 LYS A CA 1
ATOM 3169 C C . LYS A 1 396 ? -6.866 22.238 51.597 1.00 25.20 396 LYS A C 1
ATOM 3171 O O . LYS A 1 396 ? -7.279 23.021 52.453 1.00 25.20 396 LYS A O 1
ATOM 3176 N N . PRO A 1 397 ? -6.413 21.012 51.896 1.00 28.66 397 PRO A N 1
ATOM 3177 C CA . PRO A 1 397 ? -5.889 20.677 53.208 1.00 28.66 397 PRO A CA 1
ATOM 3178 C C . PRO A 1 397 ? -4.356 20.671 53.196 1.00 28.66 397 PRO A C 1
ATOM 3180 O O . PRO A 1 397 ? -3.694 20.618 52.161 1.00 28.66 397 PRO A O 1
ATOM 3183 N N . TYR A 1 398 ? -3.812 20.821 54.393 1.00 29.38 398 TYR A N 1
ATOM 3184 C CA . TYR A 1 398 ? -2.442 21.192 54.705 1.00 29.38 398 TYR A CA 1
ATOM 3185 C C . TYR A 1 398 ? -1.379 20.170 54.281 1.00 29.38 398 TYR A C 1
ATOM 3187 O O . TYR A 1 398 ? -1.511 18.969 54.481 1.00 29.38 398 TYR A O 1
ATOM 3195 N N . ALA A 1 399 ? -0.256 20.705 53.798 1.00 30.80 399 ALA A N 1
ATOM 3196 C CA . ALA A 1 399 ? 0.984 19.982 53.562 1.00 30.80 399 ALA A CA 1
ATOM 3197 C C . ALA A 1 399 ? 1.557 19.405 54.868 1.00 30.80 399 ALA A C 1
ATOM 3199 O O . ALA A 1 399 ? 1.827 20.158 55.808 1.00 30.80 399 ALA A O 1
ATOM 3200 N N . SER A 1 400 ? 1.846 18.101 54.904 1.00 29.95 400 SER A N 1
ATOM 3201 C CA . SER A 1 400 ? 2.656 17.519 55.973 1.00 29.95 400 SER A CA 1
ATOM 3202 C C . SER A 1 400 ? 4.135 17.483 55.560 1.00 29.95 400 SER A C 1
ATOM 3204 O O . SER A 1 400 ? 4.587 16.849 54.605 1.00 29.95 400 SER A O 1
ATOM 3206 N N . ARG A 1 401 ? 4.924 18.259 56.304 1.00 34.91 401 ARG A N 1
ATOM 3207 C CA . ARG A 1 401 ? 6.386 18.311 56.269 1.00 34.91 401 ARG A CA 1
ATOM 3208 C C . ARG A 1 401 ? 6.974 16.999 56.814 1.00 34.91 401 ARG A C 1
ATOM 3210 O O . ARG A 1 401 ? 7.456 16.980 57.940 1.00 34.91 401 ARG A O 1
ATOM 3217 N N . ALA A 1 402 ? 6.971 15.921 56.029 1.00 32.75 402 ALA A N 1
ATOM 3218 C CA . ALA A 1 402 ? 7.629 14.665 56.429 1.00 32.75 402 ALA A CA 1
ATOM 3219 C C . ALA A 1 402 ? 8.452 13.967 55.325 1.00 32.75 402 ALA A C 1
ATOM 3221 O O . ALA A 1 402 ? 9.255 13.092 55.633 1.00 32.75 402 ALA A O 1
ATOM 3222 N N . MET A 1 403 ? 8.370 14.409 54.064 1.00 34.66 403 MET A N 1
ATOM 3223 C CA . MET A 1 403 ? 9.047 13.755 52.924 1.00 34.66 403 MET A CA 1
ATOM 3224 C C . MET A 1 403 ? 10.258 14.542 52.373 1.00 34.66 403 MET A C 1
ATOM 3226 O O . MET A 1 403 ? 10.761 14.257 51.295 1.00 34.66 403 MET A O 1
ATOM 3230 N N . LYS A 1 404 ? 10.762 15.556 53.095 1.00 31.38 404 LYS A N 1
ATOM 3231 C CA . LYS A 1 404 ? 11.980 16.316 52.711 1.00 31.38 404 LYS A CA 1
ATOM 3232 C C . LYS A 1 404 ? 13.218 16.005 53.565 1.00 31.38 404 LYS A C 1
ATOM 3234 O O . LYS A 1 404 ? 14.246 16.654 53.407 1.00 31.38 404 LYS A O 1
ATOM 3239 N N . ARG A 1 405 ? 13.156 14.986 54.436 1.00 34.19 405 ARG A N 1
ATOM 3240 C CA . ARG A 1 405 ? 14.262 14.607 55.344 1.00 34.19 405 ARG A CA 1
ATOM 3241 C C . ARG A 1 405 ? 14.826 13.193 55.133 1.00 34.19 405 ARG A C 1
ATOM 3243 O O . ARG A 1 405 ? 15.656 12.765 55.923 1.00 34.19 405 ARG A O 1
ATOM 3250 N N . ARG A 1 406 ? 14.426 12.472 54.076 1.00 34.25 406 ARG A N 1
ATOM 3251 C CA . ARG A 1 406 ? 14.900 11.095 53.793 1.00 34.25 406 ARG A CA 1
ATOM 3252 C C . ARG A 1 406 ? 15.627 10.894 52.455 1.00 34.25 406 ARG A C 1
ATOM 3254 O O . ARG A 1 406 ? 15.954 9.770 52.109 1.00 34.25 406 ARG A O 1
ATOM 3261 N N . LEU A 1 407 ? 15.966 11.974 51.750 1.00 33.53 407 LEU A N 1
ATOM 3262 C CA . LEU A 1 407 ? 16.645 11.941 50.441 1.00 33.53 407 LEU A CA 1
ATOM 3263 C C . LEU A 1 407 ? 18.009 12.662 50.452 1.00 33.53 407 LEU A C 1
ATOM 3265 O O . LEU A 1 407 ? 18.386 13.335 49.500 1.00 33.53 407 LEU A O 1
ATOM 3269 N N . ARG A 1 408 ? 18.757 12.542 51.558 1.00 34.34 408 ARG A N 1
ATOM 3270 C CA . ARG A 1 408 ? 20.166 12.986 51.651 1.00 34.34 408 ARG A CA 1
ATOM 3271 C C . ARG A 1 408 ? 21.144 11.922 52.167 1.00 34.34 408 ARG A C 1
ATOM 3273 O O . ARG A 1 408 ? 22.323 12.215 52.290 1.00 34.34 408 ARG A O 1
ATOM 3280 N N . GLU A 1 409 ? 20.692 10.687 52.384 1.00 35.97 409 GLU A N 1
ATOM 3281 C CA . GLU A 1 409 ? 21.511 9.600 52.962 1.00 35.97 409 GLU A CA 1
ATOM 3282 C C . GLU A 1 409 ? 21.632 8.347 52.062 1.00 35.97 409 GLU A C 1
ATOM 3284 O O . GLU A 1 409 ? 22.229 7.358 52.460 1.00 35.97 409 GLU A O 1
ATOM 3289 N N . LEU A 1 410 ? 21.146 8.373 50.813 1.00 33.06 410 LEU A N 1
ATOM 3290 C CA . LEU A 1 410 ? 21.226 7.229 49.877 1.00 33.06 410 LEU A CA 1
ATOM 3291 C C . LEU A 1 410 ? 22.082 7.516 48.626 1.00 33.06 410 LEU A C 1
ATOM 3293 O O . LEU A 1 410 ? 21.769 7.073 47.528 1.00 33.06 410 LEU A O 1
ATOM 3297 N N . VAL A 1 411 ? 23.177 8.271 48.783 1.00 33.59 411 VAL A N 1
ATOM 3298 C CA . VAL A 1 411 ? 24.158 8.554 47.702 1.00 33.59 411 VAL A CA 1
ATOM 3299 C C . VAL A 1 411 ? 25.600 8.216 48.130 1.00 33.59 411 VAL A C 1
ATOM 3301 O O . VAL A 1 411 ? 26.565 8.771 47.616 1.00 33.59 411 VAL A O 1
ATOM 3304 N N . LYS A 1 412 ? 25.809 7.295 49.082 1.00 40.50 412 LYS A N 1
ATOM 3305 C CA . LYS A 1 412 ? 27.173 6.970 49.566 1.00 40.50 412 LYS A CA 1
ATOM 3306 C C . LYS A 1 412 ? 27.569 5.494 49.630 1.00 40.50 412 LYS A C 1
ATOM 3308 O O . LYS A 1 412 ? 28.618 5.185 50.182 1.00 40.50 412 LYS A O 1
ATOM 3313 N N . ILE A 1 413 ? 26.806 4.577 49.046 1.00 41.72 413 ILE A N 1
ATOM 3314 C CA . ILE A 1 413 ? 27.104 3.136 49.096 1.00 41.72 413 ILE A CA 1
ATOM 3315 C C . ILE A 1 413 ? 26.581 2.580 47.760 1.00 41.72 413 ILE A C 1
ATOM 3317 O O . ILE A 1 413 ? 25.377 2.549 47.569 1.00 41.72 413 ILE A O 1
ATOM 3321 N N . VAL A 1 414 ? 27.361 2.359 46.696 1.00 34.84 414 VAL A N 1
ATOM 3322 C CA . VAL A 1 414 ? 28.372 1.310 46.493 1.00 34.84 414 VAL A CA 1
ATOM 3323 C C . VAL A 1 414 ? 29.230 1.712 45.273 1.00 34.84 414 VAL A C 1
ATOM 3325 O O . VAL A 1 414 ? 28.682 1.881 44.194 1.00 34.84 414 VAL A O 1
ATOM 3328 N N . VAL A 1 415 ? 30.542 1.923 45.448 1.00 33.72 415 VAL A N 1
ATOM 3329 C CA . VAL A 1 415 ? 31.694 1.450 44.628 1.00 33.72 415 VAL A CA 1
ATOM 3330 C C . VAL A 1 415 ? 32.949 2.251 45.067 1.00 33.72 415 VAL A C 1
ATOM 3332 O O . VAL A 1 415 ? 33.005 3.468 44.862 1.00 33.72 415 VAL A O 1
ATOM 3335 N N . PRO A 1 416 ? 33.978 1.601 45.652 1.00 39.97 416 PRO A N 1
ATOM 3336 C CA . PRO A 1 416 ? 35.224 2.242 46.093 1.00 39.97 416 PRO A CA 1
ATOM 3337 C C . PRO A 1 416 ? 36.105 2.782 44.952 1.00 39.97 416 PRO A C 1
ATOM 3339 O O . PRO A 1 416 ? 36.141 2.248 43.844 1.00 39.97 416 PRO A O 1
ATOM 3342 N N . ALA A 1 417 ? 36.904 3.809 45.255 1.00 48.16 417 ALA A N 1
ATOM 3343 C CA . ALA A 1 417 ? 37.817 4.485 44.324 1.00 48.16 417 ALA A CA 1
ATOM 3344 C C . ALA A 1 417 ? 38.997 3.623 43.806 1.00 48.16 417 ALA A C 1
ATOM 3346 O O . ALA A 1 417 ? 39.735 4.070 42.930 1.00 48.16 417 ALA A O 1
ATOM 3347 N N . SER A 1 418 ? 39.163 2.391 44.293 1.00 49.69 418 SER A N 1
ATOM 3348 C CA . SER A 1 418 ? 40.286 1.495 43.980 1.00 49.69 418 SER A CA 1
ATOM 3349 C C . SER A 1 418 ? 40.112 0.632 42.721 1.00 49.69 418 SER A C 1
ATOM 3351 O O . SER A 1 418 ? 41.087 0.048 42.263 1.00 49.69 418 SER A O 1
ATOM 3353 N N . LEU A 1 419 ? 38.925 0.584 42.101 1.00 52.03 419 LEU A N 1
ATOM 3354 C CA . LEU A 1 419 ? 38.684 -0.186 40.859 1.00 52.03 419 LEU A CA 1
ATOM 3355 C C . LEU A 1 419 ? 38.666 0.668 39.574 1.00 52.03 419 LEU A C 1
ATOM 3357 O O . LEU A 1 419 ? 38.412 0.172 38.476 1.00 52.03 419 LEU A O 1
ATOM 3361 N N . ARG A 1 420 ? 38.992 1.960 39.678 1.00 48.91 420 ARG A N 1
ATOM 3362 C CA . ARG A 1 420 ? 39.035 2.901 38.542 1.00 48.91 420 ARG A CA 1
ATOM 3363 C C . ARG A 1 420 ? 40.223 2.764 37.561 1.00 48.91 420 ARG A C 1
ATOM 3365 O O . ARG A 1 420 ? 40.069 3.259 36.444 1.00 48.91 420 ARG A O 1
ATOM 3372 N N . PRO A 1 421 ? 41.366 2.109 37.861 1.00 45.28 421 PRO A N 1
ATOM 3373 C CA . PRO A 1 421 ? 42.458 2.008 36.879 1.00 45.28 421 PRO A CA 1
ATOM 3374 C C . PRO A 1 421 ? 42.306 0.884 35.837 1.00 45.28 421 PRO A C 1
ATOM 3376 O O . PRO A 1 421 ? 42.953 0.945 34.794 1.00 45.28 421 PRO A O 1
ATOM 3379 N N . THR A 1 422 ? 41.449 -0.118 36.069 1.00 44.97 422 THR A N 1
ATOM 3380 C CA . THR A 1 422 ? 41.354 -1.313 35.199 1.00 44.97 422 THR A CA 1
ATOM 3381 C C . THR A 1 422 ? 40.175 -1.245 34.218 1.00 44.97 422 THR A C 1
ATOM 3383 O O . THR A 1 422 ? 40.295 -1.691 33.080 1.00 44.97 422 THR A O 1
ATOM 3386 N N . ALA A 1 423 ? 39.085 -0.553 34.570 1.00 40.84 423 ALA A N 1
ATOM 3387 C CA . ALA A 1 423 ? 37.964 -0.282 33.655 1.00 40.84 423 ALA A CA 1
ATOM 3388 C C . ALA A 1 423 ? 38.299 0.763 32.567 1.00 40.84 423 ALA A C 1
ATOM 3390 O O . ALA A 1 423 ? 37.654 0.822 31.524 1.00 40.84 423 ALA A O 1
ATOM 3391 N N . ARG A 1 424 ? 39.360 1.559 32.767 1.00 39.59 424 ARG A N 1
ATOM 3392 C CA . ARG A 1 424 ? 39.834 2.565 31.801 1.00 39.59 424 ARG A CA 1
ATOM 3393 C C . ARG A 1 424 ? 40.740 1.987 30.703 1.00 39.59 424 ARG A C 1
ATOM 3395 O O . ARG A 1 424 ? 41.015 2.676 29.727 1.00 39.59 424 ARG A O 1
ATOM 3402 N N . ARG A 1 425 ? 41.174 0.724 30.833 1.00 39.53 425 ARG A N 1
ATOM 3403 C CA . ARG A 1 425 ? 41.931 -0.009 29.798 1.00 39.53 425 ARG A CA 1
ATOM 3404 C C . ARG A 1 425 ? 41.057 -0.905 28.918 1.00 39.53 425 ARG A C 1
ATOM 3406 O O . ARG A 1 425 ? 41.466 -1.203 27.805 1.00 39.53 425 ARG A O 1
ATOM 3413 N N . LEU A 1 426 ? 39.843 -1.251 29.353 1.00 39.53 426 LEU A N 1
ATOM 3414 C CA . LEU A 1 426 ? 38.901 -2.041 28.547 1.00 39.53 426 LEU A CA 1
ATOM 3415 C C . LEU A 1 426 ? 37.948 -1.183 27.691 1.00 39.53 426 LEU A C 1
ATOM 3417 O O . LEU A 1 426 ? 37.313 -1.693 26.778 1.00 39.53 426 LEU A O 1
ATOM 3421 N N . PHE A 1 427 ? 37.883 0.130 27.935 1.00 36.41 427 PHE A N 1
ATOM 3422 C CA . PHE A 1 427 ? 37.024 1.057 27.182 1.00 36.41 427 PHE A CA 1
ATOM 3423 C C . PHE A 1 427 ? 37.750 1.804 26.046 1.00 36.41 427 PHE A C 1
ATOM 3425 O O . PHE A 1 427 ? 37.115 2.425 25.200 1.00 36.41 427 PHE A O 1
ATOM 3432 N N . ASN A 1 428 ? 39.081 1.693 25.979 1.00 38.06 428 ASN A N 1
ATOM 3433 C CA . ASN A 1 428 ? 39.900 2.224 24.882 1.00 38.06 428 ASN A CA 1
ATOM 3434 C C . ASN A 1 428 ? 40.249 1.159 23.820 1.00 38.06 428 ASN A C 1
ATOM 3436 O O . ASN A 1 428 ? 41.081 1.415 22.960 1.00 38.06 428 ASN A O 1
ATOM 3440 N N . ALA A 1 429 ? 39.601 -0.012 23.856 1.00 37.94 429 ALA A N 1
ATOM 3441 C CA . ALA A 1 429 ? 39.797 -1.104 22.893 1.00 37.94 429 ALA A CA 1
ATOM 3442 C C . ALA A 1 429 ? 38.604 -1.323 21.933 1.00 37.94 429 ALA A C 1
ATOM 3444 O O . ALA A 1 429 ? 38.665 -2.195 21.075 1.00 37.94 429 ALA A O 1
ATOM 3445 N N . ILE A 1 430 ? 37.533 -0.518 22.020 1.00 38.41 430 ILE A N 1
ATOM 3446 C CA . ILE A 1 430 ? 36.378 -0.576 21.093 1.00 38.41 430 ILE A CA 1
ATOM 3447 C C . ILE A 1 430 ? 36.101 0.814 20.501 1.00 38.41 430 ILE A C 1
ATOM 3449 O O . ILE A 1 430 ? 34.969 1.274 20.382 1.00 38.41 430 ILE A O 1
ATOM 3453 N N . ARG A 1 431 ? 37.166 1.537 20.141 1.00 38.91 431 ARG A N 1
ATOM 3454 C CA . ARG A 1 431 ? 37.045 2.824 19.439 1.00 38.91 431 ARG A CA 1
ATOM 3455 C C . ARG A 1 431 ? 38.067 3.026 18.323 1.00 38.91 431 ARG A C 1
ATOM 3457 O O . ARG A 1 431 ? 38.297 4.160 17.935 1.00 38.91 431 ARG A O 1
ATOM 3464 N N . ASP A 1 432 ? 38.598 1.935 17.771 1.00 36.06 432 ASP A N 1
ATOM 3465 C CA . ASP A 1 432 ? 39.431 1.949 16.557 1.00 36.06 432 ASP A CA 1
ATOM 3466 C C . ASP A 1 432 ? 38.979 0.911 15.512 1.00 36.06 432 ASP A C 1
ATOM 3468 O O . ASP A 1 432 ? 39.740 0.438 14.673 1.00 36.06 432 ASP A O 1
ATOM 3472 N N . GLY A 1 433 ? 37.676 0.619 15.476 1.00 36.22 433 GLY A N 1
ATOM 3473 C CA . GLY A 1 433 ? 37.028 -0.139 14.400 1.00 36.22 433 GLY A CA 1
ATOM 3474 C C . GLY A 1 433 ? 36.763 0.684 13.132 1.00 36.22 433 GLY A C 1
ATOM 3475 O O . GLY A 1 433 ? 35.711 0.532 12.519 1.00 36.22 433 GLY A O 1
ATOM 3476 N N . ARG A 1 434 ? 37.660 1.606 12.752 1.00 39.47 434 ARG A N 1
ATOM 3477 C CA . ARG A 1 434 ? 37.532 2.411 11.515 1.00 39.47 434 ARG A CA 1
ATOM 3478 C C . ARG A 1 434 ? 38.790 2.510 10.656 1.00 39.47 434 ARG A C 1
ATOM 3480 O O . ARG A 1 434 ? 38.779 3.251 9.681 1.00 39.47 434 ARG A O 1
ATOM 3487 N N . ASN A 1 435 ? 39.823 1.710 10.924 1.00 39.25 435 ASN A N 1
ATOM 3488 C CA . ASN A 1 435 ? 41.001 1.639 10.048 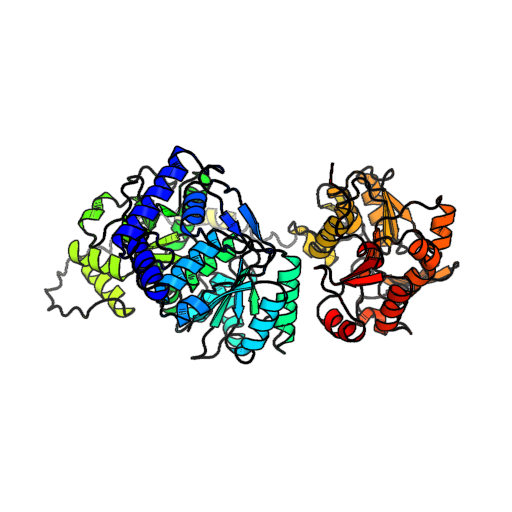1.00 39.25 435 ASN A CA 1
ATOM 3489 C C . ASN A 1 435 ? 41.327 0.242 9.495 1.00 39.25 435 ASN A C 1
ATOM 3491 O O . ASN A 1 435 ? 42.319 0.091 8.789 1.00 39.25 435 ASN A O 1
ATOM 3495 N N . LEU A 1 436 ? 40.449 -0.753 9.673 1.00 36.09 436 LEU A N 1
ATOM 3496 C CA . LEU A 1 436 ? 40.647 -2.095 9.101 1.00 36.09 436 LEU A CA 1
ATOM 3497 C C . LEU A 1 436 ? 40.143 -2.255 7.649 1.00 36.09 436 LEU A C 1
ATOM 3499 O O . LEU A 1 436 ? 40.282 -3.319 7.061 1.00 36.09 436 LEU A O 1
ATOM 3503 N N . ILE A 1 437 ? 39.589 -1.200 7.037 1.00 37.25 437 ILE A N 1
ATOM 3504 C CA . ILE A 1 437 ? 39.130 -1.213 5.629 1.00 37.25 437 ILE A CA 1
ATOM 3505 C C . ILE A 1 437 ? 40.166 -0.563 4.682 1.00 37.25 437 ILE A C 1
ATOM 3507 O O . ILE A 1 437 ? 40.020 -0.600 3.463 1.00 37.25 437 ILE A O 1
ATOM 3511 N N . ARG A 1 438 ? 41.262 0.004 5.213 1.00 41.31 438 ARG A N 1
ATOM 3512 C CA . ARG A 1 438 ? 42.310 0.676 4.413 1.00 41.31 438 ARG A CA 1
ATOM 3513 C C . ARG A 1 438 ? 43.642 -0.077 4.316 1.00 41.31 438 ARG A C 1
ATOM 3515 O O . ARG A 1 438 ? 44.551 0.431 3.671 1.00 41.31 438 ARG A O 1
ATOM 3522 N N . GLN A 1 439 ? 43.745 -1.274 4.893 1.00 38.41 439 GLN A N 1
ATOM 3523 C CA . GLN A 1 439 ? 44.947 -2.123 4.827 1.00 38.41 439 GLN A CA 1
ATOM 3524 C C . GLN A 1 439 ? 44.667 -3.521 4.254 1.00 38.41 439 GLN A C 1
ATOM 3526 O O . GLN A 1 439 ? 45.378 -4.477 4.549 1.00 38.41 439 GLN A O 1
ATOM 3531 N N . LEU A 1 440 ? 43.639 -3.652 3.413 1.00 35.66 440 LEU A N 1
ATOM 3532 C CA . LEU A 1 440 ? 43.530 -4.831 2.558 1.00 35.66 440 LEU A CA 1
ATOM 3533 C C . LEU A 1 440 ? 44.581 -4.723 1.439 1.00 35.66 440 LEU A C 1
ATOM 3535 O O . LEU A 1 440 ? 44.739 -3.632 0.880 1.00 35.66 440 LEU A O 1
ATOM 3539 N N . PRO A 1 441 ? 45.302 -5.812 1.118 1.00 33.94 441 PRO A N 1
ATOM 3540 C CA . PRO A 1 441 ? 46.299 -5.810 0.052 1.00 33.94 441 PRO A CA 1
ATOM 3541 C C . PRO A 1 441 ? 45.675 -5.354 -1.277 1.00 33.94 441 PRO A C 1
ATOM 3543 O O . PRO A 1 441 ? 44.485 -5.568 -1.519 1.00 33.94 441 PRO A O 1
ATOM 3546 N N . GLU A 1 442 ? 46.469 -4.730 -2.159 1.00 38.44 442 GLU A N 1
ATOM 3547 C CA . GLU A 1 442 ? 46.008 -4.240 -3.476 1.00 38.44 442 GLU A CA 1
ATOM 3548 C C . GLU A 1 442 ? 45.354 -5.327 -4.348 1.00 38.44 442 GLU A C 1
ATOM 3550 O O . GLU A 1 442 ? 44.611 -5.017 -5.276 1.00 38.44 442 GLU A O 1
ATOM 3555 N N . THR A 1 443 ? 45.518 -6.598 -3.987 1.00 36.34 443 THR A N 1
ATOM 3556 C CA . THR A 1 443 ? 44.838 -7.756 -4.573 1.00 36.34 443 THR A CA 1
ATOM 3557 C C . THR A 1 443 ? 43.327 -7.833 -4.293 1.00 36.34 443 THR A C 1
ATOM 3559 O O . THR A 1 443 ? 42.649 -8.647 -4.910 1.00 36.34 443 THR A O 1
ATOM 3562 N N . PHE A 1 444 ? 42.754 -6.956 -3.456 1.00 39.56 444 PHE A N 1
ATOM 3563 C CA . PHE A 1 444 ? 41.295 -6.801 -3.283 1.00 39.56 444 PHE A CA 1
ATOM 3564 C C . PHE A 1 444 ? 40.655 -5.721 -4.184 1.00 39.56 444 PHE A C 1
ATOM 3566 O O . PHE A 1 444 ? 39.476 -5.399 -4.021 1.00 39.56 444 PHE A O 1
ATOM 3573 N N . ARG A 1 445 ? 41.397 -5.134 -5.139 1.00 45.41 445 ARG A N 1
ATOM 3574 C CA . ARG A 1 445 ? 40.903 -4.054 -6.025 1.00 45.41 445 ARG A CA 1
ATOM 3575 C C . ARG A 1 445 ? 40.378 -4.488 -7.398 1.00 45.41 445 ARG A C 1
ATOM 3577 O O . ARG A 1 445 ? 40.028 -3.621 -8.193 1.00 45.41 445 ARG A O 1
ATOM 3584 N N . SER A 1 446 ? 40.235 -5.779 -7.674 1.00 39.44 446 SER A N 1
ATOM 3585 C CA . SER A 1 446 ? 39.744 -6.242 -8.983 1.00 39.44 446 SER A CA 1
ATOM 3586 C C . SER A 1 446 ? 39.221 -7.680 -8.941 1.00 39.44 446 SER A C 1
ATOM 3588 O O . SER A 1 446 ? 39.662 -8.529 -9.711 1.00 39.44 446 SER A O 1
ATOM 3590 N N . GLY A 1 447 ? 38.304 -7.962 -8.012 1.00 50.66 447 GLY A N 1
ATOM 3591 C CA . GLY A 1 447 ? 37.573 -9.228 -7.958 1.00 50.66 447 GLY A CA 1
ATOM 3592 C C . GLY A 1 447 ? 36.068 -8.987 -7.967 1.00 50.66 447 GLY A C 1
ATOM 3593 O O . GLY A 1 447 ? 35.574 -8.154 -7.203 1.00 50.66 447 GLY A O 1
ATOM 3594 N N . ASP A 1 448 ? 35.352 -9.705 -8.827 1.00 61.16 448 ASP A N 1
ATOM 3595 C CA . ASP A 1 448 ? 33.889 -9.736 -8.820 1.00 61.16 448 ASP A CA 1
ATOM 3596 C C . ASP A 1 448 ? 33.396 -10.295 -7.477 1.00 61.16 448 ASP A C 1
ATOM 3598 O O . ASP A 1 448 ? 33.903 -11.311 -6.995 1.00 61.16 448 ASP A O 1
ATOM 3602 N N . LEU A 1 449 ? 32.419 -9.630 -6.858 1.00 80.38 449 LEU A N 1
ATOM 3603 C CA . LEU A 1 449 ? 31.786 -10.085 -5.619 1.00 80.38 449 LEU A CA 1
ATOM 3604 C C . LEU A 1 449 ? 30.560 -10.936 -5.948 1.00 80.38 449 LEU A C 1
ATOM 3606 O O . LEU A 1 449 ? 29.999 -10.815 -7.033 1.00 80.38 449 LEU A O 1
ATOM 3610 N N . SER A 1 450 ? 30.118 -11.766 -5.002 1.00 84.25 450 SER A N 1
ATOM 3611 C CA . SER A 1 450 ? 28.844 -12.482 -5.110 1.00 84.25 450 SER A CA 1
ATOM 3612 C C . SER A 1 450 ? 27.947 -12.242 -3.897 1.00 84.25 450 SER A C 1
ATOM 3614 O O . SER A 1 450 ? 28.416 -11.853 -2.825 1.00 84.25 450 SER A O 1
ATOM 3616 N N . MET A 1 451 ? 26.639 -12.411 -4.082 1.00 86.06 451 MET A N 1
ATOM 3617 C CA . MET A 1 451 ? 25.635 -12.397 -3.017 1.00 86.06 451 MET A CA 1
ATOM 3618 C C . MET A 1 451 ? 24.476 -13.334 -3.354 1.00 86.06 451 MET A C 1
ATOM 3620 O O . MET A 1 451 ? 24.278 -13.679 -4.516 1.00 86.06 451 MET A O 1
ATOM 3624 N N . LEU A 1 452 ? 23.688 -13.710 -2.347 1.00 85.31 452 LEU A N 1
ATOM 3625 C CA . LEU A 1 452 ? 22.425 -14.401 -2.577 1.00 85.31 452 LEU A CA 1
ATOM 3626 C C . LEU A 1 452 ? 21.344 -13.372 -2.939 1.00 85.31 452 LEU A C 1
ATOM 3628 O O . LEU A 1 452 ? 21.084 -12.448 -2.171 1.00 85.31 452 LEU A O 1
ATOM 3632 N N . TYR A 1 453 ? 20.707 -13.542 -4.091 1.00 87.19 453 TYR A N 1
ATOM 3633 C CA . TYR A 1 453 ? 19.586 -12.738 -4.562 1.00 87.19 453 TYR A CA 1
ATOM 3634 C C . TYR A 1 453 ? 18.454 -13.662 -5.003 1.00 87.19 453 TYR A C 1
ATOM 3636 O O . TYR A 1 453 ? 18.635 -14.479 -5.900 1.00 87.19 453 TYR A O 1
ATOM 3644 N N . GLN A 1 454 ? 17.290 -13.564 -4.353 1.00 85.62 454 GLN A N 1
ATOM 3645 C CA . GLN A 1 454 ? 16.113 -14.386 -4.678 1.00 85.62 454 GLN A CA 1
ATOM 3646 C C . GLN A 1 454 ? 16.379 -15.908 -4.690 1.00 85.62 454 GLN A C 1
ATOM 3648 O O . GLN A 1 454 ? 15.705 -16.651 -5.395 1.00 85.62 454 GLN A O 1
ATOM 3653 N N . GLY A 1 455 ? 17.343 -16.375 -3.887 1.00 87.00 455 GLY A N 1
ATOM 3654 C CA . GLY A 1 455 ? 17.759 -17.784 -3.833 1.00 87.00 455 GLY A CA 1
ATOM 3655 C C . GLY A 1 455 ? 18.892 -18.159 -4.796 1.00 87.00 455 GLY A C 1
ATOM 3656 O O . GLY A 1 455 ? 19.377 -19.283 -4.739 1.00 87.00 455 GLY A O 1
ATOM 3657 N N . TRP A 1 456 ? 19.363 -17.223 -5.622 1.00 91.06 456 TRP A N 1
ATOM 3658 C CA . TRP A 1 456 ? 20.423 -17.428 -6.609 1.00 91.06 456 TRP A CA 1
ATOM 3659 C C . TRP A 1 456 ? 21.718 -16.717 -6.221 1.00 91.06 456 TRP A C 1
ATOM 3661 O O . TRP A 1 456 ? 21.702 -15.647 -5.617 1.00 91.06 456 TRP A O 1
ATOM 3671 N N . THR A 1 457 ? 22.860 -17.277 -6.608 1.00 92.06 457 THR A N 1
ATOM 3672 C CA . THR A 1 457 ? 24.166 -16.619 -6.463 1.00 92.06 457 THR A CA 1
ATOM 3673 C C . THR A 1 457 ? 24.348 -15.586 -7.575 1.00 92.06 457 THR A C 1
ATOM 3675 O O . THR A 1 457 ? 24.603 -15.963 -8.714 1.00 92.06 457 THR A O 1
ATOM 3678 N N . LEU A 1 458 ? 24.250 -14.297 -7.259 1.00 92.12 458 LEU A N 1
ATOM 3679 C CA . LEU A 1 458 ? 24.450 -13.183 -8.190 1.00 92.12 458 LEU A CA 1
ATOM 3680 C C . LEU A 1 458 ? 25.875 -12.636 -8.084 1.00 92.12 458 LEU A C 1
ATOM 3682 O O . LEU A 1 458 ? 26.301 -12.267 -6.989 1.00 92.12 458 LEU A O 1
ATOM 3686 N N . TYR A 1 459 ? 26.578 -12.514 -9.212 1.00 90.62 459 TYR A N 1
ATOM 3687 C CA . TYR A 1 459 ? 27.868 -11.825 -9.298 1.00 90.62 459 TYR A CA 1
ATOM 3688 C C . TYR A 1 459 ? 27.699 -10.355 -9.679 1.00 90.62 459 TYR A C 1
ATOM 3690 O O . TYR A 1 459 ? 26.924 -10.017 -10.569 1.00 90.62 459 TYR A O 1
ATOM 3698 N N . TYR A 1 460 ? 28.456 -9.475 -9.026 1.00 87.38 460 TYR A N 1
ATOM 3699 C CA . TYR A 1 460 ? 28.361 -8.033 -9.230 1.00 87.38 460 TYR A CA 1
ATOM 3700 C C . TYR A 1 460 ? 29.681 -7.301 -8.965 1.00 87.38 460 TYR A C 1
ATOM 3702 O O . TYR A 1 460 ? 30.593 -7.798 -8.299 1.00 87.38 460 TYR A O 1
ATOM 3710 N N . SER A 1 461 ? 29.758 -6.057 -9.444 1.00 82.50 461 SER A N 1
ATOM 3711 C CA . SER A 1 461 ? 30.861 -5.143 -9.136 1.00 82.50 461 SER A CA 1
ATOM 3712 C C . SER A 1 461 ? 30.592 -4.282 -7.899 1.00 82.50 461 SER A C 1
ATOM 3714 O O . SER A 1 461 ? 29.496 -3.738 -7.756 1.00 82.50 461 SER A O 1
ATOM 3716 N N . PRO A 1 462 ? 31.578 -4.104 -7.002 1.00 68.62 462 PRO A N 1
ATOM 3717 C CA . PRO A 1 462 ? 31.414 -3.280 -5.808 1.00 68.62 462 PRO A CA 1
ATOM 3718 C C . PRO A 1 462 ? 31.126 -1.808 -6.145 1.00 68.62 462 PRO A C 1
ATOM 3720 O O . PRO A 1 462 ? 31.709 -1.254 -7.077 1.00 68.62 462 PRO A O 1
ATOM 3723 N N . ARG A 1 463 ? 30.323 -1.147 -5.295 1.00 63.62 463 ARG A N 1
ATOM 3724 C CA . ARG A 1 463 ? 29.977 0.291 -5.375 1.00 63.62 463 ARG A CA 1
ATOM 3725 C C . ARG A 1 463 ? 29.162 0.684 -6.613 1.00 63.62 463 ARG A C 1
ATOM 3727 O O . ARG A 1 463 ? 29.297 1.801 -7.105 1.00 63.62 463 ARG A O 1
ATOM 3734 N N . THR A 1 464 ? 28.347 -0.233 -7.117 1.00 66.81 464 THR A N 1
ATOM 3735 C CA . THR A 1 464 ? 27.259 0.092 -8.042 1.00 66.81 464 THR A CA 1
ATOM 3736 C C . THR A 1 464 ? 26.041 0.524 -7.223 1.00 66.81 464 THR A C 1
ATOM 3738 O O . THR A 1 464 ? 25.694 -0.125 -6.233 1.00 66.81 464 THR A O 1
ATOM 3741 N N . SER A 1 465 ? 25.390 1.618 -7.623 1.00 60.12 465 SER A N 1
ATOM 3742 C CA . SER A 1 465 ? 24.166 2.130 -6.978 1.00 60.12 465 SER A CA 1
ATOM 3743 C C . SER A 1 465 ? 23.053 1.075 -6.926 1.00 60.12 465 SER A C 1
ATOM 3745 O O . SER A 1 465 ? 22.304 0.989 -5.956 1.00 60.12 465 SER A O 1
ATOM 3747 N N . LEU A 1 466 ? 22.998 0.226 -7.951 1.00 66.62 466 LEU A N 1
ATOM 3748 C CA . LEU A 1 466 ? 22.060 -0.880 -8.107 1.00 66.62 466 LEU A CA 1
ATOM 3749 C C . LEU A 1 466 ? 22.210 -1.954 -7.012 1.00 66.62 466 LEU A C 1
ATOM 3751 O O . LEU A 1 466 ? 21.212 -2.420 -6.467 1.00 66.62 466 LEU A O 1
ATOM 3755 N N . ILE A 1 467 ? 23.435 -2.286 -6.594 1.00 70.31 467 ILE A N 1
ATOM 3756 C CA . ILE A 1 467 ? 23.664 -3.285 -5.536 1.00 70.31 467 ILE A CA 1
ATOM 3757 C C . ILE A 1 467 ? 23.463 -2.709 -4.133 1.00 70.31 467 ILE A C 1
ATOM 3759 O O . ILE A 1 467 ? 23.062 -3.439 -3.224 1.00 70.31 467 ILE A O 1
ATOM 3763 N N . GLU A 1 468 ? 23.710 -1.414 -3.930 1.00 63.47 468 GLU A N 1
ATOM 3764 C CA . GLU A 1 468 ? 23.452 -0.779 -2.631 1.00 63.47 468 GLU A CA 1
ATOM 3765 C C . GLU A 1 468 ? 21.969 -0.859 -2.235 1.00 63.47 468 GLU A C 1
ATOM 3767 O O . GLU A 1 468 ? 21.679 -1.050 -1.055 1.00 63.47 468 GLU A O 1
ATOM 3772 N N . ARG A 1 469 ? 21.047 -0.841 -3.211 1.00 61.12 469 ARG A N 1
ATOM 3773 C CA . ARG A 1 469 ? 19.602 -1.048 -2.991 1.00 61.12 469 ARG A CA 1
ATOM 3774 C C . ARG A 1 469 ? 19.263 -2.503 -2.618 1.00 61.12 469 ARG A C 1
ATOM 3776 O O . ARG A 1 469 ? 18.517 -2.754 -1.680 1.00 61.12 469 ARG A O 1
ATOM 3783 N N . ILE A 1 470 ? 19.876 -3.481 -3.289 1.00 69.56 470 ILE A N 1
ATOM 3784 C CA . ILE A 1 470 ? 19.561 -4.917 -3.131 1.00 69.56 470 ILE A CA 1
ATOM 3785 C C . ILE A 1 470 ? 20.123 -5.510 -1.823 1.00 69.56 470 ILE A C 1
ATOM 3787 O O . ILE A 1 470 ? 19.553 -6.446 -1.259 1.00 69.56 470 ILE A O 1
ATOM 3791 N N . ARG A 1 471 ? 21.227 -4.963 -1.292 1.00 60.06 471 ARG A N 1
ATOM 3792 C CA . ARG A 1 471 ? 21.909 -5.475 -0.081 1.00 60.06 471 ARG A CA 1
ATOM 3793 C C . ARG A 1 471 ? 21.051 -5.504 1.190 1.00 60.06 471 ARG A C 1
ATOM 3795 O O . ARG A 1 471 ? 21.413 -6.220 2.119 1.00 60.06 471 ARG A O 1
ATOM 3802 N N . PHE A 1 472 ? 19.926 -4.793 1.221 1.00 54.59 472 PHE A N 1
ATOM 3803 C CA . PHE A 1 472 ? 18.977 -4.792 2.339 1.00 54.59 472 PHE A CA 1
ATOM 3804 C C . PHE A 1 472 ? 17.786 -5.746 2.138 1.00 54.59 472 PHE A C 1
ATOM 3806 O O . PHE A 1 472 ? 16.753 -5.589 2.778 1.00 54.59 472 PHE A O 1
ATOM 3813 N N . GLY A 1 473 ? 17.916 -6.743 1.254 1.00 54.06 473 GLY A N 1
ATOM 3814 C CA . GLY A 1 473 ? 16.870 -7.742 1.005 1.00 54.06 473 GLY A CA 1
ATOM 3815 C C . GLY A 1 473 ? 15.771 -7.282 0.042 1.00 54.06 473 GLY A C 1
ATOM 3816 O O . GLY A 1 473 ? 14.764 -7.970 -0.104 1.00 54.06 473 GLY A O 1
ATOM 3817 N N . GLN A 1 474 ? 15.960 -6.145 -0.634 1.00 64.62 474 GLN A N 1
ATOM 3818 C CA . GLN A 1 474 ? 14.999 -5.616 -1.600 1.00 64.62 474 GLN A CA 1
ATOM 3819 C C . GLN A 1 474 ? 15.067 -6.372 -2.936 1.00 64.62 474 GLN A C 1
ATOM 3821 O O . GLN A 1 474 ? 16.136 -6.767 -3.408 1.00 64.62 474 GLN A O 1
ATOM 3826 N N . ILE A 1 475 ? 13.904 -6.563 -3.561 1.00 77.19 475 ILE A N 1
ATOM 3827 C CA . ILE A 1 475 ? 13.788 -7.044 -4.942 1.00 77.19 475 ILE A CA 1
ATOM 3828 C C . ILE A 1 475 ? 14.130 -5.870 -5.867 1.00 77.19 475 ILE A C 1
ATOM 3830 O O . ILE A 1 475 ? 13.604 -4.778 -5.679 1.00 77.19 475 ILE A O 1
ATOM 3834 N N . TYR A 1 476 ? 15.008 -6.081 -6.849 1.00 82.75 476 TYR A N 1
ATOM 3835 C CA . TYR A 1 476 ? 15.227 -5.126 -7.930 1.00 82.75 476 TYR A CA 1
ATOM 3836 C C . TYR A 1 476 ? 13.968 -5.007 -8.795 1.00 82.75 476 TYR A C 1
ATOM 3838 O O . TYR A 1 476 ? 13.451 -6.034 -9.233 1.00 82.75 476 TYR A O 1
ATOM 3846 N N . GLU A 1 477 ? 13.485 -3.778 -8.997 1.00 85.25 477 GLU A N 1
ATOM 3847 C CA . GLU A 1 477 ? 12.273 -3.455 -9.770 1.00 85.25 477 GLU A CA 1
ATOM 3848 C C . GLU A 1 477 ? 11.100 -4.418 -9.481 1.00 85.25 477 GLU A C 1
ATOM 3850 O O . GLU A 1 477 ? 10.688 -5.224 -10.328 1.00 85.25 477 GLU A O 1
ATOM 3855 N N . PRO A 1 478 ? 10.554 -4.388 -8.248 1.00 85.00 478 PRO A N 1
ATOM 3856 C CA . PRO A 1 478 ? 9.480 -5.297 -7.852 1.00 85.00 478 PRO A CA 1
ATOM 3857 C C . PRO A 1 478 ? 8.220 -5.106 -8.704 1.00 85.00 478 PRO A C 1
ATOM 3859 O O . PRO A 1 478 ? 7.485 -6.068 -8.933 1.00 85.00 478 PRO A O 1
ATOM 3862 N N . ASP A 1 479 ? 7.996 -3.893 -9.209 1.00 88.31 479 ASP A N 1
ATOM 3863 C CA . ASP A 1 479 ? 6.831 -3.551 -10.024 1.00 88.31 479 ASP A CA 1
ATOM 3864 C C . ASP A 1 479 ? 6.924 -4.179 -11.417 1.00 88.31 479 ASP A C 1
ATOM 3866 O O . ASP A 1 479 ? 5.993 -4.857 -11.855 1.00 88.31 479 ASP A O 1
ATOM 3870 N N . VAL A 1 480 ? 8.097 -4.081 -12.050 1.00 91.75 480 VAL A N 1
ATOM 3871 C CA . VAL A 1 480 ? 8.419 -4.773 -13.307 1.00 91.75 480 VAL A CA 1
ATOM 3872 C C . VAL A 1 480 ? 8.297 -6.284 -13.132 1.00 91.75 480 VAL A C 1
ATOM 3874 O O . VAL A 1 480 ? 7.654 -6.964 -13.931 1.00 91.75 480 VAL A O 1
ATOM 3877 N N . THR A 1 481 ? 8.846 -6.824 -12.043 1.00 91.19 481 THR A N 1
ATOM 3878 C CA . THR A 1 481 ? 8.752 -8.258 -11.735 1.00 91.19 481 THR A CA 1
ATOM 3879 C C . THR A 1 481 ? 7.293 -8.708 -11.595 1.00 91.19 481 THR A C 1
ATOM 3881 O O . THR A 1 481 ? 6.905 -9.730 -12.162 1.00 91.19 481 THR A O 1
ATOM 3884 N N . THR A 1 482 ? 6.464 -7.931 -10.893 1.00 90.81 482 THR A N 1
ATOM 3885 C CA . THR A 1 482 ? 5.028 -8.206 -10.727 1.00 90.81 482 THR A CA 1
ATOM 3886 C C . THR A 1 482 ? 4.301 -8.179 -12.072 1.00 90.81 482 THR A C 1
ATOM 3888 O O . THR A 1 482 ? 3.536 -9.098 -12.381 1.00 90.81 482 THR A O 1
ATOM 3891 N N . ALA A 1 483 ? 4.587 -7.179 -12.908 1.00 93.19 483 ALA A N 1
ATOM 3892 C CA . ALA A 1 483 ? 4.027 -7.051 -14.247 1.00 93.19 483 ALA A CA 1
ATOM 3893 C C . ALA A 1 483 ? 4.416 -8.226 -15.163 1.00 93.19 483 ALA A C 1
ATOM 3895 O O . ALA A 1 483 ? 3.556 -8.762 -15.868 1.00 93.19 483 ALA A O 1
ATOM 3896 N N . ILE A 1 484 ? 5.671 -8.690 -15.110 1.00 94.06 484 ILE A N 1
ATOM 3897 C CA . ILE A 1 484 ? 6.141 -9.875 -15.846 1.00 94.06 484 ILE A CA 1
ATOM 3898 C C . ILE A 1 484 ? 5.408 -11.135 -15.380 1.00 94.06 484 ILE A C 1
ATOM 3900 O O . ILE A 1 484 ? 4.900 -11.897 -16.205 1.00 94.06 484 ILE A O 1
ATOM 3904 N N . VAL A 1 485 ? 5.323 -11.362 -14.065 1.00 91.75 485 VAL A N 1
ATOM 3905 C CA . VAL A 1 485 ? 4.651 -12.546 -13.512 1.00 91.75 485 VAL A CA 1
ATOM 3906 C C . VAL A 1 485 ? 3.186 -12.575 -13.930 1.00 91.75 485 VAL A C 1
ATOM 3908 O O . VAL A 1 485 ? 2.729 -13.599 -14.440 1.00 91.75 485 VAL A O 1
ATOM 3911 N N . ARG A 1 486 ? 2.479 -11.444 -13.820 1.00 91.81 486 ARG A N 1
ATOM 3912 C CA . ARG A 1 486 ? 1.088 -11.297 -14.274 1.00 91.81 486 ARG A CA 1
ATOM 3913 C C . ARG A 1 486 ? 0.944 -11.543 -15.779 1.00 91.81 486 ARG A C 1
ATOM 3915 O O . ARG A 1 486 ? 0.016 -12.219 -16.217 1.00 91.81 486 ARG A O 1
ATOM 3922 N N . SER A 1 487 ? 1.882 -11.032 -16.569 1.00 92.06 487 SER A N 1
ATOM 3923 C CA . SER A 1 487 ? 1.922 -11.172 -18.028 1.00 92.06 487 SER A CA 1
ATOM 3924 C C . SER A 1 487 ? 2.118 -12.622 -18.490 1.00 92.06 487 SER A C 1
ATOM 3926 O O . SER A 1 487 ? 1.527 -13.052 -19.486 1.00 92.06 487 SER A O 1
ATOM 3928 N N . LEU A 1 488 ? 2.910 -13.394 -17.744 1.00 93.19 488 LEU A N 1
ATOM 3929 C CA . LEU A 1 488 ? 3.269 -14.776 -18.062 1.00 93.19 488 LEU A CA 1
ATOM 3930 C C . LEU A 1 488 ? 2.387 -15.833 -17.384 1.00 93.19 488 LEU A C 1
ATOM 3932 O O . LEU A 1 488 ? 2.557 -17.008 -17.689 1.00 93.19 488 LEU A O 1
ATOM 3936 N N . GLN A 1 489 ? 1.413 -15.446 -16.552 1.00 88.06 489 GLN A N 1
ATOM 3937 C CA . GLN A 1 489 ? 0.634 -16.352 -15.684 1.00 88.06 489 GLN A CA 1
ATOM 3938 C C . GLN A 1 489 ? -0.009 -17.566 -16.383 1.00 88.06 489 GLN A C 1
ATOM 3940 O O . GLN A 1 489 ? -0.254 -18.585 -15.747 1.00 88.06 489 GLN A O 1
ATOM 3945 N N . LYS A 1 490 ? -0.276 -17.478 -17.694 1.00 87.06 490 LYS A N 1
ATOM 3946 C CA . LYS A 1 490 ? -0.858 -18.569 -18.498 1.00 87.06 490 LYS A CA 1
ATOM 3947 C C . LYS A 1 490 ? 0.175 -19.577 -19.028 1.00 87.06 490 LYS A C 1
ATOM 3949 O O . LYS A 1 490 ? -0.212 -20.565 -19.639 1.00 87.06 490 LYS A O 1
ATOM 3954 N N . ASN A 1 491 ? 1.472 -19.334 -18.834 1.00 89.12 491 ASN A N 1
ATOM 3955 C CA . ASN A 1 491 ? 2.564 -20.113 -19.416 1.00 89.12 491 ASN A CA 1
ATOM 3956 C C . ASN A 1 491 ? 3.496 -20.628 -18.316 1.00 89.12 491 ASN A C 1
ATOM 3958 O O . ASN A 1 491 ? 4.326 -19.888 -17.799 1.00 89.12 491 ASN A O 1
ATOM 3962 N N . HIS A 1 492 ? 3.410 -21.917 -17.988 1.00 84.94 492 HIS A N 1
ATOM 3963 C CA . HIS A 1 492 ? 4.243 -22.525 -16.940 1.00 84.94 492 HIS A CA 1
ATOM 3964 C C . HIS A 1 492 ? 5.716 -22.738 -17.348 1.00 84.94 492 HIS A C 1
ATOM 3966 O O . HIS A 1 492 ? 6.575 -22.912 -16.485 1.00 84.94 492 HIS A O 1
ATOM 3972 N N . ALA A 1 493 ? 6.021 -22.710 -18.649 1.00 94.38 493 ALA A N 1
ATOM 3973 C CA . ALA A 1 493 ? 7.377 -22.802 -19.200 1.00 94.38 493 ALA A CA 1
ATOM 3974 C C . ALA A 1 493 ? 7.588 -21.725 -20.285 1.00 94.38 493 ALA A C 1
ATOM 3976 O O . ALA A 1 493 ? 7.688 -22.046 -21.471 1.00 94.38 493 ALA A O 1
ATOM 3977 N N . PRO A 1 494 ? 7.579 -20.433 -19.909 1.00 97.38 494 PRO A N 1
ATOM 3978 C CA . PRO A 1 494 ? 7.625 -19.348 -20.875 1.00 97.38 494 PRO A CA 1
ATOM 3979 C C . PRO A 1 494 ? 9.006 -19.253 -21.529 1.00 97.38 494 PRO A C 1
ATOM 3981 O O . PRO A 1 494 ? 10.039 -19.492 -20.901 1.00 97.38 494 PRO A O 1
ATOM 3984 N N . VAL A 1 495 ? 9.017 -18.853 -22.798 1.00 98.31 495 VAL A N 1
ATOM 3985 C CA . VAL A 1 495 ? 10.238 -18.458 -23.509 1.00 98.31 495 VAL A CA 1
ATOM 3986 C C . VAL A 1 495 ? 10.345 -16.940 -23.473 1.00 98.31 495 VAL A C 1
ATOM 3988 O O . VAL A 1 495 ? 9.429 -16.252 -23.928 1.00 98.31 495 VAL A O 1
ATOM 3991 N N . VAL A 1 496 ? 11.453 -16.431 -22.944 1.00 98.50 496 VAL A N 1
ATOM 3992 C CA . VAL A 1 496 ? 11.699 -14.998 -22.756 1.00 98.50 496 VAL A CA 1
ATOM 3993 C C . VAL A 1 496 ? 12.939 -14.570 -23.528 1.00 98.50 496 VAL A C 1
ATOM 3995 O O . VAL A 1 496 ? 13.951 -15.272 -23.530 1.00 98.50 496 VAL A O 1
ATOM 3998 N N . ILE A 1 497 ? 12.864 -13.405 -24.158 1.00 98.69 497 ILE A N 1
ATOM 3999 C CA . ILE A 1 497 ? 14.023 -12.687 -24.681 1.00 98.69 497 ILE A CA 1
ATOM 4000 C C . ILE A 1 497 ? 14.276 -11.483 -23.772 1.00 98.69 497 ILE A C 1
ATOM 4002 O O . ILE A 1 497 ? 13.385 -10.658 -23.598 1.00 98.69 497 ILE A O 1
ATOM 4006 N N . ASP A 1 498 ? 15.465 -11.414 -23.176 1.00 98.38 498 ASP A N 1
ATOM 4007 C CA . ASP A 1 498 ? 15.901 -10.352 -22.260 1.00 98.38 498 ASP A CA 1
ATOM 4008 C C . ASP A 1 498 ? 16.979 -9.510 -22.958 1.00 98.38 498 ASP A C 1
ATOM 4010 O O . ASP A 1 498 ? 18.130 -9.937 -23.072 1.00 98.38 498 ASP A O 1
ATOM 4014 N N . VAL A 1 499 ? 16.588 -8.360 -23.517 1.00 98.12 499 VAL A N 1
ATOM 4015 C CA . VAL A 1 499 ? 17.484 -7.438 -24.229 1.00 98.12 499 VAL A CA 1
ATOM 4016 C C . VAL A 1 499 ? 17.951 -6.352 -23.265 1.00 98.12 499 VAL A C 1
ATOM 4018 O O . VAL A 1 499 ? 17.123 -5.689 -22.639 1.00 98.12 499 VAL A O 1
ATOM 4021 N N . GLY A 1 500 ? 19.273 -6.202 -23.136 1.00 95.31 500 GLY A N 1
ATOM 4022 C CA . GLY A 1 500 ? 19.874 -5.413 -22.058 1.00 95.31 500 GLY A CA 1
ATOM 4023 C C . GLY A 1 500 ? 19.796 -6.155 -20.728 1.00 95.31 500 GLY A C 1
ATOM 4024 O O . GLY A 1 500 ? 19.309 -5.638 -19.722 1.00 95.31 500 GLY A O 1
ATOM 4025 N N . ALA A 1 501 ? 20.220 -7.421 -20.730 1.00 95.62 501 ALA A N 1
ATOM 4026 C CA . ALA A 1 501 ? 20.105 -8.289 -19.559 1.00 95.62 501 ALA A CA 1
ATOM 4027 C C . ALA A 1 501 ? 21.008 -7.850 -18.387 1.00 95.62 501 ALA A C 1
ATOM 4029 O O . ALA A 1 501 ? 20.794 -8.279 -17.246 1.00 95.62 501 ALA A O 1
ATOM 4030 N N . ASN A 1 502 ? 22.014 -7.004 -18.641 1.00 93.62 502 ASN A N 1
ATOM 4031 C CA . ASN A 1 502 ? 22.952 -6.477 -17.657 1.00 93.62 502 ASN A CA 1
ATOM 4032 C C . ASN A 1 502 ? 23.581 -7.618 -16.831 1.00 93.62 502 ASN A C 1
ATOM 4034 O O . ASN A 1 502 ? 24.119 -8.569 -17.394 1.00 93.62 502 ASN A O 1
ATOM 4038 N N . ILE A 1 503 ? 23.508 -7.569 -15.497 1.00 92.88 503 ILE A N 1
ATOM 4039 C CA . ILE A 1 503 ? 23.981 -8.641 -14.605 1.00 92.88 503 ILE A CA 1
ATOM 4040 C C . ILE A 1 503 ? 22.932 -9.739 -14.332 1.00 92.88 503 ILE A C 1
ATOM 4042 O O . ILE A 1 503 ? 23.189 -10.635 -13.530 1.00 92.88 503 ILE A O 1
ATOM 4046 N N . GLY A 1 504 ? 21.759 -9.693 -14.975 1.00 94.00 504 GLY A N 1
ATOM 4047 C CA . GLY A 1 504 ? 20.751 -10.761 -14.938 1.00 94.00 504 GLY A CA 1
ATOM 4048 C C . GLY A 1 504 ? 19.697 -10.677 -13.841 1.00 94.00 504 GLY A C 1
ATOM 4049 O O . GLY A 1 504 ? 19.096 -11.697 -13.518 1.00 94.00 504 GLY A O 1
ATOM 4050 N N . LEU A 1 505 ? 19.455 -9.510 -13.242 1.00 93.25 505 LEU A N 1
ATOM 4051 C CA . LEU A 1 505 ? 18.492 -9.384 -12.138 1.00 93.25 505 LEU A CA 1
ATOM 4052 C C . LEU A 1 505 ? 17.066 -9.780 -12.541 1.00 93.25 505 LEU A C 1
ATOM 4054 O O . LEU A 1 505 ? 16.450 -10.604 -11.864 1.00 93.25 505 LEU A O 1
ATOM 4058 N N . ILE A 1 506 ? 16.573 -9.263 -13.671 1.00 94.75 506 ILE A N 1
ATOM 4059 C CA . ILE A 1 506 ? 15.255 -9.626 -14.209 1.00 94.75 506 ILE A CA 1
ATOM 4060 C C . ILE A 1 506 ? 15.230 -11.098 -14.639 1.00 94.75 506 ILE A C 1
ATOM 4062 O O . ILE A 1 506 ? 14.316 -11.827 -14.255 1.00 94.75 506 ILE A O 1
ATOM 4066 N N . THR A 1 507 ? 16.270 -11.577 -15.330 1.00 96.62 507 THR A N 1
ATOM 4067 C CA . THR A 1 507 ? 16.448 -13.001 -15.666 1.00 96.62 507 THR A CA 1
ATOM 4068 C C . THR A 1 507 ? 16.301 -13.918 -14.433 1.00 96.62 507 THR A C 1
ATOM 4070 O O . THR A 1 507 ? 15.558 -14.902 -14.475 1.00 96.62 507 THR A O 1
ATOM 4073 N N . LEU A 1 508 ? 16.956 -13.600 -13.309 1.00 95.81 508 LEU A N 1
ATOM 4074 C CA . LEU A 1 508 ? 16.868 -14.389 -12.072 1.00 95.81 508 LEU A CA 1
ATOM 4075 C C . LEU A 1 508 ? 15.489 -14.298 -11.404 1.00 95.81 508 LEU A C 1
ATOM 4077 O O . LEU A 1 508 ? 14.998 -15.303 -10.883 1.00 95.81 508 LEU A O 1
ATOM 4081 N N . ASN A 1 509 ? 14.846 -13.126 -11.441 1.00 94.12 509 ASN A N 1
ATOM 4082 C CA . ASN A 1 509 ? 13.477 -12.960 -10.950 1.00 94.12 509 ASN A CA 1
ATOM 4083 C C . ASN A 1 509 ? 12.505 -13.840 -11.737 1.00 94.12 509 ASN A C 1
ATOM 4085 O O . ASN A 1 509 ? 11.725 -14.574 -11.133 1.00 94.12 509 ASN A O 1
ATOM 4089 N N . ILE A 1 510 ? 12.593 -13.840 -13.070 1.00 95.50 510 ILE A N 1
ATOM 4090 C CA . ILE A 1 510 ? 11.763 -14.695 -13.926 1.00 95.50 510 ILE A CA 1
ATOM 4091 C C . ILE A 1 510 ? 11.951 -16.165 -13.553 1.00 95.50 510 ILE A C 1
ATOM 4093 O O . ILE A 1 510 ? 10.962 -16.862 -13.352 1.00 95.50 510 ILE A O 1
ATOM 4097 N N . LEU A 1 511 ? 13.192 -16.633 -13.385 1.00 95.94 511 LEU A N 1
ATOM 4098 C CA . LEU A 1 511 ? 13.476 -18.027 -13.021 1.00 95.94 511 LEU A CA 1
ATOM 4099 C C . LEU A 1 511 ? 13.008 -18.413 -11.617 1.00 95.94 511 LEU A C 1
ATOM 4101 O O . LEU A 1 511 ? 12.712 -19.585 -11.384 1.00 95.94 511 LEU A O 1
ATOM 4105 N N . LYS A 1 512 ? 12.930 -17.462 -10.680 1.00 94.12 512 LYS A N 1
ATOM 4106 C CA . LYS A 1 512 ? 12.348 -17.719 -9.359 1.00 94.12 512 LYS A CA 1
ATOM 4107 C C . LYS A 1 512 ? 10.861 -18.080 -9.469 1.00 94.12 512 LYS A C 1
ATOM 4109 O O . LYS A 1 512 ? 10.425 -19.011 -8.798 1.00 94.12 512 LYS A O 1
ATOM 4114 N N . TYR A 1 513 ? 10.095 -17.356 -10.287 1.00 93.69 513 TYR A N 1
ATOM 4115 C CA . TYR A 1 513 ? 8.649 -17.586 -10.440 1.00 93.69 513 TYR A CA 1
ATOM 4116 C C . TYR A 1 513 ? 8.314 -18.651 -11.490 1.00 93.69 513 TYR A C 1
ATOM 4118 O O . TYR A 1 513 ? 7.352 -19.397 -11.327 1.00 93.69 513 TYR A O 1
ATOM 4126 N N . TYR A 1 514 ? 9.138 -18.769 -12.531 1.00 96.00 514 TYR A N 1
ATOM 4127 C CA . TYR A 1 514 ? 9.014 -19.746 -13.609 1.00 96.00 514 TYR A CA 1
ATOM 4128 C C . TYR A 1 514 ? 10.305 -20.562 -13.735 1.00 96.00 514 TYR A C 1
ATOM 4130 O O . TYR A 1 514 ? 11.096 -20.342 -14.657 1.00 96.00 514 TYR A O 1
ATOM 4138 N N . PRO A 1 515 ? 10.533 -21.553 -12.853 1.00 94.44 515 PRO A N 1
ATOM 4139 C CA . PRO A 1 515 ? 11.746 -22.367 -12.889 1.00 94.44 515 PRO A CA 1
ATOM 4140 C C . PRO A 1 515 ? 11.957 -23.112 -14.210 1.00 94.44 515 PRO A C 1
ATOM 4142 O O . PRO A 1 515 ? 13.087 -23.484 -14.515 1.00 94.44 515 PRO A O 1
ATOM 4145 N N . SER A 1 516 ? 10.899 -23.343 -14.989 1.00 95.50 516 SER A N 1
ATOM 4146 C CA . SER A 1 516 ? 10.945 -24.005 -16.300 1.00 95.50 516 SER A CA 1
ATOM 4147 C C . SER A 1 516 ? 11.097 -23.035 -17.477 1.00 95.50 516 SER A C 1
ATOM 4149 O O . SER A 1 516 ? 11.035 -23.472 -18.624 1.00 95.50 516 SER A O 1
ATOM 4151 N N . ALA A 1 517 ? 11.267 -21.733 -17.225 1.00 97.62 517 ALA A N 1
ATOM 4152 C CA . ALA A 1 517 ? 11.452 -20.752 -18.286 1.00 97.62 517 ALA A CA 1
ATOM 4153 C C . ALA A 1 517 ? 12.743 -21.006 -19.079 1.00 97.62 517 ALA A C 1
ATOM 4155 O O . ALA A 1 517 ? 13.772 -21.400 -18.520 1.00 97.62 517 ALA A O 1
ATOM 4156 N N . LYS A 1 518 ? 12.687 -20.722 -20.382 1.00 98.25 518 LYS A N 1
ATOM 4157 C CA . LYS A 1 518 ? 13.859 -20.648 -21.260 1.00 98.25 518 LYS A CA 1
ATOM 4158 C C . LYS A 1 518 ? 14.111 -19.188 -21.607 1.00 98.25 518 LYS A C 1
ATOM 4160 O O . LYS A 1 518 ? 13.207 -18.514 -22.091 1.00 98.25 518 LYS A O 1
ATOM 4165 N N . ILE A 1 519 ? 15.319 -18.701 -21.363 1.00 98.56 519 ILE A N 1
ATOM 4166 C CA . ILE A 1 519 ? 15.660 -17.284 -21.483 1.00 98.56 519 ILE A CA 1
ATOM 4167 C C . ILE A 1 519 ? 16.820 -17.121 -22.463 1.00 98.56 519 ILE A C 1
ATOM 4169 O O . ILE A 1 519 ? 17.843 -17.798 -22.355 1.00 98.56 519 ILE A O 1
ATOM 4173 N N . PHE A 1 520 ? 16.662 -16.206 -23.410 1.00 98.62 520 PHE A N 1
ATOM 4174 C CA . PHE A 1 520 ? 17.726 -15.753 -24.297 1.00 98.62 520 PHE A CA 1
ATOM 4175 C C . PHE A 1 520 ? 18.102 -14.325 -23.902 1.00 98.62 520 PHE A C 1
ATOM 4177 O O . PHE A 1 520 ? 17.331 -13.396 -24.132 1.00 98.62 520 PHE A O 1
ATOM 4184 N N . ALA A 1 521 ? 19.253 -14.177 -23.252 1.00 98.44 521 ALA A N 1
ATOM 4185 C CA . ALA A 1 521 ? 19.723 -12.927 -22.671 1.00 98.44 521 ALA A CA 1
ATOM 4186 C C . ALA A 1 521 ? 20.793 -12.285 -23.564 1.00 98.44 521 ALA A C 1
ATOM 4188 O O . ALA A 1 521 ? 21.801 -12.922 -23.879 1.00 98.44 521 ALA A O 1
ATOM 4189 N N . PHE A 1 522 ? 20.593 -11.027 -23.946 1.00 98.44 522 PHE A N 1
ATOM 4190 C CA . PHE A 1 522 ? 21.493 -10.261 -24.804 1.00 98.44 522 PHE A CA 1
ATOM 4191 C C . PHE A 1 522 ? 22.150 -9.142 -23.998 1.00 98.44 522 PHE A C 1
ATOM 4193 O O . PHE A 1 522 ? 21.463 -8.254 -23.492 1.00 98.44 522 PHE A O 1
ATOM 4200 N N . GLU A 1 523 ? 23.479 -9.198 -23.875 1.00 97.38 523 GLU A N 1
ATOM 4201 C CA . GLU A 1 523 ? 24.284 -8.199 -23.170 1.00 97.38 523 GLU A CA 1
ATOM 4202 C C . GLU A 1 523 ? 25.601 -7.930 -23.932 1.00 97.38 523 GLU A C 1
ATOM 4204 O O . GLU A 1 523 ? 26.568 -8.706 -23.834 1.00 97.38 523 GLU A O 1
ATOM 4209 N N . PRO A 1 524 ? 25.667 -6.845 -24.725 1.00 95.81 524 PRO A N 1
ATOM 4210 C CA . PRO A 1 524 ? 26.858 -6.515 -25.504 1.00 95.81 524 PRO A CA 1
ATOM 4211 C C . PRO A 1 524 ? 28.008 -5.970 -24.642 1.00 95.81 524 PRO A C 1
ATOM 4213 O O . PRO A 1 524 ? 29.181 -6.166 -24.988 1.00 95.81 524 PRO A O 1
ATOM 4216 N N . GLY A 1 525 ? 27.699 -5.355 -23.495 1.00 92.88 525 GLY A N 1
ATOM 4217 C CA . GLY A 1 525 ? 28.653 -4.845 -22.520 1.00 92.88 525 GLY A CA 1
ATOM 4218 C C . GLY A 1 525 ? 29.540 -5.969 -21.973 1.00 92.88 525 GLY A C 1
ATOM 4219 O O . GLY A 1 525 ? 29.061 -6.878 -21.290 1.00 92.88 525 GLY A O 1
ATOM 4220 N N . PRO A 1 526 ? 30.860 -5.965 -22.246 1.00 91.19 526 PRO A N 1
ATOM 4221 C CA . PRO A 1 526 ? 31.720 -7.107 -21.939 1.00 91.19 526 PRO A CA 1
ATOM 4222 C C . PRO A 1 526 ? 31.832 -7.389 -20.437 1.00 91.19 526 PRO A C 1
ATOM 4224 O O . PRO A 1 526 ? 31.996 -8.541 -20.038 1.00 91.19 526 PRO A O 1
ATOM 4227 N N . HIS A 1 527 ? 31.740 -6.349 -19.608 1.00 89.50 527 HIS A N 1
ATOM 4228 C CA . HIS A 1 527 ? 31.862 -6.453 -18.155 1.00 89.50 527 HIS A CA 1
ATOM 4229 C C . HIS A 1 527 ? 30.600 -7.059 -17.520 1.00 89.50 527 HIS A C 1
ATOM 4231 O O . HIS A 1 527 ? 30.668 -8.027 -16.765 1.00 89.50 527 HIS A O 1
ATOM 4237 N N . GLN A 1 528 ? 29.433 -6.539 -17.884 1.00 90.81 528 GLN A N 1
ATOM 4238 C CA . GLN A 1 528 ? 28.112 -6.966 -17.426 1.00 90.81 528 GLN A CA 1
ATOM 4239 C C . GLN A 1 528 ? 27.837 -8.389 -17.908 1.00 90.81 528 GLN A C 1
ATOM 4241 O O . GLN A 1 528 ? 27.504 -9.257 -17.101 1.00 90.81 528 GLN A O 1
ATOM 4246 N N . ARG A 1 529 ? 28.133 -8.677 -19.183 1.00 94.75 529 ARG A N 1
ATOM 4247 C CA . ARG A 1 529 ? 28.057 -10.028 -19.747 1.00 94.75 529 ARG A CA 1
ATOM 4248 C C . ARG A 1 529 ? 28.911 -11.023 -18.974 1.00 94.75 529 ARG A C 1
ATOM 4250 O O . ARG A 1 529 ? 28.476 -12.153 -18.747 1.00 94.75 529 ARG A O 1
ATOM 4257 N N . GLN A 1 530 ? 30.128 -10.645 -18.578 1.00 94.19 530 GLN A N 1
ATOM 4258 C CA . GLN A 1 530 ? 31.002 -11.522 -17.798 1.00 94.19 530 GLN A CA 1
ATOM 4259 C C . GLN A 1 530 ? 30.376 -11.867 -16.438 1.00 94.19 530 GLN A C 1
ATOM 4261 O O . GLN A 1 530 ? 30.387 -13.035 -16.040 1.00 94.19 530 GLN A O 1
ATOM 4266 N N . LEU A 1 531 ? 29.799 -10.878 -15.751 1.00 93.12 531 LEU A N 1
ATOM 4267 C CA . LEU A 1 531 ? 29.100 -11.065 -14.476 1.00 93.12 531 LEU A CA 1
ATOM 4268 C C . LEU A 1 531 ? 27.841 -11.929 -14.631 1.00 93.12 531 LEU A C 1
ATOM 4270 O O . LEU A 1 531 ? 27.642 -12.866 -13.852 1.00 93.12 531 LEU A O 1
ATOM 4274 N N . LEU A 1 532 ? 27.036 -11.677 -15.665 1.00 96.00 532 LEU A N 1
ATOM 4275 C CA . LEU A 1 532 ? 25.864 -12.481 -16.012 1.00 96.00 532 LEU A CA 1
ATOM 4276 C C . LEU A 1 532 ? 26.254 -13.929 -16.311 1.00 96.00 532 LEU A C 1
ATOM 4278 O O . LEU A 1 532 ? 25.714 -14.854 -15.716 1.00 96.00 532 LEU A O 1
ATOM 4282 N N . THR A 1 533 ? 27.254 -14.148 -17.162 1.00 96.88 533 THR A N 1
ATOM 4283 C CA . THR A 1 533 ? 27.728 -15.495 -17.519 1.00 96.88 533 THR A CA 1
ATOM 4284 C C . THR A 1 533 ? 28.207 -16.261 -16.286 1.00 96.88 533 THR A C 1
ATOM 4286 O O . THR A 1 533 ? 27.884 -17.437 -16.115 1.00 96.88 533 THR A O 1
ATOM 4289 N N . ARG A 1 534 ? 28.940 -15.601 -15.378 1.00 94.94 534 ARG A N 1
ATOM 4290 C CA . ARG A 1 534 ? 29.345 -16.208 -14.101 1.00 94.94 534 ARG A CA 1
ATOM 4291 C C . ARG A 1 534 ? 28.150 -16.555 -13.222 1.00 94.94 534 ARG A C 1
ATOM 4293 O O . ARG A 1 534 ? 28.126 -17.651 -12.672 1.00 94.94 534 ARG A O 1
ATOM 4300 N N . THR A 1 535 ? 27.170 -15.660 -13.136 1.00 95.75 535 THR A N 1
ATOM 4301 C CA . THR A 1 535 ? 25.902 -15.873 -12.421 1.00 95.75 535 THR A CA 1
ATOM 4302 C C . THR A 1 535 ? 25.136 -17.072 -12.981 1.00 95.75 535 THR A C 1
ATOM 4304 O O . THR A 1 535 ? 24.683 -17.924 -12.223 1.00 95.75 535 THR A O 1
ATOM 4307 N N . ILE A 1 536 ? 25.026 -17.207 -14.301 1.00 97.50 536 ILE A N 1
ATOM 4308 C CA . ILE A 1 536 ? 24.348 -18.352 -14.924 1.00 97.50 536 ILE A CA 1
ATOM 4309 C C . ILE A 1 536 ? 25.099 -19.659 -14.644 1.00 97.50 536 ILE A C 1
ATOM 4311 O O . ILE A 1 536 ? 24.484 -20.656 -14.261 1.00 97.50 536 ILE A O 1
ATOM 4315 N N . ASN A 1 537 ? 26.426 -19.657 -14.767 1.00 96.12 537 ASN A N 1
ATOM 4316 C CA . ASN A 1 537 ? 27.235 -20.857 -14.560 1.00 96.12 537 ASN A CA 1
ATOM 4317 C C . ASN A 1 537 ? 27.257 -21.318 -13.096 1.00 96.12 537 ASN A C 1
ATOM 4319 O O . ASN A 1 537 ? 27.117 -22.512 -12.838 1.00 96.12 537 ASN A O 1
ATOM 4323 N N . SER A 1 538 ? 27.390 -20.400 -12.132 1.00 94.62 538 SER A N 1
ATOM 4324 C CA . SER A 1 538 ? 27.432 -20.745 -10.702 1.00 94.62 538 SER A CA 1
ATOM 4325 C C . SER A 1 538 ? 26.130 -21.365 -10.200 1.00 94.62 538 SER A C 1
ATOM 4327 O O . SER A 1 538 ? 26.155 -22.216 -9.315 1.00 94.62 538 SER A O 1
ATOM 4329 N N . ASN A 1 539 ? 25.003 -20.969 -10.793 1.00 95.94 539 ASN A N 1
ATOM 4330 C CA . ASN A 1 539 ? 23.680 -21.494 -10.475 1.00 95.94 539 ASN A CA 1
ATOM 4331 C C . ASN A 1 539 ? 23.271 -22.688 -11.356 1.00 95.94 539 ASN A C 1
ATOM 4333 O O . ASN A 1 539 ? 22.140 -23.153 -11.248 1.00 95.94 539 ASN A O 1
ATOM 4337 N N . GLN A 1 540 ? 24.159 -23.187 -12.228 1.00 96.88 540 GLN A N 1
ATOM 4338 C CA . GLN A 1 540 ? 23.885 -24.303 -13.150 1.00 96.88 540 GLN A CA 1
ATOM 4339 C C 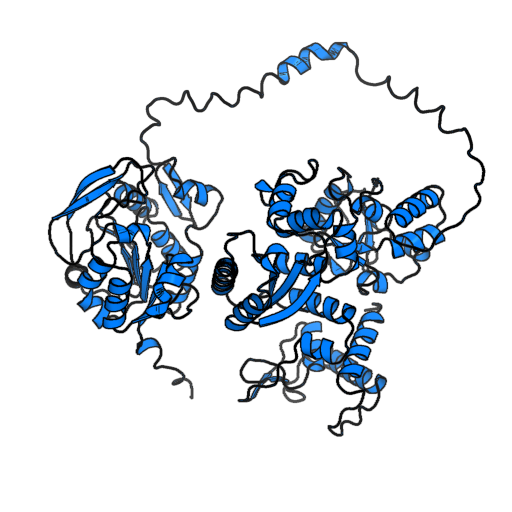. GLN A 1 540 ? 22.695 -24.030 -14.093 1.00 96.88 540 GLN A C 1
ATOM 4341 O O . GLN A 1 540 ? 21.930 -24.924 -14.452 1.00 96.88 540 GLN A O 1
ATOM 4346 N N . LEU A 1 541 ? 22.542 -22.775 -14.520 1.00 97.31 541 LEU A N 1
ATOM 4347 C CA . LEU A 1 541 ? 21.414 -22.306 -15.327 1.00 97.31 541 LEU A CA 1
ATOM 4348 C C . LEU A 1 541 ? 21.676 -22.341 -16.839 1.00 97.31 541 LEU A C 1
ATOM 4350 O O . LEU A 1 541 ? 20.792 -21.973 -17.607 1.00 97.31 541 LEU A O 1
ATOM 4354 N N . ALA A 1 542 ? 22.839 -22.815 -17.293 1.00 94.62 542 ALA A N 1
ATOM 4355 C CA . ALA A 1 542 ? 23.223 -22.817 -18.712 1.00 94.62 542 ALA A CA 1
ATOM 4356 C C . ALA A 1 542 ? 22.271 -23.622 -19.626 1.00 94.62 542 ALA A C 1
ATOM 4358 O O . ALA A 1 542 ? 22.184 -23.349 -20.818 1.00 94.62 542 ALA A O 1
ATOM 4359 N N . GLY A 1 543 ? 21.520 -24.590 -19.081 1.00 94.50 543 GLY A N 1
ATOM 4360 C CA . GLY A 1 543 ? 20.474 -25.308 -19.825 1.00 94.50 543 GLY A CA 1
ATOM 4361 C C . GLY A 1 543 ? 19.173 -24.514 -20.023 1.00 94.50 543 GLY A C 1
ATOM 4362 O O . GLY A 1 543 ? 18.331 -24.913 -20.824 1.00 94.50 543 GLY A O 1
ATOM 4363 N N . LYS A 1 544 ? 18.998 -23.406 -19.294 1.00 96.81 544 LYS A N 1
ATOM 4364 C CA . LYS A 1 544 ? 17.792 -22.560 -19.301 1.00 96.81 544 LYS A CA 1
ATOM 4365 C C . LYS A 1 544 ? 18.062 -21.162 -19.840 1.00 96.81 544 LYS A C 1
ATOM 4367 O O . LYS A 1 544 ? 17.188 -20.602 -20.491 1.00 96.81 544 LYS A O 1
ATOM 4372 N N . VAL A 1 545 ? 19.247 -20.612 -19.579 1.00 98.25 545 VAL A N 1
ATOM 4373 C CA . VAL A 1 545 ? 19.638 -19.258 -19.978 1.00 98.25 545 VAL A CA 1
ATOM 4374 C C . VAL A 1 545 ? 20.793 -19.321 -20.963 1.00 98.25 545 VAL A C 1
ATOM 4376 O O . VAL A 1 545 ? 21.883 -19.780 -20.624 1.00 98.25 545 VAL A O 1
ATOM 4379 N N . GLN A 1 546 ? 20.561 -18.812 -22.169 1.00 98.06 546 GLN A N 1
ATOM 4380 C CA . GLN A 1 546 ? 21.599 -18.611 -23.171 1.00 98.06 546 GLN A CA 1
ATOM 4381 C C . GLN A 1 546 ? 21.984 -17.133 -23.199 1.00 98.06 546 GLN A C 1
ATOM 4383 O O . GLN A 1 546 ? 21.152 -16.286 -23.511 1.00 98.06 546 GLN A O 1
ATOM 4388 N N . VAL A 1 547 ? 23.244 -16.837 -22.878 1.00 98.31 547 VAL A N 1
ATOM 4389 C CA . VAL A 1 547 ? 23.794 -15.475 -22.880 1.00 98.31 547 VAL A CA 1
ATOM 4390 C C . VAL A 1 547 ? 24.481 -15.203 -24.217 1.00 98.31 547 VAL A C 1
ATOM 4392 O O . VAL A 1 547 ? 25.268 -16.027 -24.684 1.00 98.31 547 VAL A O 1
ATOM 4395 N N . SER A 1 548 ? 24.199 -14.052 -24.821 1.00 97.56 548 SER A N 1
ATOM 4396 C CA . SER A 1 548 ? 24.780 -13.594 -26.083 1.00 97.56 548 SER A CA 1
ATOM 4397 C C . SER A 1 548 ? 25.448 -12.227 -25.922 1.00 97.56 548 SER A C 1
ATOM 4399 O O . SER A 1 548 ? 24.983 -11.385 -25.158 1.00 97.56 548 SER A O 1
ATOM 4401 N N . ASP A 1 549 ? 26.544 -12.016 -26.649 1.00 96.81 549 ASP A N 1
ATOM 4402 C CA . ASP A 1 549 ? 27.278 -10.751 -26.757 1.00 96.81 549 ASP A CA 1
ATOM 4403 C C . ASP A 1 549 ? 26.787 -9.840 -27.892 1.00 96.81 549 ASP A C 1
ATOM 4405 O O . ASP A 1 549 ? 27.376 -8.786 -28.136 1.00 96.81 549 ASP A O 1
ATOM 4409 N N . LEU A 1 550 ? 25.722 -10.239 -28.586 1.00 97.56 550 LEU A N 1
ATOM 4410 C CA . LEU A 1 550 ? 25.128 -9.474 -29.673 1.00 97.56 550 LEU A CA 1
ATOM 4411 C C . LEU A 1 550 ? 24.367 -8.258 -29.136 1.00 97.56 550 LEU A C 1
ATOM 4413 O O . LEU A 1 550 ? 23.565 -8.373 -28.208 1.00 97.56 550 LEU A O 1
ATOM 4417 N N . ALA A 1 551 ? 24.557 -7.111 -29.784 1.00 97.25 551 ALA A N 1
ATOM 4418 C CA . ALA A 1 551 ? 23.683 -5.958 -29.622 1.00 97.25 551 ALA A CA 1
ATOM 4419 C C . ALA A 1 551 ? 22.530 -6.057 -30.632 1.00 97.25 551 ALA A C 1
ATOM 4421 O O . ALA A 1 551 ? 22.753 -6.025 -31.845 1.00 97.25 551 ALA A O 1
ATOM 4422 N N . LEU A 1 552 ? 21.291 -6.198 -30.161 1.00 98.00 552 LEU A N 1
ATOM 4423 C CA . LEU A 1 552 ? 20.149 -6.236 -31.073 1.00 98.00 552 LEU A CA 1
ATOM 4424 C C . LEU A 1 552 ? 19.898 -4.851 -31.680 1.00 98.00 552 LEU A C 1
ATOM 4426 O O . LEU A 1 552 ? 19.981 -3.835 -30.994 1.00 98.00 552 LEU A O 1
ATOM 4430 N N . SER A 1 553 ? 19.640 -4.814 -32.984 1.00 97.50 553 SER A N 1
ATOM 4431 C CA . SER A 1 553 ? 19.499 -3.573 -33.752 1.00 97.50 553 SER A CA 1
ATOM 4432 C C . SER A 1 553 ? 18.623 -3.786 -34.992 1.00 97.50 553 SER A C 1
ATOM 4434 O O . SER A 1 553 ? 18.153 -4.894 -35.250 1.00 97.50 553 SER A O 1
ATOM 4436 N N . ASP A 1 554 ? 18.433 -2.741 -35.792 1.00 96.81 554 ASP A N 1
ATOM 4437 C CA . ASP A 1 554 ? 17.717 -2.789 -37.070 1.00 96.81 554 ASP A CA 1
ATOM 4438 C C . ASP A 1 554 ? 18.593 -3.305 -38.226 1.00 96.81 554 ASP A C 1
ATOM 4440 O O . ASP A 1 554 ? 18.084 -3.611 -39.306 1.00 96.81 554 ASP A O 1
ATOM 4444 N N . THR A 1 555 ? 19.898 -3.474 -37.992 1.00 97.25 555 THR A N 1
ATOM 4445 C CA . THR A 1 555 ? 20.883 -3.912 -38.988 1.00 97.25 555 THR A CA 1
ATOM 4446 C C . THR A 1 555 ? 21.893 -4.919 -38.427 1.00 97.25 555 THR A C 1
ATOM 4448 O O . THR A 1 555 ? 22.305 -4.859 -37.266 1.00 97.25 555 THR A O 1
ATOM 4451 N N . ASN A 1 556 ? 22.326 -5.856 -39.279 1.00 97.94 556 ASN A N 1
ATOM 4452 C CA . ASN A 1 556 ? 23.440 -6.761 -38.982 1.00 97.94 556 ASN A CA 1
ATOM 4453 C C . ASN A 1 556 ? 24.771 -6.069 -39.295 1.00 97.94 556 ASN A C 1
ATOM 4455 O O . ASN A 1 556 ? 24.891 -5.427 -40.340 1.00 97.94 556 ASN A O 1
ATOM 4459 N N . GLY A 1 557 ? 25.787 -6.252 -38.453 1.00 97.38 557 GLY A N 1
ATOM 4460 C CA . GLY A 1 557 ? 27.109 -5.686 -38.708 1.00 97.38 557 GLY A CA 1
ATOM 4461 C C . GLY A 1 557 ? 27.928 -5.459 -37.446 1.00 97.38 557 GLY A C 1
ATOM 4462 O O . GLY A 1 557 ? 27.919 -6.268 -36.523 1.00 97.38 557 GLY A O 1
ATOM 4463 N N . VAL A 1 558 ? 28.679 -4.360 -37.438 1.00 96.44 558 VAL A N 1
ATOM 4464 C CA . VAL A 1 558 ? 29.484 -3.910 -36.301 1.00 96.44 558 VAL A CA 1
ATOM 4465 C C . VAL A 1 558 ? 29.211 -2.429 -36.099 1.00 96.44 558 VAL A C 1
ATOM 4467 O O . VAL A 1 558 ? 29.249 -1.664 -37.062 1.00 96.44 558 VAL A O 1
ATOM 4470 N N . THR A 1 559 ? 28.964 -2.024 -34.857 1.00 94.75 559 THR A N 1
ATOM 4471 C CA . THR A 1 559 ? 28.752 -0.618 -34.503 1.00 94.75 559 THR A CA 1
ATOM 4472 C C . THR A 1 559 ? 29.549 -0.225 -33.267 1.00 94.75 559 THR A C 1
ATOM 4474 O O . THR A 1 559 ? 30.058 -1.075 -32.528 1.00 94.75 559 THR A O 1
ATOM 4477 N N . THR A 1 560 ? 29.648 1.081 -33.052 1.00 94.06 560 THR A N 1
ATOM 4478 C CA . THR A 1 560 ? 30.246 1.658 -31.854 1.00 94.06 560 THR A CA 1
ATOM 4479 C C . THR A 1 560 ? 29.280 1.542 -30.678 1.00 94.06 560 THR A C 1
ATOM 4481 O O . THR A 1 560 ? 28.099 1.858 -30.794 1.00 94.06 560 THR A O 1
ATOM 4484 N N . PHE A 1 561 ? 29.802 1.125 -29.531 1.00 93.94 561 PHE A N 1
ATOM 4485 C CA . PHE A 1 561 ? 29.083 0.994 -28.272 1.00 93.94 561 PHE A CA 1
ATOM 4486 C C . PHE A 1 561 ? 29.852 1.713 -27.166 1.00 93.94 561 PHE A C 1
ATOM 4488 O O . PHE A 1 561 ? 31.079 1.616 -27.071 1.00 93.94 561 PHE A O 1
ATOM 4495 N N . THR A 1 562 ? 29.135 2.453 -26.338 1.00 92.44 562 THR A N 1
ATOM 4496 C CA . THR A 1 562 ? 29.679 3.229 -25.232 1.00 92.44 562 THR A CA 1
ATOM 4497 C C . THR A 1 562 ? 29.645 2.385 -23.967 1.00 92.44 562 THR A C 1
ATOM 4499 O O . THR A 1 562 ? 28.585 1.936 -23.544 1.00 92.44 562 THR A O 1
ATOM 4502 N N . VAL A 1 563 ? 30.811 2.201 -23.344 1.00 88.81 563 VAL A N 1
ATOM 4503 C CA . VAL A 1 563 ? 30.943 1.511 -22.057 1.00 88.81 563 VAL A CA 1
ATOM 4504 C C . VAL A 1 563 ? 31.545 2.420 -21.001 1.00 88.81 563 VAL A C 1
ATOM 4506 O O . VAL A 1 563 ? 32.541 3.117 -21.228 1.00 88.81 563 VAL A O 1
ATOM 4509 N N . HIS A 1 564 ? 30.968 2.375 -19.814 1.00 87.06 564 HIS A N 1
ATOM 4510 C CA . HIS A 1 564 ? 31.368 3.171 -18.671 1.00 87.06 564 HIS A CA 1
ATOM 4511 C C . HIS A 1 564 ? 32.290 2.383 -17.742 1.00 87.06 564 HIS A C 1
ATOM 4513 O O . HIS A 1 564 ? 32.569 1.194 -17.911 1.00 87.06 564 HIS A O 1
ATOM 4519 N N . SER A 1 565 ? 32.820 3.061 -16.722 1.00 78.88 565 SER A N 1
ATOM 4520 C CA . SER A 1 565 ? 33.510 2.358 -15.636 1.00 78.88 565 SER A CA 1
ATOM 4521 C C . SER A 1 565 ? 32.576 1.339 -14.968 1.00 78.88 565 SER A C 1
ATOM 4523 O O . SER A 1 565 ? 31.374 1.580 -14.885 1.00 78.88 565 SER A O 1
ATOM 4525 N N . SER A 1 566 ? 33.123 0.279 -14.368 1.00 69.69 566 SER A N 1
ATOM 4526 C CA . SER A 1 566 ? 32.340 -0.782 -13.705 1.00 69.69 566 SER A CA 1
ATOM 4527 C C . SER A 1 566 ? 31.341 -0.297 -12.643 1.00 69.69 566 SER A C 1
ATOM 4529 O O . SER A 1 566 ? 30.391 -1.007 -12.329 1.00 69.69 566 SER A O 1
ATOM 4531 N N . ARG A 1 567 ? 31.523 0.910 -12.088 1.00 66.38 567 ARG A N 1
ATOM 4532 C CA . ARG A 1 567 ? 30.578 1.534 -11.143 1.00 66.38 567 ARG A CA 1
ATOM 4533 C C . ARG A 1 567 ? 29.344 2.155 -11.800 1.00 66.38 567 ARG A C 1
ATOM 4535 O O . ARG A 1 567 ? 28.335 2.317 -11.126 1.00 66.38 567 ARG A O 1
ATOM 4542 N N . HIS A 1 568 ? 29.448 2.515 -13.075 1.00 70.06 568 HIS A N 1
ATOM 4543 C CA . HIS A 1 568 ? 28.423 3.207 -13.866 1.00 70.06 568 HIS A CA 1
ATOM 4544 C C . HIS A 1 568 ? 27.981 2.388 -15.085 1.00 70.06 568 HIS A C 1
ATOM 4546 O O . HIS A 1 568 ? 27.337 2.905 -15.986 1.00 70.06 568 HIS A O 1
ATOM 4552 N N . ALA A 1 569 ? 28.323 1.103 -15.060 1.00 74.12 569 ALA A N 1
ATOM 4553 C CA . ALA A 1 569 ? 28.031 0.064 -16.031 1.00 74.12 569 ALA A CA 1
ATOM 4554 C C . ALA A 1 569 ? 26.544 -0.079 -16.416 1.00 74.12 569 ALA A C 1
ATOM 4556 O O . ALA A 1 569 ? 26.242 -0.792 -17.364 1.00 74.12 569 ALA A O 1
ATOM 4557 N N . SER A 1 570 ? 25.618 0.515 -15.660 1.00 73.88 570 SER A N 1
ATOM 4558 C CA . SER A 1 570 ? 24.197 0.504 -16.001 1.00 73.88 570 SER A CA 1
ATOM 4559 C C . SER A 1 570 ? 23.886 1.366 -17.221 1.00 73.88 570 SER A C 1
ATOM 4561 O O . SER A 1 570 ? 23.027 0.973 -17.976 1.00 73.88 570 SER A O 1
ATOM 4563 N N . GLY A 1 571 ? 24.617 2.464 -17.455 1.00 78.19 571 GLY A N 1
ATOM 4564 C CA . GLY A 1 571 ? 24.359 3.374 -18.582 1.00 78.19 571 GLY A CA 1
ATOM 4565 C C . GLY A 1 571 ? 25.056 2.994 -19.891 1.00 78.19 571 GLY A C 1
ATOM 4566 O O . GLY A 1 571 ? 25.338 3.874 -20.699 1.00 78.19 571 GLY A O 1
ATOM 4567 N N . ASP A 1 572 ? 25.454 1.734 -20.065 1.00 86.44 572 ASP A N 1
ATOM 4568 C CA . ASP A 1 572 ? 26.133 1.273 -21.280 1.00 86.44 572 ASP A CA 1
ATOM 4569 C C . ASP A 1 572 ? 25.124 1.143 -22.435 1.00 86.44 572 ASP A C 1
ATOM 4571 O O . ASP A 1 572 ? 24.058 0.562 -22.270 1.00 86.44 572 ASP A O 1
ATOM 4575 N N . GLY A 1 573 ? 25.460 1.656 -23.620 1.00 89.62 573 GLY A N 1
ATOM 4576 C CA . GLY A 1 573 ? 24.514 1.734 -24.739 1.00 89.62 573 GLY A CA 1
ATOM 4577 C C . GLY A 1 573 ? 25.172 2.125 -26.062 1.00 89.62 573 GLY A C 1
ATOM 4578 O O . GLY A 1 573 ? 26.375 2.386 -26.118 1.00 89.62 573 GLY A O 1
ATOM 4579 N N . PHE A 1 574 ? 24.406 2.206 -27.158 1.00 90.50 574 PHE A N 1
ATOM 4580 C CA . PHE A 1 574 ? 24.956 2.663 -28.450 1.00 90.50 574 PHE A CA 1
ATOM 4581 C C . PHE A 1 574 ? 25.449 4.116 -28.409 1.00 90.50 574 PHE A C 1
ATOM 4583 O O . PHE A 1 574 ? 26.338 4.495 -29.173 1.00 90.50 574 PHE A O 1
ATOM 4590 N N . LYS A 1 575 ? 24.885 4.937 -27.519 1.00 89.38 575 LYS A N 1
ATOM 4591 C CA . LYS A 1 575 ? 25.252 6.340 -27.323 1.00 89.38 575 LYS A CA 1
ATOM 4592 C C . LYS A 1 575 ? 25.499 6.632 -25.849 1.00 89.38 575 LYS A C 1
ATOM 4594 O O . LYS A 1 575 ? 24.945 5.976 -24.979 1.00 89.38 575 LYS A O 1
ATOM 4599 N N . ASP A 1 576 ? 26.353 7.618 -25.587 1.00 86.81 576 ASP A N 1
ATOM 4600 C CA . ASP A 1 576 ? 26.528 8.167 -24.241 1.00 86.81 576 ASP A CA 1
ATOM 4601 C C . ASP A 1 576 ? 25.357 9.109 -23.931 1.00 86.81 576 ASP A C 1
ATOM 4603 O O . ASP A 1 576 ? 25.196 10.129 -24.603 1.00 86.81 576 ASP A O 1
ATOM 4607 N N . THR A 1 577 ? 24.531 8.756 -22.946 1.00 81.88 577 THR A N 1
ATOM 4608 C CA . THR A 1 577 ? 23.376 9.557 -22.504 1.00 81.88 577 THR A CA 1
ATOM 4609 C C . THR A 1 577 ? 23.772 10.667 -21.523 1.00 81.88 577 THR A C 1
ATOM 4611 O O . THR A 1 577 ? 22.932 11.467 -21.115 1.00 81.88 577 THR A O 1
ATOM 4614 N N . GLY A 1 578 ? 25.043 10.726 -21.101 1.00 79.31 578 GLY A N 1
ATOM 4615 C CA . GLY A 1 578 ? 25.551 11.686 -20.118 1.00 79.31 578 GLY A CA 1
ATOM 4616 C C . GLY A 1 578 ? 25.093 11.423 -18.677 1.00 79.31 578 GLY A C 1
ATOM 4617 O O . GLY A 1 578 ? 25.412 12.205 -17.781 1.00 79.31 578 GLY A O 1
ATOM 4618 N N . ARG A 1 579 ? 24.359 10.328 -18.431 1.00 75.88 579 ARG A N 1
ATOM 4619 C CA . ARG A 1 579 ? 23.864 9.919 -17.099 1.00 75.88 579 ARG A CA 1
ATOM 4620 C C . ARG A 1 579 ? 24.926 9.224 -16.244 1.00 75.88 579 ARG A C 1
ATOM 4622 O O . ARG A 1 579 ? 24.775 9.118 -15.027 1.00 75.88 579 ARG A O 1
ATOM 4629 N N . ALA A 1 580 ? 25.982 8.720 -16.872 1.00 74.62 580 ALA A N 1
ATOM 4630 C CA . ALA A 1 580 ? 27.004 7.891 -16.251 1.00 74.62 580 ALA A CA 1
ATOM 4631 C C . ALA A 1 580 ? 28.373 8.598 -16.216 1.00 74.62 580 ALA A C 1
ATOM 4633 O O . ALA A 1 580 ? 28.553 9.700 -16.724 1.00 74.62 580 ALA A O 1
ATOM 4634 N N . GLY A 1 581 ? 29.339 7.999 -15.510 1.00 75.25 581 GLY A N 1
ATOM 4635 C CA . GLY A 1 581 ? 30.680 8.570 -15.346 1.00 75.25 581 GLY A CA 1
ATOM 4636 C C . GLY A 1 581 ? 31.509 8.556 -16.637 1.00 75.25 581 GLY A C 1
ATOM 4637 O O . GLY A 1 581 ? 30.998 8.527 -17.742 1.00 75.25 581 GLY A O 1
ATOM 4638 N N . ARG A 1 582 ? 32.841 8.539 -16.525 1.00 78.44 582 ARG A N 1
ATOM 4639 C CA . ARG A 1 582 ? 33.712 8.506 -17.712 1.00 78.44 582 ARG A CA 1
ATOM 4640 C C . ARG A 1 582 ? 33.430 7.274 -18.590 1.00 78.44 582 ARG A C 1
ATOM 4642 O O . ARG A 1 582 ? 33.515 6.145 -18.097 1.00 78.44 582 ARG A O 1
ATOM 4649 N N . ALA A 1 583 ? 33.198 7.517 -19.878 1.00 86.62 583 ALA A N 1
ATOM 4650 C CA . ALA A 1 583 ? 32.936 6.499 -20.885 1.00 86.62 583 ALA A CA 1
ATOM 4651 C C . ALA A 1 583 ? 34.132 6.248 -21.820 1.00 86.62 583 ALA A C 1
ATOM 4653 O O . ALA A 1 583 ? 35.057 7.061 -21.930 1.00 86.62 583 ALA A O 1
ATOM 4654 N N . ARG A 1 584 ? 34.110 5.105 -22.508 1.00 90.19 584 ARG A N 1
ATOM 4655 C CA . ARG A 1 584 ? 34.967 4.779 -23.656 1.00 90.19 584 ARG A CA 1
ATOM 4656 C C . ARG A 1 584 ? 34.145 4.058 -24.720 1.00 90.19 584 ARG A C 1
ATOM 4658 O O . ARG A 1 584 ? 33.162 3.403 -24.399 1.00 90.19 584 ARG A O 1
ATOM 4665 N N . GLN A 1 585 ? 34.593 4.120 -25.966 1.00 93.12 585 GLN A N 1
ATOM 4666 C CA . GLN A 1 585 ? 33.953 3.418 -27.075 1.00 93.12 585 GLN A CA 1
ATOM 4667 C C . GLN A 1 585 ? 34.609 2.055 -27.326 1.00 93.12 585 GLN A C 1
ATOM 4669 O O . GLN A 1 585 ? 35.830 1.908 -27.220 1.00 93.12 585 GLN A O 1
ATOM 4674 N N . ILE A 1 586 ? 33.789 1.061 -27.652 1.00 93.94 586 ILE A N 1
ATOM 4675 C CA . ILE A 1 586 ? 34.185 -0.268 -28.126 1.00 93.94 586 ILE A CA 1
ATOM 4676 C C . ILE A 1 586 ? 33.377 -0.619 -29.378 1.00 93.94 586 ILE A C 1
ATOM 4678 O O . ILE A 1 586 ? 32.348 -0.006 -29.638 1.00 93.94 586 ILE A O 1
ATOM 4682 N N . ASN A 1 587 ? 33.817 -1.627 -30.128 1.00 96.12 587 ASN A N 1
ATOM 4683 C CA . ASN A 1 587 ? 33.025 -2.191 -31.218 1.00 96.12 587 ASN A CA 1
ATOM 4684 C C . ASN A 1 587 ? 32.267 -3.421 -30.721 1.00 96.12 587 ASN A C 1
ATOM 4686 O O . ASN A 1 587 ? 32.851 -4.265 -30.038 1.00 96.12 587 ASN A O 1
ATOM 4690 N N . VAL A 1 588 ? 30.996 -3.529 -31.096 1.00 96.06 588 VAL A N 1
ATOM 4691 C CA . VAL A 1 588 ? 30.143 -4.689 -30.807 1.00 96.06 588 VAL A CA 1
ATOM 4692 C C . VAL A 1 588 ? 29.485 -5.179 -32.088 1.00 96.06 588 VAL A C 1
ATOM 4694 O O . VAL A 1 588 ? 29.210 -4.392 -32.997 1.00 96.06 588 VAL A O 1
ATOM 4697 N N . THR A 1 589 ? 29.237 -6.483 -32.163 1.00 97.81 589 THR A N 1
ATOM 4698 C CA . THR A 1 589 ? 28.492 -7.087 -33.270 1.00 97.81 589 THR A CA 1
ATOM 4699 C C . THR A 1 589 ? 27.009 -6.789 -33.097 1.00 97.81 589 THR A C 1
ATOM 4701 O O . THR A 1 589 ? 26.454 -7.034 -32.023 1.00 97.81 589 THR A O 1
ATOM 4704 N N . THR A 1 590 ? 26.364 -6.290 -34.148 1.00 98.12 590 THR A N 1
ATOM 4705 C CA . THR A 1 590 ? 24.917 -6.082 -34.179 1.00 98.12 590 THR A CA 1
ATOM 4706 C C . THR A 1 590 ? 24.214 -7.173 -34.967 1.00 98.12 590 THR A C 1
ATOM 4708 O O . THR A 1 590 ? 24.740 -7.669 -35.969 1.00 98.12 590 THR A O 1
ATOM 4711 N N . GLN A 1 591 ? 23.008 -7.536 -34.531 1.00 98.25 591 GLN A N 1
ATOM 4712 C CA . GLN A 1 591 ? 22.144 -8.455 -35.266 1.00 98.25 591 GLN A CA 1
ATOM 4713 C C . GLN A 1 591 ? 20.670 -8.042 -35.163 1.00 98.25 591 GLN A C 1
ATOM 4715 O O . GLN A 1 591 ? 20.200 -7.649 -34.097 1.00 98.25 591 GLN A O 1
ATOM 4720 N N . ARG A 1 592 ? 19.919 -8.173 -36.260 1.00 98.69 592 ARG A N 1
ATOM 4721 C CA . ARG A 1 592 ? 18.457 -8.081 -36.258 1.00 98.69 592 ARG A CA 1
ATOM 4722 C C . ARG A 1 592 ? 17.867 -9.258 -35.500 1.00 98.69 592 ARG A C 1
ATOM 4724 O O . ARG A 1 592 ? 18.235 -10.409 -35.751 1.00 98.69 592 ARG A O 1
ATOM 4731 N N . LEU A 1 593 ? 16.904 -8.985 -34.622 1.00 98.38 593 LEU A N 1
ATOM 4732 C CA . LEU A 1 593 ? 16.261 -10.036 -33.838 1.00 98.38 593 LEU A CA 1
ATOM 4733 C C . LEU A 1 593 ? 15.563 -11.078 -34.728 1.00 98.38 593 LEU A C 1
ATOM 4735 O O . LEU A 1 593 ? 15.636 -12.265 -34.432 1.00 98.38 593 LEU A O 1
ATOM 4739 N N . ASP A 1 594 ? 14.977 -10.671 -35.855 1.00 98.56 594 ASP A N 1
ATOM 4740 C CA . ASP A 1 594 ? 14.387 -11.583 -36.843 1.00 98.56 594 ASP A CA 1
ATOM 4741 C C . ASP A 1 594 ? 15.391 -12.611 -37.386 1.00 98.56 594 ASP A C 1
ATOM 4743 O O . ASP A 1 594 ? 15.042 -13.777 -37.587 1.00 98.56 594 ASP A O 1
ATOM 4747 N N . ASP A 1 595 ? 16.632 -12.190 -37.643 1.00 98.44 595 ASP A N 1
ATOM 4748 C CA . ASP A 1 595 ? 17.659 -13.053 -38.231 1.00 98.44 595 ASP A CA 1
ATOM 4749 C C . ASP A 1 595 ? 18.200 -14.033 -37.186 1.00 98.44 595 ASP A C 1
ATOM 4751 O O . ASP A 1 595 ? 18.374 -15.218 -37.475 1.00 98.44 595 ASP A O 1
ATOM 4755 N N . TRP A 1 596 ? 18.387 -13.563 -35.949 1.00 98.38 596 TRP A N 1
ATOM 4756 C CA . TRP A 1 596 ? 18.697 -14.430 -34.813 1.00 98.38 596 TRP A CA 1
ATOM 4757 C C . TRP A 1 596 ? 17.570 -15.440 -34.547 1.00 98.38 596 TRP A C 1
ATOM 4759 O O . TRP A 1 596 ? 17.823 -16.630 -34.364 1.00 98.38 596 TRP A O 1
ATOM 4769 N N . TRP A 1 597 ? 16.316 -14.985 -34.565 1.00 98.25 597 TRP A N 1
ATOM 4770 C CA . TRP A 1 597 ? 15.143 -15.803 -34.265 1.00 98.25 597 TRP A CA 1
ATOM 4771 C C . TRP A 1 597 ? 14.977 -16.933 -35.288 1.00 98.25 597 TRP A C 1
ATOM 4773 O O . TRP A 1 597 ? 14.796 -18.087 -34.895 1.00 98.25 597 TRP A O 1
ATOM 4783 N N . LYS A 1 598 ? 15.155 -16.644 -36.584 1.00 97.81 598 LYS A N 1
ATOM 4784 C CA . LYS A 1 598 ? 15.190 -17.662 -37.650 1.00 97.81 598 LYS A CA 1
ATOM 4785 C C . LYS A 1 598 ? 16.348 -18.645 -37.477 1.00 97.81 598 LYS A C 1
ATOM 4787 O O . LYS A 1 598 ? 16.138 -19.853 -37.572 1.00 97.81 598 LYS A O 1
ATOM 4792 N N . ALA A 1 599 ? 17.553 -18.150 -37.188 1.00 97.19 599 ALA A N 1
ATOM 4793 C CA . ALA A 1 599 ? 18.733 -18.995 -36.984 1.00 97.19 599 ALA A CA 1
ATOM 4794 C C . ALA A 1 599 ? 18.592 -19.942 -35.777 1.00 97.19 599 ALA A C 1
ATOM 4796 O O . ALA A 1 599 ? 19.169 -21.028 -35.771 1.00 97.19 599 ALA A O 1
ATOM 4797 N N . ASN A 1 600 ? 17.778 -19.565 -34.787 1.00 96.06 600 ASN A N 1
ATOM 4798 C CA . ASN A 1 600 ? 17.545 -20.338 -33.569 1.00 96.06 600 ASN A CA 1
ATOM 4799 C C . ASN A 1 600 ? 16.271 -21.201 -33.597 1.00 96.06 600 ASN A C 1
ATOM 4801 O O . ASN A 1 600 ? 15.773 -21.591 -32.539 1.00 96.06 600 ASN A O 1
ATOM 4805 N N . ASN A 1 601 ? 15.793 -21.571 -34.790 1.00 96.56 601 ASN A N 1
ATOM 4806 C CA . ASN A 1 601 ? 14.605 -22.410 -35.010 1.00 96.56 601 ASN A CA 1
ATOM 4807 C C . ASN A 1 601 ? 13.292 -21.773 -34.535 1.00 96.56 601 ASN A C 1
ATOM 4809 O O . ASN A 1 601 ? 12.417 -22.471 -34.027 1.00 96.56 601 ASN A O 1
ATOM 4813 N N . GLU A 1 602 ? 13.165 -20.455 -34.690 1.00 97.50 602 GLU A N 1
ATOM 4814 C CA . GLU A 1 602 ? 11.916 -19.716 -34.491 1.00 97.50 602 GLU A CA 1
ATOM 4815 C C . GLU A 1 602 ? 11.192 -20.051 -33.168 1.00 97.50 602 GLU A C 1
ATOM 4817 O O . GLU A 1 602 ? 10.017 -20.434 -33.180 1.00 97.50 602 GLU A O 1
ATOM 4822 N N . PRO A 1 603 ? 11.859 -19.945 -32.000 1.00 96.69 603 PRO A N 1
ATOM 4823 C CA . PRO A 1 603 ? 11.233 -20.302 -30.734 1.00 96.69 603 PRO A CA 1
ATOM 4824 C C . PRO A 1 603 ? 9.951 -19.490 -30.505 1.00 96.69 603 PRO A C 1
ATOM 4826 O O . PRO A 1 603 ? 9.886 -18.305 -30.837 1.00 96.69 603 PRO A O 1
ATOM 4829 N N . CYS A 1 604 ? 8.941 -20.117 -29.897 1.00 96.38 604 CYS A N 1
ATOM 4830 C CA . CYS A 1 604 ? 7.692 -19.452 -29.523 1.00 96.38 604 CYS A CA 1
ATOM 4831 C C . CYS A 1 604 ? 7.923 -18.540 -28.309 1.00 96.38 604 CYS A C 1
ATOM 4833 O O . CYS A 1 604 ? 7.799 -18.968 -27.161 1.00 96.38 604 CYS A O 1
ATOM 4835 N N . VAL A 1 605 ? 8.317 -17.294 -28.563 1.00 97.75 605 VAL A N 1
ATOM 4836 C CA . VAL A 1 605 ? 8.560 -16.260 -27.549 1.00 97.75 605 VAL A CA 1
ATOM 4837 C C . VAL A 1 605 ? 7.240 -15.806 -26.926 1.00 97.75 605 VAL A C 1
ATOM 4839 O O . VAL A 1 605 ? 6.268 -15.561 -27.630 1.00 97.75 605 VAL A O 1
ATOM 4842 N N . HIS A 1 606 ? 7.215 -15.680 -25.599 1.00 97.69 606 HIS A N 1
ATOM 4843 C CA . HIS A 1 606 ? 6.048 -15.230 -24.832 1.00 97.69 606 HIS A CA 1
ATOM 4844 C C . HIS A 1 606 ? 6.233 -13.813 -24.269 1.00 97.69 606 HIS A C 1
ATOM 4846 O O . HIS A 1 606 ? 5.248 -13.097 -24.081 1.00 97.69 606 HIS A O 1
ATOM 4852 N N . LEU A 1 607 ? 7.484 -13.415 -24.009 1.00 98.25 607 LEU A N 1
ATOM 4853 C CA . LEU A 1 607 ? 7.864 -12.091 -23.519 1.00 98.25 607 LEU A CA 1
ATOM 4854 C C . LEU A 1 607 ? 9.164 -11.626 -24.188 1.00 98.25 607 LEU A C 1
ATOM 4856 O O . LEU A 1 607 ? 10.143 -12.373 -24.219 1.00 98.25 607 LEU A O 1
ATOM 4860 N N . LEU A 1 608 ? 9.170 -10.385 -24.666 1.00 98.50 608 LEU A N 1
ATOM 4861 C CA . LEU A 1 608 ? 10.351 -9.645 -25.102 1.00 98.50 608 LEU A CA 1
ATOM 4862 C C . LEU A 1 608 ? 10.557 -8.456 -24.153 1.00 98.50 608 LEU A C 1
ATOM 4864 O O . LEU A 1 608 ? 9.739 -7.542 -24.141 1.00 98.50 608 LEU A O 1
ATOM 4868 N N . LYS A 1 609 ? 11.624 -8.465 -23.353 1.00 98.31 609 LYS A N 1
ATOM 4869 C CA . LYS A 1 609 ? 12.047 -7.313 -22.545 1.00 98.31 609 LYS A CA 1
ATOM 4870 C C . LYS A 1 609 ? 13.063 -6.492 -23.342 1.00 98.31 609 LYS A C 1
ATOM 4872 O O . LYS A 1 609 ? 14.019 -7.075 -23.846 1.00 98.31 609 LYS A O 1
ATOM 4877 N N . ILE A 1 610 ? 12.856 -5.181 -23.455 1.00 98.06 610 ILE A N 1
ATOM 4878 C CA . ILE A 1 610 ? 13.732 -4.241 -24.164 1.00 98.06 610 ILE A CA 1
ATOM 4879 C C . ILE A 1 610 ? 14.093 -3.080 -23.242 1.00 98.06 610 ILE A C 1
ATOM 4881 O O . ILE A 1 610 ? 13.243 -2.291 -22.854 1.00 98.06 610 ILE A O 1
ATOM 4885 N N . ASP A 1 611 ? 15.366 -2.978 -22.912 1.00 95.56 611 ASP A N 1
ATOM 4886 C CA . ASP A 1 611 ? 15.919 -1.947 -22.040 1.00 95.56 611 ASP A CA 1
ATOM 4887 C C . ASP A 1 611 ? 17.329 -1.701 -22.559 1.00 95.56 611 ASP A C 1
ATOM 4889 O O . ASP A 1 611 ? 18.234 -2.517 -22.384 1.00 95.56 611 ASP A O 1
ATOM 4893 N N . THR A 1 612 ? 17.452 -0.691 -23.410 1.00 94.00 612 THR A N 1
ATOM 4894 C CA . THR A 1 612 ? 18.623 -0.516 -24.273 1.00 94.00 612 THR A CA 1
ATOM 4895 C C . THR A 1 612 ? 19.128 0.918 -24.267 1.00 94.00 612 THR A C 1
ATOM 4897 O O . THR A 1 612 ? 19.774 1.355 -25.224 1.00 94.00 612 THR A O 1
ATOM 4900 N N . GLU A 1 613 ? 18.837 1.644 -23.185 1.00 91.31 613 GLU A N 1
ATOM 4901 C CA . GLU A 1 613 ? 19.294 3.012 -22.944 1.00 91.31 613 GLU A CA 1
ATOM 4902 C C . GLU A 1 613 ? 19.007 3.935 -24.152 1.00 91.31 613 GLU A C 1
ATOM 4904 O O . GLU A 1 613 ? 19.862 4.707 -24.604 1.00 91.31 613 GLU A O 1
ATOM 4909 N N . GLY A 1 614 ? 17.793 3.840 -24.714 1.00 91.75 614 GLY A N 1
ATOM 4910 C CA . GLY A 1 614 ? 17.310 4.693 -25.810 1.00 91.75 614 GLY A CA 1
ATOM 4911 C C . GLY A 1 614 ? 17.382 4.067 -27.209 1.00 91.75 614 GLY A C 1
ATOM 4912 O O . GLY A 1 614 ? 17.086 4.740 -28.197 1.00 91.75 614 GLY A O 1
ATOM 4913 N N . ALA A 1 615 ? 17.809 2.807 -27.337 1.00 95.19 615 ALA A N 1
ATOM 4914 C CA . ALA A 1 615 ? 17.880 2.098 -28.619 1.00 95.19 615 ALA A CA 1
ATOM 4915 C C . ALA A 1 615 ? 16.651 1.216 -28.920 1.00 95.19 615 ALA A C 1
ATOM 4917 O O . ALA A 1 615 ? 16.681 0.415 -29.862 1.00 95.19 615 ALA A O 1
ATOM 4918 N N . GLU A 1 616 ? 15.557 1.381 -28.173 1.00 97.12 616 GLU A N 1
ATOM 4919 C CA . GLU A 1 616 ? 14.399 0.483 -28.197 1.00 97.12 616 GLU A CA 1
ATOM 4920 C C . GLU A 1 616 ? 13.780 0.403 -29.599 1.00 97.12 616 GLU A C 1
ATOM 4922 O O . GLU A 1 616 ? 13.450 -0.684 -30.079 1.00 97.12 616 GLU A O 1
ATOM 4927 N N . LEU A 1 617 ? 13.710 1.538 -30.311 1.00 97.62 617 LEU A N 1
ATOM 4928 C CA . LEU A 1 617 ? 13.193 1.603 -31.682 1.00 97.62 617 LEU A CA 1
ATOM 4929 C C . LEU A 1 617 ? 13.984 0.722 -32.661 1.00 97.62 617 LEU A C 1
ATOM 4931 O O . LEU A 1 617 ? 13.401 0.099 -33.548 1.00 97.62 617 LEU A O 1
ATOM 4935 N N . ALA A 1 618 ? 15.311 0.656 -32.513 1.00 97.56 618 ALA A N 1
ATOM 4936 C CA . ALA A 1 618 ? 16.153 -0.156 -33.388 1.00 97.56 618 ALA A CA 1
ATOM 4937 C C . ALA A 1 618 ? 15.898 -1.653 -33.159 1.00 97.56 618 ALA A C 1
ATOM 4939 O O . ALA A 1 618 ? 15.796 -2.419 -34.119 1.00 97.56 618 ALA A O 1
ATOM 4940 N N . VAL A 1 619 ? 15.728 -2.067 -31.898 1.00 98.06 619 VAL A N 1
ATOM 4941 C CA . VAL A 1 619 ? 15.383 -3.454 -31.551 1.00 98.06 619 VAL A CA 1
ATOM 4942 C C . VAL A 1 619 ? 14.020 -3.836 -32.129 1.00 98.06 619 VAL A C 1
ATOM 4944 O O . VAL A 1 619 ? 13.905 -4.893 -32.752 1.00 98.06 619 VAL A O 1
ATOM 4947 N N . LEU A 1 620 ? 13.009 -2.971 -31.983 1.00 98.12 620 LEU A N 1
ATOM 4948 C CA . LEU A 1 620 ? 11.657 -3.199 -32.508 1.00 98.12 620 LEU A CA 1
ATOM 4949 C C . LEU A 1 620 ? 11.657 -3.390 -34.031 1.00 98.12 620 LEU A C 1
ATOM 4951 O O . LEU A 1 620 ? 11.133 -4.390 -34.527 1.00 98.12 620 LEU A O 1
ATOM 4955 N N . ARG A 1 621 ? 12.340 -2.510 -34.773 1.00 98.00 621 ARG A N 1
ATOM 4956 C CA . ARG A 1 621 ? 12.490 -2.620 -36.239 1.00 98.00 621 ARG A CA 1
ATOM 4957 C C . ARG A 1 621 ? 13.259 -3.869 -36.668 1.00 98.00 621 ARG A C 1
ATOM 4959 O O . ARG A 1 621 ? 12.963 -4.484 -37.695 1.00 98.00 621 ARG A O 1
ATOM 4966 N N . GLY A 1 622 ? 14.234 -4.286 -35.864 1.00 98.12 622 GLY A N 1
ATOM 4967 C CA . GLY A 1 622 ? 14.954 -5.546 -36.040 1.00 98.12 622 GLY A CA 1
ATOM 4968 C C . GLY A 1 622 ? 14.104 -6.798 -35.793 1.00 98.12 622 GLY A C 1
ATOM 4969 O O . GLY A 1 622 ? 14.500 -7.877 -36.234 1.00 98.12 622 GLY A O 1
ATOM 4970 N N . ALA A 1 623 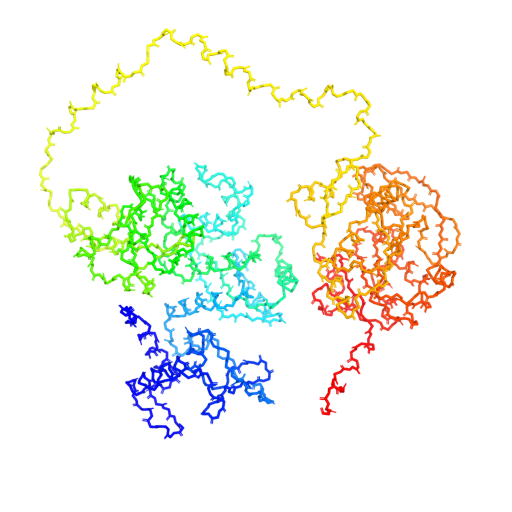? 12.961 -6.668 -35.114 1.00 97.88 623 ALA A N 1
ATOM 4971 C CA . ALA A 1 623 ? 12.110 -7.759 -34.633 1.00 97.88 623 ALA A CA 1
ATOM 4972 C C . ALA A 1 623 ? 10.750 -7.869 -35.350 1.00 97.88 623 ALA A C 1
ATOM 4974 O O . ALA A 1 623 ? 9.895 -8.650 -34.926 1.00 97.88 623 ALA A O 1
ATOM 4975 N N . HIS A 1 624 ? 10.522 -7.079 -36.404 1.00 95.62 624 HIS A N 1
ATOM 4976 C CA . HIS A 1 624 ? 9.209 -6.918 -37.033 1.00 95.62 624 HIS A CA 1
ATOM 4977 C C . HIS A 1 624 ? 8.553 -8.252 -37.436 1.00 95.62 624 HIS A C 1
ATOM 4979 O O . HIS A 1 624 ? 7.360 -8.450 -37.185 1.00 95.62 624 HIS A O 1
ATOM 4985 N N . CYS A 1 625 ? 9.290 -9.188 -38.052 1.00 96.06 625 CYS A N 1
ATOM 4986 C CA . CYS A 1 625 ? 8.713 -10.468 -38.483 1.00 96.06 625 CYS A CA 1
ATOM 4987 C C . CYS A 1 625 ? 8.304 -11.332 -37.285 1.00 96.06 625 CYS A C 1
ATOM 4989 O O . CYS A 1 625 ? 7.209 -11.898 -37.284 1.00 96.06 625 CYS A O 1
ATOM 4991 N N . MET A 1 626 ? 9.170 -11.435 -36.273 1.00 97.62 626 MET A N 1
ATOM 4992 C CA . MET A 1 626 ? 8.894 -12.201 -35.058 1.00 97.62 626 MET A CA 1
ATOM 4993 C C . MET A 1 626 ? 7.684 -11.626 -34.311 1.00 97.62 626 MET A C 1
ATOM 4995 O O . MET A 1 626 ? 6.782 -12.380 -33.945 1.00 97.62 626 MET A O 1
ATOM 4999 N N . LEU A 1 627 ? 7.649 -10.304 -34.116 1.00 97.44 627 LEU A N 1
ATOM 5000 C CA . LEU A 1 627 ? 6.569 -9.616 -33.404 1.00 97.44 627 LEU A CA 1
ATOM 5001 C C . LEU A 1 627 ? 5.231 -9.770 -34.130 1.00 97.44 627 LEU A C 1
ATOM 5003 O O . LEU A 1 627 ? 4.249 -10.156 -33.505 1.00 97.44 627 LEU A O 1
ATOM 5007 N N . SER A 1 628 ? 5.214 -9.598 -35.454 1.00 93.94 628 SER A N 1
ATOM 5008 C CA . SER A 1 628 ? 3.998 -9.778 -36.261 1.00 93.94 628 SER A CA 1
ATOM 5009 C C . SER A 1 628 ? 3.475 -11.221 -36.242 1.00 93.94 628 SER A C 1
ATOM 5011 O O . SER A 1 628 ? 2.270 -11.444 -36.320 1.00 93.94 628 SER A O 1
ATOM 5013 N N . LYS A 1 629 ? 4.368 -12.221 -36.166 1.00 94.81 629 LYS A N 1
ATOM 5014 C CA . LYS A 1 629 ? 3.990 -13.645 -36.212 1.00 94.81 629 LYS A CA 1
ATOM 5015 C C . LYS A 1 629 ? 3.555 -14.193 -34.855 1.00 94.81 629 LYS A C 1
ATOM 5017 O O . LYS A 1 629 ? 2.601 -14.962 -34.790 1.00 94.81 629 LYS A O 1
ATOM 5022 N N . LEU A 1 630 ? 4.303 -13.879 -33.799 1.00 95.56 630 LEU A N 1
ATOM 5023 C CA . LEU A 1 630 ? 4.125 -14.486 -32.477 1.00 95.56 630 LEU A CA 1
ATOM 5024 C C . LEU A 1 630 ? 3.314 -13.614 -31.524 1.00 95.56 630 LEU A C 1
ATOM 5026 O O . LEU A 1 630 ? 2.734 -14.142 -30.577 1.00 95.56 630 LEU A O 1
ATOM 5030 N N . ALA A 1 631 ? 3.300 -12.301 -31.756 1.00 95.44 631 ALA A N 1
ATOM 5031 C CA . ALA A 1 631 ? 2.677 -11.321 -30.885 1.00 95.44 631 ALA A CA 1
ATOM 5032 C C . ALA A 1 631 ? 3.018 -11.531 -29.382 1.00 95.44 631 ALA A C 1
ATOM 5034 O O . ALA A 1 631 ? 2.107 -11.623 -28.551 1.00 95.44 631 ALA A O 1
ATOM 5035 N N . PRO A 1 632 ? 4.306 -11.667 -28.985 1.00 96.88 632 PRO A N 1
ATOM 5036 C CA . PRO A 1 632 ? 4.667 -11.793 -27.573 1.00 96.88 632 PRO A CA 1
ATOM 5037 C C . PRO A 1 632 ? 4.317 -10.509 -26.825 1.00 96.88 632 PRO A C 1
ATOM 5039 O O . PRO A 1 632 ? 4.257 -9.442 -27.427 1.00 96.88 632 PRO A O 1
ATOM 5042 N N . ILE A 1 633 ? 4.163 -10.577 -25.504 1.00 97.56 633 ILE A N 1
ATOM 5043 C CA . ILE A 1 633 ? 4.127 -9.353 -24.692 1.00 97.56 633 ILE A CA 1
ATOM 5044 C C . ILE A 1 633 ? 5.482 -8.656 -24.818 1.00 97.56 633 ILE A C 1
ATOM 5046 O O . ILE A 1 633 ? 6.515 -9.328 -24.795 1.00 97.56 633 ILE A O 1
ATOM 5050 N N . ILE A 1 634 ? 5.484 -7.330 -24.919 1.00 98.31 634 ILE A N 1
ATOM 5051 C CA . ILE A 1 634 ? 6.714 -6.538 -24.895 1.00 98.31 634 ILE A CA 1
ATOM 5052 C C . ILE A 1 634 ? 6.739 -5.757 -23.586 1.00 98.31 634 ILE A C 1
ATOM 5054 O O . ILE A 1 634 ? 5.774 -5.077 -23.262 1.00 98.31 634 ILE A O 1
ATOM 5058 N N . LEU A 1 635 ? 7.818 -5.865 -22.827 1.00 98.12 635 LEU A N 1
ATOM 5059 C CA . LEU A 1 635 ? 8.119 -4.975 -21.710 1.00 98.12 635 LEU A CA 1
ATOM 5060 C C . LEU A 1 635 ? 9.243 -4.061 -22.179 1.00 98.12 635 LEU A C 1
ATOM 5062 O O . LEU A 1 635 ? 10.268 -4.570 -22.625 1.00 98.12 635 LEU A O 1
ATOM 5066 N N . PHE A 1 636 ? 9.064 -2.749 -22.111 1.00 97.50 636 PHE A N 1
ATOM 5067 C CA . PHE A 1 636 ? 10.060 -1.818 -22.627 1.00 97.50 636 PHE A CA 1
ATOM 5068 C C . PHE A 1 636 ? 10.194 -0.566 -21.766 1.00 97.50 636 PHE A C 1
ATOM 5070 O O . PHE A 1 636 ? 9.242 -0.170 -21.094 1.00 97.50 636 PHE A O 1
ATOM 5077 N N . GLU A 1 637 ? 11.382 0.033 -21.791 1.00 94.62 637 GLU A N 1
ATOM 5078 C CA . GLU A 1 637 ? 11.698 1.272 -21.080 1.00 94.62 637 GLU A CA 1
ATOM 5079 C C . GLU A 1 637 ? 11.702 2.471 -22.045 1.00 94.62 637 GLU A C 1
ATOM 5081 O O . GLU A 1 637 ? 12.245 2.403 -23.144 1.00 94.62 637 GLU A O 1
ATOM 5086 N N . LEU A 1 638 ? 11.110 3.592 -21.637 1.00 93.62 638 LEU A N 1
ATOM 5087 C CA . LEU A 1 638 ? 11.207 4.885 -22.297 1.00 93.62 638 LEU A CA 1
ATOM 5088 C C . LEU A 1 638 ? 11.655 5.943 -21.289 1.00 93.62 638 LEU A C 1
ATOM 5090 O O . LEU A 1 638 ? 10.851 6.484 -20.532 1.00 93.62 638 LEU A O 1
ATOM 5094 N N . CYS A 1 639 ? 12.931 6.314 -21.351 1.00 89.31 639 CYS A N 1
ATOM 5095 C CA . CYS A 1 639 ? 13.476 7.416 -20.569 1.00 89.31 639 CYS A CA 1
ATOM 5096 C C . CYS A 1 639 ? 13.732 8.648 -21.454 1.00 89.31 639 CYS A C 1
ATOM 5098 O O . CYS A 1 639 ? 14.470 8.582 -22.442 1.00 89.31 639 CYS A O 1
ATOM 5100 N N . LEU A 1 640 ? 13.181 9.810 -21.073 1.00 86.75 640 LEU A N 1
ATOM 5101 C CA . LEU A 1 640 ? 13.358 11.073 -21.813 1.00 86.75 640 LEU A CA 1
ATOM 5102 C C . LEU A 1 640 ? 14.836 11.457 -21.981 1.00 86.75 640 LEU A C 1
ATOM 5104 O O . LEU A 1 640 ? 15.242 11.906 -23.052 1.00 86.75 640 LEU A O 1
ATOM 5108 N N . THR A 1 641 ? 15.651 11.266 -20.939 1.00 85.94 641 THR A N 1
ATOM 5109 C CA . THR A 1 641 ? 17.088 11.575 -20.988 1.00 85.94 641 THR A CA 1
ATOM 5110 C C . THR A 1 641 ? 17.834 10.657 -21.953 1.00 85.94 641 THR A C 1
ATOM 5112 O O . THR A 1 641 ? 18.726 11.121 -22.660 1.00 85.94 641 THR A O 1
ATOM 5115 N N . ASN A 1 642 ? 17.449 9.381 -22.022 1.00 88.94 642 ASN A N 1
ATOM 5116 C CA . ASN A 1 642 ? 18.077 8.410 -22.916 1.00 88.94 642 ASN A CA 1
ATOM 5117 C C . ASN A 1 642 ? 17.744 8.712 -24.376 1.00 88.94 642 ASN A C 1
ATOM 5119 O O . ASN A 1 642 ? 18.632 8.757 -25.222 1.00 88.94 642 ASN A O 1
ATOM 5123 N N . LEU A 1 643 ? 16.479 9.016 -24.666 1.00 90.56 643 LEU A N 1
ATOM 5124 C CA . LEU A 1 643 ? 16.025 9.330 -26.021 1.00 90.56 643 LEU A CA 1
ATOM 5125 C C . LEU A 1 643 ? 16.612 10.644 -26.562 1.00 90.56 643 LEU A C 1
ATOM 5127 O O . LEU A 1 643 ? 16.798 10.771 -27.769 1.00 90.56 643 LEU A O 1
ATOM 5131 N N . ALA A 1 644 ? 16.970 11.600 -25.696 1.00 89.44 644 ALA A N 1
ATOM 5132 C CA . ALA A 1 644 ? 17.468 12.921 -26.098 1.00 89.44 644 ALA A CA 1
ATOM 5133 C C . ALA A 1 644 ? 18.743 12.894 -26.967 1.00 89.44 644 ALA A C 1
ATOM 5135 O O . ALA A 1 644 ? 19.005 13.848 -27.701 1.00 89.44 644 ALA A O 1
ATOM 5136 N N . VAL A 1 645 ? 19.543 11.821 -26.904 1.00 90.81 645 VAL A N 1
ATOM 5137 C CA . VAL A 1 645 ? 20.759 11.665 -27.728 1.00 90.81 645 VAL A CA 1
ATOM 5138 C C . VAL A 1 645 ? 20.505 10.935 -29.053 1.00 90.81 645 VAL A C 1
ATOM 5140 O O . VAL A 1 645 ? 21.406 10.815 -29.896 1.00 90.81 645 VAL A O 1
ATOM 5143 N N . TYR A 1 646 ? 19.285 10.444 -29.275 1.00 92.69 646 TYR A N 1
ATOM 5144 C CA . TYR A 1 646 ? 18.862 9.791 -30.507 1.00 92.69 646 TYR A CA 1
ATOM 5145 C C . TYR A 1 646 ? 18.076 10.741 -31.415 1.00 92.69 646 TYR A C 1
ATOM 5147 O O . TYR A 1 646 ? 17.588 11.786 -31.008 1.00 92.69 646 TYR A O 1
ATOM 5155 N N . SER A 1 647 ? 18.003 10.394 -32.701 1.00 91.12 647 SER A N 1
ATOM 5156 C CA . SER A 1 647 ? 17.270 11.173 -33.708 1.00 91.12 647 SER A CA 1
ATOM 5157 C C . SER A 1 647 ? 15.779 10.831 -33.764 1.00 91.12 647 SER A C 1
ATOM 5159 O O . SER A 1 647 ? 15.094 11.283 -34.675 1.00 91.12 647 SER A O 1
ATOM 5161 N N . HIS A 1 648 ? 15.305 9.982 -32.853 1.00 92.50 648 HIS A N 1
ATOM 5162 C CA . HIS A 1 648 ? 13.916 9.561 -32.750 1.00 92.50 648 HIS A CA 1
ATOM 5163 C C . HIS A 1 648 ? 13.367 9.952 -31.378 1.00 92.50 648 HIS A C 1
ATOM 5165 O O . HIS A 1 648 ? 14.110 10.167 -30.423 1.00 92.50 648 HIS A O 1
ATOM 5171 N N . SER A 1 649 ? 12.053 10.056 -31.307 1.00 94.31 649 SER A N 1
ATOM 5172 C CA . SER A 1 649 ? 11.288 10.432 -30.131 1.00 94.31 649 SER A CA 1
ATOM 5173 C C . SER A 1 649 ? 10.578 9.223 -29.523 1.00 94.31 649 SER A C 1
ATOM 5175 O O . SER A 1 649 ? 10.435 8.175 -30.153 1.00 94.31 649 SER A O 1
ATOM 5177 N N . ALA A 1 650 ? 10.038 9.394 -28.317 1.00 94.62 650 ALA A N 1
ATOM 5178 C CA . ALA A 1 650 ? 9.151 8.404 -27.710 1.00 94.62 650 ALA A CA 1
ATOM 5179 C C . ALA A 1 650 ? 7.909 8.109 -28.571 1.00 94.62 650 ALA A C 1
ATOM 5181 O O . ALA A 1 650 ? 7.413 6.986 -28.582 1.00 94.62 650 ALA A O 1
ATOM 5182 N N . HIS A 1 651 ? 7.428 9.103 -29.327 1.00 95.94 651 HIS A N 1
ATOM 5183 C CA . HIS A 1 651 ? 6.304 8.925 -30.243 1.00 95.94 651 HIS A CA 1
ATOM 5184 C C . HIS A 1 651 ? 6.659 8.011 -31.418 1.00 95.94 651 HIS A C 1
ATOM 5186 O O . HIS A 1 651 ? 5.805 7.252 -31.852 1.00 95.94 651 HIS A O 1
ATOM 5192 N N . ASP A 1 652 ? 7.908 8.024 -31.891 1.00 96.88 652 ASP A N 1
ATOM 5193 C CA . ASP A 1 652 ? 8.344 7.099 -32.942 1.00 96.88 652 ASP A CA 1
ATOM 5194 C C . ASP A 1 652 ? 8.353 5.649 -32.433 1.00 96.88 652 ASP A C 1
ATOM 5196 O O . ASP A 1 652 ? 7.958 4.740 -33.159 1.00 96.88 652 ASP A O 1
ATOM 5200 N N . VAL A 1 653 ? 8.743 5.431 -31.168 1.00 97.19 653 VAL A N 1
ATOM 5201 C CA . VAL A 1 653 ? 8.644 4.110 -30.517 1.00 97.19 653 VAL A CA 1
ATOM 5202 C C . VAL A 1 653 ? 7.183 3.682 -30.377 1.00 97.19 653 VAL A C 1
ATOM 5204 O O . VAL A 1 653 ? 6.836 2.546 -30.699 1.00 97.19 653 VAL A O 1
ATOM 5207 N N . TYR A 1 654 ? 6.319 4.597 -29.931 1.00 97.56 654 TYR A N 1
ATOM 5208 C CA . TYR A 1 654 ? 4.882 4.361 -29.811 1.00 97.56 654 TYR A CA 1
ATOM 5209 C C . TYR A 1 654 ? 4.257 3.950 -31.146 1.00 97.56 654 TYR A C 1
ATOM 5211 O O . TYR A 1 654 ? 3.556 2.942 -31.218 1.00 97.56 654 TYR A O 1
ATOM 5219 N N . ASP A 1 655 ? 4.532 4.718 -32.200 1.00 97.56 655 ASP A N 1
ATOM 5220 C CA . ASP A 1 655 ? 3.969 4.506 -33.529 1.00 97.56 655 ASP A CA 1
ATOM 5221 C C . ASP A 1 655 ? 4.439 3.169 -34.124 1.00 97.56 655 ASP A C 1
ATOM 5223 O O . ASP A 1 655 ? 3.629 2.442 -34.699 1.00 97.56 655 ASP A O 1
ATOM 5227 N N . GLU A 1 656 ? 5.706 2.790 -33.915 1.00 97.62 656 GLU A N 1
ATOM 5228 C CA . GLU A 1 656 ? 6.231 1.480 -34.319 1.00 97.62 656 GLU A CA 1
ATOM 5229 C C . GLU A 1 656 ? 5.482 0.337 -33.612 1.00 97.62 656 GLU A C 1
ATOM 5231 O O . GLU A 1 656 ? 4.968 -0.568 -34.272 1.00 97.62 656 GLU A O 1
ATOM 5236 N N . ILE A 1 657 ? 5.341 0.396 -32.282 1.00 97.50 657 ILE A N 1
ATOM 5237 C CA . ILE A 1 657 ? 4.631 -0.627 -31.497 1.00 97.50 657 ILE A CA 1
ATOM 5238 C C . ILE A 1 657 ? 3.168 -0.750 -31.945 1.00 97.50 657 ILE A C 1
ATOM 5240 O O . ILE A 1 657 ? 2.685 -1.858 -32.186 1.00 97.50 657 ILE A O 1
ATOM 5244 N N . VAL A 1 658 ? 2.458 0.370 -32.098 1.00 96.50 658 VAL A N 1
ATOM 5245 C CA . VAL A 1 658 ? 1.052 0.356 -32.530 1.00 96.50 658 VAL A CA 1
ATOM 5246 C C . VAL A 1 658 ? 0.912 -0.169 -33.958 1.00 96.50 658 VAL A C 1
ATOM 5248 O O . VAL A 1 658 ? -0.016 -0.931 -34.234 1.00 96.50 658 VAL A O 1
ATOM 5251 N N . SER A 1 659 ? 1.850 0.154 -34.855 1.00 95.62 659 SER A N 1
ATOM 5252 C CA . SER A 1 659 ? 1.848 -0.370 -36.229 1.00 95.62 659 SER A CA 1
ATOM 5253 C C . SER A 1 659 ? 1.971 -1.899 -36.294 1.00 95.62 659 SER A C 1
ATOM 5255 O O . SER A 1 659 ? 1.432 -2.519 -37.210 1.00 95.62 659 SER A O 1
ATOM 5257 N N . LEU A 1 660 ? 2.590 -2.515 -35.280 1.00 95.12 660 LEU A N 1
ATOM 5258 C CA . LEU A 1 660 ? 2.705 -3.967 -35.113 1.00 95.12 660 LEU A CA 1
ATOM 5259 C C . LEU A 1 660 ? 1.442 -4.618 -34.508 1.00 95.12 660 LEU A C 1
ATOM 5261 O O . LEU A 1 660 ? 1.438 -5.822 -34.253 1.00 95.12 660 LEU A O 1
ATOM 5265 N N . GLY A 1 661 ? 0.370 -3.854 -34.269 1.00 95.38 661 GLY A N 1
ATOM 5266 C CA . GLY A 1 661 ? -0.898 -4.365 -33.734 1.00 95.38 661 GLY A CA 1
ATOM 5267 C C . GLY A 1 661 ? -0.925 -4.505 -32.210 1.00 95.38 661 GLY A C 1
ATOM 5268 O O . GLY A 1 661 ? -1.583 -5.405 -31.680 1.00 95.38 661 GLY A O 1
ATOM 5269 N N . TYR A 1 662 ? -0.196 -3.639 -31.505 1.00 97.44 662 TYR A N 1
ATOM 5270 C CA . TYR A 1 662 ? -0.138 -3.611 -30.046 1.00 97.44 662 TYR A CA 1
ATOM 5271 C C . TYR A 1 662 ? -0.823 -2.380 -29.450 1.00 97.44 662 TYR A C 1
ATOM 5273 O O . TYR A 1 662 ? -0.854 -1.305 -30.042 1.00 97.44 662 TYR A O 1
ATOM 5281 N N . GLN A 1 663 ? -1.298 -2.529 -28.215 1.00 96.75 663 GLN A N 1
ATOM 5282 C CA . GLN A 1 663 ? -1.675 -1.433 -27.325 1.00 96.75 663 GLN A CA 1
ATOM 5283 C C . GLN A 1 663 ? -0.616 -1.255 -26.241 1.00 96.75 663 GLN A C 1
ATOM 5285 O O . GLN A 1 663 ? -0.147 -2.242 -25.669 1.00 96.75 663 GLN A O 1
ATOM 5290 N N . ILE A 1 664 ? -0.282 -0.006 -25.916 1.00 97.19 664 ILE A N 1
ATOM 5291 C CA . ILE A 1 664 ? 0.670 0.320 -24.851 1.00 97.19 664 ILE A CA 1
ATOM 5292 C C . ILE A 1 664 ? -0.081 0.576 -23.545 1.00 97.19 664 ILE A C 1
ATOM 5294 O O . ILE A 1 664 ? -1.123 1.233 -23.520 1.00 97.19 664 ILE A O 1
ATOM 5298 N N . LYS A 1 665 ? 0.454 0.037 -22.453 1.00 95.62 665 LYS A N 1
ATOM 5299 C CA . LYS A 1 665 ? -0.098 0.119 -21.105 1.00 95.62 665 LYS A CA 1
ATOM 5300 C C . LYS A 1 665 ? 0.988 0.428 -20.079 1.00 95.62 665 LYS A C 1
ATOM 5302 O O . LYS A 1 665 ? 2.150 0.083 -20.283 1.00 95.62 665 LYS A O 1
ATOM 5307 N N . THR A 1 666 ? 0.604 1.020 -18.952 1.00 94.62 666 THR A N 1
ATOM 5308 C CA . THR A 1 666 ? 1.453 1.044 -17.750 1.00 94.62 666 THR A CA 1
ATOM 5309 C C . THR A 1 666 ? 1.647 -0.373 -17.207 1.00 94.62 666 THR A C 1
ATOM 5311 O O . THR A 1 666 ? 0.918 -1.301 -17.577 1.00 94.62 666 THR A O 1
ATOM 5314 N N . LEU A 1 667 ? 2.579 -0.556 -16.267 1.00 92.62 667 LEU A N 1
ATOM 5315 C CA . LEU A 1 667 ? 2.733 -1.829 -15.550 1.00 92.62 667 LEU A CA 1
ATOM 5316 C C . LEU A 1 667 ? 1.451 -2.261 -14.812 1.00 92.62 667 LEU A C 1
ATOM 5318 O O . LEU A 1 667 ? 1.201 -3.458 -14.662 1.00 92.62 667 LEU A O 1
ATOM 5322 N N . ALA A 1 668 ? 0.619 -1.301 -14.397 1.00 89.06 668 ALA A N 1
ATOM 5323 C CA . ALA A 1 668 ? -0.672 -1.561 -13.763 1.00 89.06 668 ALA A CA 1
ATOM 5324 C C . ALA A 1 668 ? -1.784 -1.933 -14.768 1.00 89.06 668 ALA A C 1
ATOM 5326 O O . ALA A 1 668 ? -2.846 -2.410 -14.377 1.00 89.06 668 ALA A O 1
ATOM 5327 N N . GLY A 1 669 ? -1.537 -1.771 -16.073 1.00 89.19 669 GLY A N 1
ATOM 5328 C CA . GLY A 1 669 ? -2.464 -2.142 -17.143 1.00 89.19 669 GLY A CA 1
ATOM 5329 C C . GLY A 1 669 ? -3.338 -1.001 -17.673 1.00 89.19 669 GLY A C 1
ATOM 5330 O O . GLY A 1 669 ? -4.191 -1.259 -18.536 1.00 89.19 669 GLY A O 1
ATOM 5331 N N . THR A 1 670 ? -3.121 0.234 -17.209 1.00 90.00 670 THR A N 1
ATOM 5332 C CA . THR A 1 670 ? -3.794 1.436 -17.717 1.00 90.00 670 THR A CA 1
ATOM 5333 C C . THR A 1 670 ? -3.352 1.713 -19.146 1.00 90.00 670 THR A C 1
ATOM 5335 O O . THR A 1 670 ? -2.157 1.743 -19.423 1.00 90.00 670 THR A O 1
ATOM 5338 N N . GLU A 1 671 ? -4.300 1.926 -20.059 1.00 93.50 671 GLU A N 1
ATOM 5339 C CA . GLU A 1 671 ? -3.991 2.245 -21.454 1.00 93.50 671 GLU A CA 1
ATOM 5340 C C . GLU A 1 671 ? -3.297 3.609 -21.591 1.00 93.50 671 GLU A C 1
ATOM 5342 O O . GLU A 1 671 ? -3.713 4.620 -21.009 1.00 93.50 671 GLU A O 1
ATOM 5347 N N . VAL A 1 672 ? -2.227 3.623 -22.384 1.00 93.75 672 VAL A N 1
ATOM 5348 C CA . VAL A 1 672 ? -1.442 4.810 -22.712 1.00 93.75 672 VAL A CA 1
ATOM 5349 C C . VAL A 1 672 ? -1.717 5.167 -24.167 1.00 93.75 672 VAL A C 1
ATOM 5351 O O . VAL A 1 672 ? -1.337 4.454 -25.096 1.00 93.75 672 VAL A O 1
ATOM 5354 N N . THR A 1 673 ? -2.397 6.289 -24.370 1.00 94.19 673 THR A N 1
ATOM 5355 C CA . THR A 1 673 ? -2.651 6.837 -25.701 1.00 94.19 673 THR A CA 1
ATOM 5356 C C . THR A 1 673 ? -1.471 7.685 -26.159 1.00 94.19 673 THR A C 1
ATOM 5358 O O . THR A 1 673 ? -0.715 8.219 -25.342 1.00 94.19 673 THR A O 1
ATOM 5361 N N . ARG A 1 674 ? -1.326 7.833 -27.478 1.00 94.50 674 ARG A N 1
ATOM 5362 C CA . ARG A 1 674 ? -0.230 8.582 -28.100 1.00 94.50 674 ARG A CA 1
ATOM 5363 C C . ARG A 1 674 ? -0.073 9.990 -27.521 1.00 94.50 674 ARG A C 1
ATOM 5365 O O . ARG A 1 674 ? 1.034 10.401 -27.208 1.00 94.50 674 ARG A O 1
ATOM 5372 N N . ASP A 1 675 ? -1.181 10.710 -27.348 1.00 91.62 675 ASP A N 1
ATOM 5373 C CA . ASP A 1 675 ? -1.232 12.080 -26.820 1.00 91.62 675 ASP A CA 1
ATOM 5374 C C . ASP A 1 675 ? -0.849 12.178 -25.338 1.00 91.62 675 ASP A C 1
ATOM 5376 O O . ASP A 1 675 ? -0.338 13.208 -24.898 1.00 91.62 675 ASP A O 1
ATOM 5380 N N . LYS A 1 676 ? -1.063 11.107 -24.566 1.00 89.62 676 LYS A N 1
ATOM 5381 C CA . LYS A 1 676 ? -0.754 11.075 -23.132 1.00 89.62 676 LYS A CA 1
ATOM 5382 C C . LYS A 1 676 ? 0.638 10.538 -22.834 1.00 89.62 676 LYS A C 1
ATOM 5384 O O . LYS A 1 676 ? 1.096 10.720 -21.709 1.00 89.62 676 LYS A O 1
ATOM 5389 N N . LEU A 1 677 ? 1.319 9.908 -23.792 1.00 91.88 677 LEU A N 1
ATOM 5390 C CA . LEU A 1 677 ? 2.595 9.218 -23.579 1.00 91.88 677 LEU A CA 1
ATOM 5391 C C . LEU A 1 677 ? 3.615 10.059 -22.798 1.00 91.88 677 LEU A C 1
ATOM 5393 O O . LEU A 1 677 ? 4.141 9.590 -21.795 1.00 91.88 677 LEU A O 1
ATOM 5397 N N . ALA A 1 678 ? 3.824 11.317 -23.192 1.00 87.56 678 ALA A N 1
ATOM 5398 C CA . ALA A 1 678 ? 4.764 12.213 -22.519 1.00 87.56 678 ALA A CA 1
ATOM 5399 C C . ALA A 1 678 ? 4.429 12.405 -21.026 1.00 87.56 678 ALA A C 1
ATOM 5401 O O . ALA A 1 678 ? 5.315 12.303 -20.186 1.00 87.56 678 ALA A O 1
ATOM 5402 N N . SER A 1 679 ? 3.146 12.581 -20.688 1.00 85.38 679 SER A N 1
ATOM 5403 C CA . SER A 1 679 ? 2.703 12.729 -19.292 1.00 85.38 679 SER A CA 1
ATOM 5404 C C . SER A 1 679 ? 2.917 11.466 -18.453 1.00 85.38 679 SER A C 1
ATOM 5406 O O . SER A 1 679 ? 3.182 11.552 -17.260 1.00 85.38 679 SER A O 1
ATOM 5408 N N . TYR A 1 680 ? 2.835 10.282 -19.066 1.00 88.06 680 TYR A N 1
ATOM 5409 C CA . TYR A 1 680 ? 3.163 9.035 -18.380 1.00 88.06 680 TYR A CA 1
ATOM 5410 C C . TYR A 1 680 ? 4.667 8.861 -18.200 1.00 88.06 680 TYR A C 1
ATOM 5412 O O . TYR A 1 680 ? 5.077 8.368 -17.158 1.00 88.06 680 TYR A O 1
ATOM 5420 N N . MET A 1 681 ? 5.475 9.289 -19.170 1.00 89.62 681 MET A N 1
ATOM 5421 C CA . MET A 1 681 ? 6.938 9.231 -19.095 1.00 89.62 681 MET A CA 1
ATOM 5422 C C . MET A 1 681 ? 7.533 10.157 -18.026 1.00 89.62 681 MET A C 1
ATOM 5424 O O . MET A 1 681 ? 8.647 9.938 -17.566 1.00 89.62 681 MET A O 1
ATOM 5428 N N . GLU A 1 682 ? 6.799 11.190 -17.609 1.00 83.62 682 GLU A N 1
ATOM 5429 C CA . GLU A 1 682 ? 7.158 11.998 -16.435 1.00 83.62 682 GLU A CA 1
ATOM 5430 C C . GLU A 1 682 ? 6.964 11.234 -15.113 1.00 83.62 682 GLU A C 1
ATOM 5432 O O . GLU A 1 682 ? 7.551 11.601 -14.094 1.00 83.62 682 GLU A O 1
ATOM 5437 N N . LEU A 1 683 ? 6.134 10.186 -15.119 1.00 82.00 683 LEU A N 1
ATOM 5438 C CA . LEU A 1 683 ? 5.758 9.412 -13.935 1.00 82.00 683 LEU A CA 1
ATOM 5439 C C . LEU A 1 683 ? 6.432 8.036 -13.871 1.00 82.00 683 LEU A C 1
ATOM 5441 O O . LEU A 1 683 ? 6.739 7.565 -12.775 1.00 82.00 683 LEU A O 1
ATOM 5445 N N . PHE A 1 684 ? 6.622 7.389 -15.021 1.00 87.25 684 PHE A N 1
ATOM 5446 C CA . PHE A 1 684 ? 7.085 6.009 -15.166 1.00 87.25 684 PHE A CA 1
ATOM 5447 C C . PHE A 1 684 ? 8.021 5.899 -16.366 1.00 87.25 684 PHE A C 1
ATOM 5449 O O . PHE A 1 684 ? 7.796 6.557 -17.378 1.00 87.25 684 PHE A O 1
ATOM 5456 N N . GLU A 1 685 ? 9.018 5.023 -16.287 1.00 89.62 685 GLU A N 1
ATOM 5457 C CA . GLU A 1 685 ? 9.907 4.748 -17.419 1.00 89.62 685 GLU A CA 1
ATOM 5458 C C . GLU A 1 685 ? 9.534 3.412 -18.089 1.00 89.62 685 GLU A C 1
ATOM 5460 O O . GLU A 1 685 ? 9.805 3.227 -19.267 1.00 89.62 685 GLU A O 1
ATOM 5465 N N . GLU A 1 686 ? 8.823 2.508 -17.408 1.00 94.19 686 GLU A N 1
ATOM 5466 C CA . GLU A 1 686 ? 8.528 1.156 -17.890 1.00 94.19 686 GLU A CA 1
ATOM 5467 C C . GLU A 1 686 ? 7.074 0.958 -18.348 1.00 94.19 686 GLU A C 1
ATOM 5469 O O . GLU A 1 686 ? 6.103 1.286 -17.655 1.00 94.19 686 GLU A O 1
ATOM 5474 N N . PHE A 1 687 ? 6.917 0.321 -19.508 1.00 97.12 687 PHE A N 1
ATOM 5475 C CA . PHE A 1 687 ? 5.635 0.109 -20.173 1.00 97.12 687 PHE A CA 1
ATOM 5476 C C . PHE A 1 687 ? 5.487 -1.323 -20.695 1.00 97.12 687 PHE A C 1
ATOM 5478 O O . PHE A 1 687 ? 6.458 -2.028 -20.970 1.00 97.12 687 PHE A O 1
ATOM 5485 N N . LEU A 1 688 ? 4.237 -1.751 -20.869 1.00 97.31 688 LEU A N 1
ATOM 5486 C CA . LEU A 1 688 ? 3.874 -3.010 -21.512 1.00 97.31 688 LEU A CA 1
ATOM 5487 C C . LEU A 1 688 ? 3.228 -2.741 -22.870 1.00 97.31 688 LEU A C 1
ATOM 5489 O O . LEU A 1 688 ? 2.283 -1.965 -22.955 1.00 97.31 688 LEU A O 1
ATOM 5493 N N . ALA A 1 689 ? 3.653 -3.445 -23.914 1.00 97.38 689 ALA A N 1
ATOM 5494 C CA . ALA A 1 689 ? 2.889 -3.584 -25.145 1.00 97.38 689 ALA A CA 1
ATOM 5495 C C . ALA A 1 689 ? 2.158 -4.932 -25.142 1.00 97.38 689 ALA A C 1
ATOM 5497 O O . ALA A 1 689 ? 2.776 -5.999 -25.050 1.00 97.38 689 ALA A O 1
ATOM 5498 N N . ILE A 1 690 ? 0.832 -4.888 -25.262 1.00 95.50 690 ILE A N 1
ATOM 5499 C CA . ILE A 1 690 ? -0.046 -6.062 -25.299 1.00 95.50 690 ILE A CA 1
ATOM 5500 C C . ILE A 1 690 ? -0.695 -6.168 -26.689 1.00 95.50 690 ILE A C 1
ATOM 5502 O O . ILE A 1 690 ? -1.221 -5.164 -27.167 1.00 95.50 690 ILE A O 1
ATOM 5506 N N . PRO A 1 691 ? -0.703 -7.346 -27.342 1.00 92.94 691 PRO A N 1
ATOM 5507 C CA . PRO A 1 691 ? -1.335 -7.508 -28.653 1.00 92.94 691 PRO A CA 1
ATOM 5508 C C . PRO A 1 691 ? -2.831 -7.178 -28.626 1.00 92.94 691 PRO A C 1
ATOM 5510 O O . PRO A 1 691 ? -3.553 -7.668 -27.753 1.00 92.94 691 PRO A O 1
ATOM 5513 N N . SER A 1 692 ? -3.327 -6.425 -29.609 1.00 85.00 692 SER A N 1
ATOM 5514 C CA . SER A 1 692 ? -4.745 -6.044 -29.694 1.00 85.00 692 SER A CA 1
ATOM 5515 C C . SER A 1 692 ? -5.681 -7.251 -29.856 1.00 85.00 692 SER A C 1
ATOM 5517 O O . SER A 1 692 ? -6.764 -7.273 -29.281 1.00 85.00 692 SER A O 1
ATOM 5519 N N . SER A 1 693 ? -5.244 -8.312 -30.546 1.00 68.81 693 SER A N 1
ATOM 5520 C CA . SER A 1 693 ? -6.025 -9.547 -30.753 1.00 68.81 693 SER A CA 1
ATOM 5521 C C . SER A 1 693 ? -6.277 -10.360 -29.476 1.00 68.81 693 SER A C 1
ATOM 5523 O O . SER A 1 693 ? -7.139 -11.238 -29.455 1.00 68.81 693 SER A O 1
ATOM 5525 N N . ARG A 1 694 ? -5.571 -10.065 -28.375 1.00 58.88 694 ARG A N 1
ATOM 5526 C CA . ARG A 1 694 ? -5.829 -10.675 -27.059 1.00 58.88 694 ARG A CA 1
ATOM 5527 C C . ARG A 1 694 ? -7.117 -10.168 -26.398 1.00 58.88 694 ARG A C 1
ATOM 5529 O O . ARG A 1 694 ? -7.540 -10.768 -25.411 1.00 58.88 694 ARG A O 1
ATOM 5536 N N . PHE A 1 695 ? -7.725 -9.100 -26.919 1.00 46.44 695 PHE A N 1
ATOM 5537 C CA . PHE A 1 695 ? -8.973 -8.523 -26.412 1.00 46.44 695 PHE A CA 1
ATOM 5538 C C . PHE A 1 695 ? -10.237 -9.099 -27.079 1.00 46.44 695 PHE A C 1
ATOM 5540 O O . PHE A 1 695 ? -11.318 -8.979 -26.508 1.00 46.44 695 PHE A O 1
ATOM 5547 N N . ASP A 1 696 ? -10.111 -9.831 -28.194 1.00 34.19 696 ASP A N 1
ATOM 5548 C CA . ASP A 1 696 ? -11.240 -10.431 -28.932 1.00 34.19 696 ASP A CA 1
ATOM 5549 C C . ASP A 1 696 ? -11.703 -11.796 -28.377 1.00 34.19 696 ASP A C 1
ATOM 5551 O O . ASP A 1 696 ? -12.219 -12.656 -29.094 1.00 34.19 696 ASP A O 1
ATOM 5555 N N . SER A 1 697 ? -11.546 -12.044 -27.076 1.00 31.47 697 SER A N 1
ATOM 5556 C CA . SER A 1 697 ? -12.170 -13.208 -26.429 1.00 31.47 697 SER A CA 1
ATOM 5557 C C . SER A 1 697 ? -12.673 -12.915 -25.015 1.00 31.47 697 SER A C 1
ATOM 5559 O O . SER A 1 697 ? -12.095 -13.397 -24.040 1.00 31.47 697 SER A O 1
ATOM 5561 N N . PRO A 1 698 ? -13.801 -12.203 -24.870 1.00 32.84 698 PRO A N 1
ATOM 5562 C CA . PRO A 1 698 ? -14.715 -12.442 -23.770 1.00 32.84 698 PRO A CA 1
ATOM 5563 C C . PRO A 1 698 ? -15.661 -13.601 -24.147 1.00 32.84 698 PRO A C 1
ATOM 5565 O O . PRO A 1 698 ? -16.409 -13.520 -25.116 1.00 32.84 698 PRO A O 1
ATOM 5568 N N . ASN A 1 699 ? -15.648 -14.674 -23.353 1.00 34.56 699 ASN A N 1
ATOM 5569 C CA . ASN A 1 699 ? -16.699 -15.700 -23.280 1.00 34.56 699 ASN A CA 1
ATOM 5570 C C . ASN A 1 699 ? -17.022 -16.517 -24.547 1.00 34.56 699 ASN A C 1
ATOM 5572 O O . ASN A 1 699 ? -18.094 -16.386 -25.135 1.00 34.56 699 ASN A O 1
ATOM 5576 N N . LYS A 1 700 ? -16.194 -17.521 -24.849 1.00 31.36 700 LYS A N 1
ATOM 5577 C CA . LYS A 1 700 ? -16.697 -18.832 -25.300 1.00 31.36 700 LYS A CA 1
ATOM 5578 C C . LYS A 1 700 ? -15.877 -19.929 -24.623 1.00 31.36 700 LYS A C 1
ATOM 5580 O O . LYS A 1 700 ? -14.658 -19.879 -24.701 1.00 31.36 700 LYS A O 1
ATOM 5585 N N . GLN A 1 701 ? -16.574 -20.924 -24.057 1.00 28.19 701 GLN A N 1
ATOM 5586 C CA . GLN A 1 701 ? -16.098 -22.084 -23.266 1.00 28.19 701 GLN A CA 1
ATOM 5587 C C . GLN A 1 701 ? -15.999 -21.756 -21.759 1.00 28.19 701 GLN A C 1
ATOM 5589 O O . GLN A 1 701 ? -15.150 -20.975 -21.364 1.00 28.19 701 GLN A O 1
ATOM 5594 N N . HIS A 1 702 ? -16.867 -22.233 -20.859 1.00 29.72 702 HIS A N 1
ATOM 5595 C CA . HIS A 1 702 ? -17.519 -23.543 -20.774 1.00 29.72 702 HIS A CA 1
ATOM 5596 C C . HIS A 1 702 ? -19.055 -23.473 -20.641 1.00 29.72 702 HIS A C 1
ATOM 5598 O O . HIS A 1 702 ? -19.590 -23.050 -19.623 1.00 29.72 702 HIS A O 1
ATOM 5604 N N . GLN A 1 703 ? -19.752 -23.970 -21.662 1.00 29.11 703 GLN A N 1
ATOM 5605 C CA . GLN A 1 703 ? -20.992 -24.728 -21.502 1.00 29.11 703 GLN A CA 1
ATOM 5606 C C . GLN A 1 703 ? -20.685 -26.127 -22.035 1.00 29.11 703 GLN A C 1
ATOM 5608 O O . GLN A 1 703 ? -20.528 -26.273 -23.246 1.00 29.11 703 GLN A O 1
ATOM 5613 N N . VAL A 1 704 ? -20.536 -27.096 -21.133 1.00 32.91 704 VAL A N 1
ATOM 5614 C CA . VAL A 1 704 ? -21.086 -28.458 -21.229 1.00 32.91 704 VAL A CA 1
ATOM 5615 C C . VAL A 1 704 ? -21.400 -28.885 -19.806 1.00 32.91 704 VAL A C 1
ATOM 5617 O O . VAL A 1 704 ? -20.492 -28.723 -18.959 1.00 32.91 704 VAL A O 1
#

Sequence (704 aa):
MGNDLSWAISLYRAHLEVWGGFEELDGSGKNSFEKYLQAFNSTLDQVERKGFDTKESILPVGRRGQIIDGAHRLASCIAHGIEPTVVIFDHDEERYSADSFSNMGLSEVYLDAMAVEYAKLKPQCHIVCLFPKAISRVNDVRKTLEQYGSVVYEKAILFENNGPINLIAQLYKGEHWLGRRSEGWPGAESHVRNKFEKGVPVTFFLYECADLLLVKEVKARIRSLYDMGNDSVHVNDTYEETVRIAEQVFNANSVHLLNEGDLTKPYRIHEWRQQFLQDIQSKGYNPDSLIVDASSVLALYGLRDSNDLDFLSATGGEEKFSNELIRCHNKELGYYAHTLGQMLHDPSLHLYYDGLKYCTLGVVAAMKRNRSEEKDFDDLRLIQNVGCGEKVVFKKPYASRAMKRRLRELVKIVVPASLRPTARRLFNAIRDGRNLIRQLPETFRSGDLSMLYQGWTLYYSPRTSLIERIRFGQIYEPDVTTAIVRSLQKNHAPVVIDVGANIGLITLNILKYYPSAKIFAFEPGPHQRQLLTRTINSNQLAGKVQVSDLALSDTNGVTTFTVHSSRHASGDGFKDTGRAGRARQINVTTQRLDDWWKANNEPCVHLLKIDTEGAELAVLRGAHCMLSKLAPIILFELCLTNLAVYSHSAHDVYDEIVSLGYQIKTLAGTEVTRDKLASYMELFEEFLAIPSSRFDSPNKQHQV

Secondary structure (DSSP, 8-state):
-----HHHHHHHHHHHHHHHTT--TTSS---SHHHHHHHHHHHHHHHHHH---TTT--EEE-TTS-BSS-HHHHHHHHHHTPPPPEEE-SSPPP---HHHHHHTT--HHHHHHHHHHHHHH-TTEEEEEE-GGGGGGHHHHHHHHHHHSEEEEEEEE---TTHHHHHHHHHTTT-GGG--GGGT-HHHHHHHHHH--TT-PEEEEEEE-S-HHHHHHHHHHHHHTSTTGGGSEEE--SHHHHHHHHHHHS-HHHHHHHHH--TTS--THHHHHHHHHHHHHHHT--GGGEEEETHHHHHHTTSS--SSEEEEETT-S-PPPSSTTEEE-GGGGGG-SS-HHHHHH-TTTEEEETTEEEE-HHHHHHHHHHH--HHHHHHHHHHHTTT-S-----PPPPP-TTSSSSSSSSSS-S--GGGTTTHHHHSSSSS-TTSTTS-S-GGGSS--EEEEETTEEEEE-TT-HHHHHHTTTPPSSHHHHHHHHHHHTT-SS-EEEEET-TTSHHHHHHHHH-TT-EEEEE---HHHHHHHHHHHHHTT-TTTEEEE--EE-SS-EEEEEEEE-TTSGGG-BSS--SSSSSEEEEEEEEE-HHHHHHHTT----SEEEE--TT-HHHHHHHTHHHHHHH--EEEEE--HHHHTTSSS-HHHHHHHHHHTTEEEEETT--B--TTTHHHHHTT-SEEEEEEGGGGS-SS-----